Protein AF-A0A8C5RNT7-F1 (afdb_monomer_lite)

Secondary structure (DSSP, 8-state):
--TTSSTTTTTS---THHHHHHHHHHHHHHHHHHHHHHHHHHTT-S----------------------PPP-----HHHHHHHHHHHHHHHHTTPPPPPHHHHHHHHHHHHHHHHHHHHHHHHSHHHH-----TT---TTT-----BTTB-EEE-TTT--EEEHHHHT-SS--SS----HHHHTT--PPBSSSS--SSSEEEBTTSS-EEEHHHHHHSTT-EEEETTTTEEEE-GGGS-HHHHTPPPTTT---SS--EE--STT---EE-HHHHHHTT--EEEEE-TTS-EEEEE--TTTTTSS---TTSHHHHHHHHHHHHHHHHHHHHHHHHHHHTGGGG--HHHHHHHHT--HHHHHHHHHHHHHHHHHTTT--SS----TTHHHHHHHHHHHHHHHHHHHHHHHHHHHHHTT-PPP---------

InterPro domains:
  IPR001965 Zinc finger, PHD-type [SM00249] (137-183)
  IPR001965 Zinc finger, PHD-type [SM00249] (246-301)
  IPR011011 Zinc finger, FYVE/PHD-type [SSF57903] (127-197)
  IPR013083 Zinc finger, RING/FYVE/PHD-type [G3DSA:3.30.40.10] (126-185)
  IPR013083 Zinc finger, RING/FYVE/PHD-type [G3DSA:3.30.40.10] (186-303)
  IPR019786 Zinc finger, PHD-type, conserved site [PS01359] (138-182)
  IPR019787 Zinc finger, PHD-finger [PF13831] (150-183)
  IPR019787 Zinc finger, PHD-finger [PS50016] (135-185)
  IPR034732 Extended PHD (ePHD) domain [PS51805] (187-301)
  IPR050701 Histone Modification Regulator [PTHR13793] (57-414)

Radius of gyration: 32.29 Å; chains: 1; bounding box: 86×47×131 Å

Foldseek 3Di:
DVVPVVVVVVPPDDDPVVVVVVVVVVVVVVVVVVVVVLVVVLVPPPDDDDDDDDDDDDDDDDDDDDPPDPQPQDDDPSNVVVLVVVQVVCVVVVHDRDDPVNLSLLLSLLLVLLVVLLVVLVVDCPNAVCPPPCCDAALAPRHSDADDQQGWDAAPPQRHIHTCLLQLPNDDDPDGDHAPCVVVVHFAAAQADRDGDHRWAAAPVNPHIHHLNQQVQQVQWDAPDSNNSDDIDRPVVRDPVQLCDAAPQPRDSGHGWDFAPPPPGGHTHGSSSCVVVVWDWDWDQDPVRDTDIGTHDPVGSPPDDDDDPVPVVVVVSVVVVVVVSVSSVVSSVVCLVVSLVSDDLVVSCVVSVHDSVVSVVSSVVSVVVCVSVVSDRPDDDDDVCVVVVVVVVVVVVVVVVVVVVVVVVVVVVVVPDDDDDDDDDDDDD

Organism: Laticauda laticaudata (NCBI:txid8630)

pLDDT: mean 70.15, std 23.73, range [24.81, 98.06]

Structure (mmCIF, N/CA/C/O backbone):
data_AF-A0A8C5RNT7-F1
#
_entry.id   AF-A0A8C5RNT7-F1
#
loop_
_atom_site.group_PDB
_atom_site.id
_atom_site.type_symbol
_atom_site.label_atom_id
_atom_site.label_alt_id
_atom_site.label_comp_id
_atom_site.label_asym_id
_atom_site.label_entity_id
_atom_site.label_seq_id
_atom_site.pdbx_PDB_ins_code
_atom_site.Cartn_x
_atom_site.Cartn_y
_atom_site.Cartn_z
_atom_site.occupancy
_atom_site.B_iso_or_equiv
_atom_site.auth_seq_id
_atom_site.auth_comp_id
_atom_site.auth_asym_id
_atom_site.auth_atom_id
_atom_site.pdbx_PDB_model_num
ATOM 1 N N . MET A 1 1 ? -8.562 -28.526 66.391 1.00 45.53 1 MET A N 1
ATOM 2 C CA . MET A 1 1 ? -7.408 -27.598 66.429 1.00 45.53 1 MET A CA 1
ATOM 3 C C . MET A 1 1 ? -7.228 -26.730 65.176 1.00 45.53 1 MET A C 1
ATOM 5 O O . MET A 1 1 ? -6.354 -25.884 65.208 1.00 45.53 1 MET A O 1
ATOM 9 N N . ILE A 1 2 ? -8.065 -26.830 64.130 1.00 35.41 2 ILE A N 1
ATOM 10 C CA . ILE A 1 2 ? -8.018 -25.899 62.973 1.00 35.41 2 ILE A CA 1
ATOM 11 C C . ILE A 1 2 ? -9.167 -24.865 63.003 1.00 35.41 2 ILE A C 1
ATOM 13 O O . ILE A 1 2 ? -9.057 -23.793 62.426 1.00 35.41 2 ILE A O 1
ATOM 17 N N . LEU A 1 3 ? -10.219 -25.106 63.793 1.00 34.06 3 LEU A N 1
ATOM 18 C CA . LEU A 1 3 ? -11.367 -24.196 63.949 1.00 34.06 3 LEU A CA 1
ATOM 19 C C . LEU A 1 3 ? -11.216 -23.139 65.062 1.00 34.06 3 LEU A C 1
ATOM 21 O O . LEU A 1 3 ? -12.146 -22.389 65.313 1.00 34.06 3 LEU A O 1
ATOM 25 N N . HIS A 1 4 ? -10.055 -23.057 65.720 1.00 34.88 4 HIS A N 1
ATOM 26 C CA . HIS A 1 4 ? -9.810 -22.089 66.804 1.00 34.88 4 HIS A CA 1
ATOM 27 C C . HIS A 1 4 ? -8.655 -21.109 66.514 1.00 34.88 4 HIS A C 1
ATOM 29 O O . HIS A 1 4 ? -8.319 -20.291 67.365 1.00 34.88 4 HIS A O 1
ATOM 35 N N . CYS A 1 5 ? -8.066 -21.175 65.311 1.00 35.00 5 CYS A N 1
ATOM 36 C CA . CYS A 1 5 ? -7.080 -20.202 64.816 1.00 35.00 5 CYS A CA 1
ATOM 37 C C . CYS A 1 5 ? -7.661 -19.213 63.792 1.00 35.00 5 CYS A C 1
ATOM 39 O O . CYS A 1 5 ? -7.007 -18.221 63.491 1.00 35.00 5 CYS A O 1
ATOM 41 N N . VAL A 1 6 ? -8.872 -19.448 63.274 1.00 36.22 6 VAL A N 1
ATOM 42 C CA . VAL A 1 6 ? -9.494 -18.565 62.270 1.00 36.22 6 VAL A CA 1
ATOM 43 C C . VAL A 1 6 ? -10.227 -17.389 62.932 1.00 36.22 6 VAL A C 1
ATOM 45 O O . VAL A 1 6 ? -10.132 -16.268 62.452 1.00 36.22 6 VAL A O 1
ATOM 48 N N . SER A 1 7 ? -10.826 -17.587 64.111 1.00 35.19 7 SER A N 1
ATOM 49 C CA . SER A 1 7 ? -11.599 -16.544 64.810 1.00 35.19 7 SER A CA 1
ATOM 50 C C . SER A 1 7 ? -10.762 -15.463 65.507 1.00 35.19 7 SER A C 1
ATOM 52 O O . SER A 1 7 ? -11.305 -14.435 65.899 1.00 35.19 7 SER A O 1
ATOM 54 N N . HIS A 1 8 ? -9.444 -15.649 65.657 1.00 33.53 8 HIS A N 1
ATOM 55 C CA . HIS A 1 8 ? -8.580 -14.654 66.312 1.00 33.53 8 HIS A CA 1
ATOM 56 C C . HIS A 1 8 ? -7.877 -13.702 65.322 1.00 33.53 8 HIS A C 1
ATOM 58 O O . HIS A 1 8 ? -7.350 -12.667 65.733 1.00 33.53 8 HIS A O 1
ATOM 64 N N . LEU A 1 9 ? -7.905 -14.013 64.020 1.00 32.31 9 LEU A N 1
ATOM 65 C CA . LEU A 1 9 ? -7.421 -13.133 62.945 1.00 32.31 9 LEU A CA 1
ATOM 66 C C . LEU A 1 9 ? -8.533 -12.242 62.362 1.00 32.31 9 LEU A C 1
ATOM 68 O O . LEU A 1 9 ? -8.232 -11.246 61.709 1.00 32.31 9 LEU A O 1
ATOM 72 N N . GLU A 1 10 ? -9.801 -12.541 62.659 1.00 35.19 10 GLU A N 1
ATOM 73 C CA . GLU A 1 10 ? -10.968 -11.755 62.231 1.00 35.19 10 GLU A CA 1
ATOM 74 C C . GLU A 1 10 ? -11.147 -10.431 62.998 1.00 35.19 10 GLU A C 1
ATOM 76 O O . GLU A 1 10 ? -11.891 -9.562 62.548 1.00 35.19 10 GLU A O 1
ATOM 81 N N . SER A 1 11 ? -10.455 -10.217 64.124 1.00 34.44 11 SER A N 1
ATOM 82 C CA . SER A 1 11 ? -10.730 -9.073 65.008 1.00 34.44 11 SER A CA 1
ATOM 83 C C . SER A 1 11 ? -9.699 -7.937 64.984 1.00 34.44 11 SER A C 1
ATOM 85 O O . SER A 1 11 ? -9.815 -7.033 65.810 1.00 34.44 11 SER A O 1
ATOM 87 N N . LEU A 1 12 ? -8.682 -7.952 64.108 1.00 35.91 12 LEU A N 1
ATOM 88 C CA . LEU A 1 12 ? -7.548 -7.019 64.256 1.00 35.91 12 LEU A CA 1
ATOM 89 C C . LEU A 1 12 ? -7.084 -6.214 63.037 1.00 35.91 12 LEU A C 1
ATOM 91 O O . LEU A 1 12 ? -6.085 -5.522 63.179 1.00 35.91 12 LEU A O 1
ATOM 95 N N . TRP A 1 13 ? -7.789 -6.164 61.900 1.00 30.11 13 TRP A N 1
ATOM 96 C CA . TRP A 1 13 ? -7.484 -5.134 60.883 1.00 30.11 13 TRP A CA 1
ATOM 97 C C . TRP A 1 13 ? -8.682 -4.802 59.972 1.00 30.11 13 TRP A C 1
ATOM 99 O O . TRP A 1 13 ? -8.706 -5.073 58.772 1.00 30.11 13 TRP A O 1
ATOM 109 N N . MET A 1 14 ? -9.707 -4.188 60.567 1.00 40.31 14 MET A N 1
ATOM 110 C CA . MET A 1 14 ? -10.741 -3.442 59.842 1.00 40.31 14 MET A CA 1
ATOM 111 C C . MET A 1 14 ? -10.120 -2.160 59.277 1.00 40.31 14 MET A C 1
ATOM 113 O O . MET A 1 14 ? -9.857 -1.215 60.018 1.00 40.31 14 MET A O 1
ATOM 117 N N . ASN A 1 15 ? -9.874 -2.116 57.967 1.00 35.03 15 ASN A N 1
ATOM 118 C CA . ASN A 1 15 ? -9.497 -0.886 57.278 1.00 35.03 15 ASN A CA 1
ATOM 119 C C . ASN A 1 15 ? -10.099 -0.890 55.867 1.00 35.03 15 ASN A C 1
ATOM 121 O O . ASN A 1 15 ? -10.066 -1.916 55.198 1.00 35.03 15 ASN A O 1
ATOM 125 N N . LYS A 1 16 ? -10.624 0.247 55.387 1.00 36.09 16 LYS A N 1
ATOM 126 C CA . LYS A 1 16 ? -11.390 0.395 54.120 1.00 36.09 16 LYS A CA 1
ATOM 127 C C . LYS A 1 16 ? -10.712 -0.170 52.847 1.00 36.09 16 LYS A C 1
ATOM 129 O O . LYS A 1 16 ? -11.353 -0.294 51.812 1.00 36.09 16 LYS A O 1
ATOM 134 N N . ARG A 1 17 ? -9.435 -0.557 52.923 1.00 33.81 17 ARG A N 1
ATOM 135 C CA . ARG A 1 17 ? -8.654 -1.225 51.869 1.00 33.81 17 ARG A CA 1
ATOM 136 C C . ARG A 1 17 ? -8.980 -2.718 51.688 1.00 33.81 17 ARG A C 1
ATOM 138 O O . ARG A 1 17 ? -8.821 -3.224 50.582 1.00 33.81 17 ARG A O 1
ATOM 145 N N . THR A 1 18 ? -9.452 -3.427 52.719 1.00 36.88 18 THR A N 1
ATOM 146 C CA . THR A 1 18 ? -9.755 -4.872 52.624 1.00 36.88 18 THR A CA 1
ATOM 147 C C . THR A 1 18 ? -11.111 -5.171 51.991 1.00 36.88 18 THR A C 1
ATOM 149 O O . THR A 1 18 ? -11.230 -6.190 51.322 1.00 36.88 18 THR A O 1
ATOM 152 N N . GLN A 1 19 ? -12.096 -4.268 52.077 1.00 40.25 19 GLN A N 1
ATOM 153 C CA . GLN A 1 19 ? -13.329 -4.383 51.280 1.00 40.25 19 GLN A CA 1
ATOM 154 C C . GLN A 1 19 ? -13.057 -4.211 49.780 1.00 40.25 19 GLN A C 1
ATOM 156 O O . GLN A 1 19 ? -13.614 -4.954 48.984 1.00 40.25 19 GLN A O 1
ATOM 161 N N . HIS A 1 20 ? -12.146 -3.311 49.395 1.00 37.19 20 HIS A N 1
ATOM 162 C CA . HIS A 1 20 ? -11.756 -3.117 47.995 1.00 37.19 20 HIS A CA 1
ATOM 163 C C . HIS A 1 20 ? -10.961 -4.312 47.441 1.00 37.19 20 HIS A C 1
ATOM 165 O O . HIS A 1 20 ? -11.162 -4.714 46.304 1.00 37.19 20 HIS A O 1
ATOM 171 N N . LEU A 1 21 ? -10.094 -4.929 48.253 1.00 33.00 21 LEU A N 1
ATOM 172 C CA . LEU A 1 21 ? -9.353 -6.138 47.870 1.00 33.00 21 LEU A CA 1
ATOM 173 C C . LEU A 1 21 ? -10.238 -7.392 47.833 1.00 33.00 21 LEU A C 1
ATOM 175 O O . LEU A 1 21 ? -10.070 -8.211 46.940 1.00 33.00 21 LEU A O 1
ATOM 179 N N . LEU A 1 22 ? -11.207 -7.534 48.742 1.00 37.97 22 LEU A N 1
ATOM 180 C CA . LEU A 1 22 ? -12.193 -8.619 48.684 1.00 37.97 22 LEU A CA 1
ATOM 181 C C . LEU A 1 22 ? -13.160 -8.444 47.510 1.00 37.97 22 LEU A C 1
ATOM 183 O O . LEU A 1 22 ? -13.479 -9.436 46.867 1.00 37.97 22 LEU A O 1
ATOM 187 N N . TYR A 1 23 ? -13.558 -7.209 47.188 1.00 40.03 23 TYR A N 1
ATOM 188 C CA . TYR A 1 23 ? -14.339 -6.874 45.993 1.00 40.03 23 TYR A CA 1
ATOM 189 C C . TYR A 1 23 ? -13.554 -7.177 44.711 1.00 40.03 23 TYR A C 1
ATOM 191 O O . TYR A 1 23 ? -14.071 -7.863 43.841 1.00 40.03 23 TYR A O 1
ATOM 199 N N . LEU A 1 24 ? -12.277 -6.786 44.635 1.00 36.94 24 LEU A N 1
ATOM 200 C CA . LEU A 1 24 ? -11.394 -7.099 43.506 1.00 36.94 24 LEU A CA 1
ATOM 201 C C . LEU A 1 24 ? -11.114 -8.600 43.364 1.00 36.94 24 LEU A C 1
ATOM 203 O O . LEU A 1 24 ? -11.062 -9.086 42.246 1.00 36.94 24 LEU A O 1
ATOM 207 N N . VAL A 1 25 ? -10.976 -9.356 44.457 1.00 39.47 25 VAL A N 1
ATOM 208 C CA . VAL A 1 25 ? -10.801 -10.821 44.410 1.00 39.47 25 VAL A CA 1
ATOM 209 C C . VAL A 1 25 ? -12.110 -11.533 44.047 1.00 39.47 25 VAL A C 1
ATOM 211 O O . VAL A 1 25 ? -12.076 -12.512 43.303 1.00 39.47 25 VAL A O 1
ATOM 214 N N . PHE A 1 26 ? -13.266 -11.032 44.502 1.00 40.31 26 PHE A N 1
ATOM 215 C CA . PHE A 1 26 ? -14.582 -11.525 44.076 1.00 40.31 26 PHE A CA 1
ATOM 216 C C . PHE A 1 26 ? -14.855 -11.228 42.600 1.00 40.31 26 PHE A C 1
ATOM 218 O O . PHE A 1 26 ? -15.347 -12.107 41.897 1.00 40.31 26 PHE A O 1
ATOM 225 N N . LEU A 1 27 ? -14.487 -10.035 42.126 1.00 42.16 27 LEU A N 1
ATOM 226 C CA . LEU A 1 27 ? -14.500 -9.663 40.716 1.00 42.16 27 LEU A CA 1
ATOM 227 C C . LEU A 1 27 ? -13.567 -10.585 39.939 1.00 42.16 27 LEU A C 1
ATOM 229 O O . LEU A 1 27 ? -14.043 -11.333 39.107 1.00 42.16 27 LEU A O 1
ATOM 233 N N . PHE A 1 28 ? -12.283 -10.678 40.274 1.00 41.06 28 PHE A N 1
ATOM 234 C CA . PHE A 1 28 ? -11.326 -11.524 39.549 1.00 41.06 28 PHE A CA 1
ATOM 235 C C . PHE A 1 28 ? -11.751 -13.007 39.481 1.00 41.06 28 PHE A C 1
ATOM 237 O O . PHE A 1 28 ? -11.594 -13.659 38.448 1.00 41.06 28 PHE A O 1
ATOM 244 N N . ALA A 1 29 ? -12.348 -13.544 40.552 1.00 44.12 29 ALA A N 1
ATOM 245 C CA . ALA A 1 29 ? -12.882 -14.906 40.578 1.00 44.12 29 ALA A CA 1
ATOM 246 C C . ALA A 1 29 ? -14.179 -15.069 39.760 1.00 44.12 29 ALA A C 1
ATOM 248 O O . ALA A 1 29 ? -14.334 -16.088 39.083 1.00 44.12 29 ALA A O 1
ATOM 249 N N . LYS A 1 30 ? -15.091 -14.082 39.775 1.00 47.78 30 LYS A N 1
ATOM 250 C CA . LYS A 1 30 ? -16.291 -14.073 38.918 1.00 47.78 30 LYS A CA 1
ATOM 251 C C . LYS A 1 30 ? -15.929 -13.868 37.449 1.00 47.78 30 LYS A C 1
ATOM 253 O O . LYS A 1 30 ? -16.423 -14.620 36.625 1.00 47.78 30 LYS A O 1
ATOM 258 N N . TYR A 1 31 ? -14.990 -12.977 37.140 1.00 50.03 31 TYR A N 1
ATOM 259 C CA . TYR A 1 31 ? -14.422 -12.744 35.814 1.00 50.03 31 TYR A CA 1
ATOM 260 C C . TYR A 1 31 ? -13.918 -14.063 35.203 1.00 50.03 31 TYR A C 1
ATOM 262 O O . TYR A 1 31 ? -14.394 -14.478 34.154 1.00 50.03 31 TYR A O 1
ATOM 270 N N . VAL A 1 32 ? -13.052 -14.824 35.878 1.00 47.53 32 VAL A N 1
ATOM 271 C CA . VAL A 1 32 ? -12.548 -16.105 35.330 1.00 47.53 32 VAL A CA 1
ATOM 272 C C . VAL A 1 32 ? -13.665 -17.144 35.091 1.00 47.53 32 VAL A C 1
ATOM 274 O O . VAL A 1 32 ? -13.585 -17.934 34.145 1.00 47.53 32 VAL A O 1
ATOM 277 N N . VAL A 1 33 ? -14.719 -17.154 35.915 1.00 46.94 33 VAL A N 1
ATOM 278 C CA . VAL A 1 33 ? -15.863 -18.081 35.784 1.00 46.94 33 VAL A CA 1
ATOM 279 C C . VAL A 1 33 ? -16.847 -17.640 34.690 1.00 46.94 33 VAL A C 1
ATOM 281 O O . VAL A 1 33 ? -17.312 -18.483 33.922 1.00 46.94 33 VAL A O 1
ATOM 284 N N . PHE A 1 34 ? -17.113 -16.339 34.585 1.00 45.97 34 PHE A N 1
ATOM 285 C CA . PHE A 1 34 ? -17.904 -15.687 33.540 1.00 45.97 34 PHE A CA 1
ATOM 286 C C . PHE A 1 34 ? -17.248 -15.901 32.165 1.00 45.97 34 PHE A C 1
ATOM 288 O O . PHE A 1 34 ? -17.880 -16.389 31.229 1.00 45.97 34 PHE A O 1
ATOM 295 N N . PHE A 1 35 ? -15.929 -15.699 32.074 1.00 46.81 35 PHE A N 1
ATOM 296 C CA . PHE A 1 35 ? -15.165 -15.824 30.831 1.00 46.81 35 PHE A CA 1
ATOM 297 C C . PHE A 1 35 ? -14.913 -17.271 30.379 1.00 46.81 35 PHE A C 1
ATOM 299 O O . PHE A 1 35 ? -14.887 -17.530 29.175 1.00 46.81 35 PHE A O 1
ATOM 306 N N . ARG A 1 36 ? -14.843 -18.257 31.291 1.00 49.34 36 ARG A N 1
ATOM 307 C CA . ARG A 1 36 ? -14.806 -19.689 30.913 1.00 49.34 36 ARG A CA 1
ATOM 308 C C . ARG A 1 36 ? -16.052 -20.158 30.151 1.00 49.34 36 ARG A C 1
ATOM 310 O O . ARG A 1 36 ? -15.974 -21.173 29.464 1.00 49.34 36 ARG A O 1
ATOM 317 N N . ARG A 1 37 ? -17.184 -19.458 30.281 1.00 47.75 37 ARG A N 1
ATOM 318 C CA . ARG A 1 37 ? -18.432 -19.772 29.565 1.00 47.75 37 ARG A CA 1
ATOM 319 C C . ARG A 1 37 ? -18.530 -19.104 28.189 1.00 47.75 37 ARG A C 1
ATOM 321 O O . ARG A 1 37 ? -19.196 -19.660 27.325 1.00 47.75 37 ARG A O 1
ATOM 328 N N . ILE A 1 38 ? -17.846 -17.976 27.977 1.00 44.84 38 ILE A N 1
ATOM 329 C CA . ILE A 1 38 ? -17.902 -17.186 26.732 1.00 44.84 38 ILE A CA 1
ATOM 330 C C . ILE A 1 38 ? -16.841 -17.624 25.708 1.00 44.84 38 ILE A C 1
ATOM 332 O O . ILE A 1 38 ? -17.138 -17.688 24.519 1.00 44.84 38 ILE A O 1
ATOM 336 N N . ILE A 1 39 ? -15.629 -17.995 26.145 1.00 44.03 39 ILE A N 1
ATOM 337 C CA . ILE A 1 39 ? -14.530 -18.415 25.245 1.00 44.03 39 ILE A CA 1
ATOM 338 C C . ILE A 1 39 ? -14.944 -19.525 24.248 1.00 44.03 39 ILE A C 1
ATOM 340 O O . ILE A 1 39 ? -14.639 -19.383 23.065 1.00 44.03 39 ILE A O 1
ATOM 344 N N . PRO A 1 40 ? -15.700 -20.573 24.640 1.00 47.56 40 PRO A N 1
ATOM 345 C CA . PRO A 1 40 ? -16.154 -21.597 23.694 1.00 47.56 40 PRO A CA 1
ATOM 346 C C . PRO A 1 40 ? -17.165 -21.093 22.647 1.00 47.56 40 PRO A C 1
ATOM 348 O O . PRO A 1 40 ? -17.286 -21.690 21.583 1.00 47.56 40 PRO A O 1
ATOM 351 N N . LEU A 1 41 ? -17.907 -20.014 22.924 1.00 44.66 41 LEU A N 1
ATOM 352 C CA . LEU A 1 41 ? -18.889 -19.443 21.991 1.00 44.66 41 LEU A CA 1
ATOM 353 C C . LEU A 1 41 ? -18.215 -18.572 20.915 1.00 44.66 41 LEU A C 1
ATOM 355 O O . LEU A 1 41 ? -18.678 -18.552 19.776 1.00 44.66 41 LEU A O 1
ATOM 359 N N . LEU A 1 42 ? -17.084 -17.935 21.245 1.00 44.31 42 LEU A N 1
ATOM 360 C CA . LEU A 1 42 ? -16.270 -17.140 20.312 1.00 44.31 42 LEU A CA 1
ATOM 361 C C . LEU A 1 42 ? -15.540 -18.006 19.267 1.00 44.31 42 LEU A C 1
ATOM 363 O O . LEU A 1 42 ? -15.324 -17.566 18.142 1.00 44.31 42 LEU A O 1
ATOM 367 N N . GLU A 1 43 ? -15.193 -19.253 19.598 1.00 42.53 43 GLU A N 1
ATOM 368 C CA . GLU A 1 43 ? -14.516 -20.170 18.664 1.00 42.53 43 GLU A CA 1
ATOM 369 C C . GLU A 1 43 ? -15.471 -20.795 17.623 1.00 42.53 43 GLU A C 1
ATOM 371 O O . GLU A 1 43 ? -15.028 -21.276 16.578 1.00 42.53 43 GLU A O 1
ATOM 376 N N . HIS A 1 44 ? -16.789 -20.771 17.863 1.00 41.22 44 HIS A N 1
ATOM 377 C CA . HIS A 1 44 ? -17.780 -21.487 17.047 1.00 41.22 44 HIS A CA 1
ATOM 378 C C . HIS A 1 44 ? -18.555 -20.630 16.025 1.00 41.22 44 HIS A C 1
ATOM 380 O O . HIS A 1 44 ? -19.246 -21.202 15.178 1.00 41.22 44 HIS A O 1
ATOM 386 N N . SER A 1 45 ? -18.429 -19.299 16.030 1.00 37.25 45 SER A N 1
ATOM 387 C CA . SER A 1 45 ? -19.186 -18.403 15.132 1.00 37.25 45 SER A CA 1
ATOM 388 C C . SER A 1 45 ? -18.491 -18.066 13.800 1.00 37.25 45 SER A C 1
ATOM 390 O O . SER A 1 45 ? -19.088 -17.412 12.949 1.00 37.25 45 SER A O 1
ATOM 392 N N . SER A 1 46 ? -17.291 -18.597 13.527 1.00 36.38 46 SER A N 1
ATOM 393 C CA . SER A 1 46 ? -16.537 -18.346 12.275 1.00 36.38 46 SER A CA 1
ATOM 394 C C . SER A 1 46 ? -17.168 -18.905 10.981 1.00 36.38 46 SER A C 1
ATOM 396 O O . SER A 1 46 ? -16.541 -18.884 9.922 1.00 36.38 46 SER A O 1
ATOM 398 N N . SER A 1 47 ? -18.399 -19.415 11.010 1.00 36.44 47 SER A N 1
ATOM 399 C CA . SER A 1 47 ? -19.089 -19.859 9.798 1.00 36.44 47 SER A CA 1
ATOM 400 C C . SER A 1 47 ? -20.594 -19.982 10.011 1.00 36.44 47 SER A C 1
ATOM 402 O O . SER A 1 47 ? -21.047 -21.005 10.527 1.00 36.44 47 SER A O 1
ATOM 404 N N . LYS A 1 48 ? -21.363 -18.981 9.565 1.00 27.70 48 LYS A N 1
ATOM 405 C CA . LYS A 1 48 ? -22.728 -19.133 9.025 1.00 27.70 48 LYS A CA 1
ATOM 406 C C . LYS A 1 48 ? -23.216 -17.807 8.434 1.00 27.70 48 LYS A C 1
ATOM 408 O O . LYS A 1 48 ? -23.588 -16.887 9.145 1.00 27.70 48 LYS A O 1
ATOM 413 N N . THR A 1 49 ? -23.230 -17.736 7.110 1.00 31.41 49 THR A N 1
ATOM 414 C CA . THR A 1 49 ? -24.105 -16.846 6.341 1.00 31.41 49 THR A CA 1
ATOM 415 C C . THR A 1 49 ? -25.501 -17.461 6.288 1.00 31.41 49 THR A C 1
ATOM 417 O O . THR A 1 49 ? -25.576 -18.674 6.120 1.00 31.41 49 THR A O 1
ATOM 420 N N . PHE A 1 50 ? -26.573 -16.662 6.409 1.00 24.81 50 PHE A N 1
ATOM 421 C CA . PHE A 1 50 ? -27.856 -16.779 5.673 1.00 24.81 50 PHE A CA 1
ATOM 422 C C . PHE A 1 50 ? -28.878 -15.697 6.122 1.00 24.81 50 PHE A C 1
ATOM 424 O O . PHE A 1 50 ? -28.606 -14.997 7.089 1.00 24.81 50 PHE A O 1
ATOM 431 N N . PRO A 1 51 ? -29.969 -15.444 5.361 1.00 35.59 51 PRO A N 1
ATOM 432 C CA . PRO A 1 51 ? -30.380 -14.100 4.940 1.00 35.59 51 PRO A CA 1
ATOM 433 C C . PRO A 1 51 ? -31.690 -13.637 5.595 1.00 35.59 51 PRO A C 1
ATOM 435 O O . PRO A 1 51 ? -32.499 -14.484 5.947 1.00 35.59 51 PRO A O 1
ATOM 438 N N . MET A 1 52 ? -31.989 -12.332 5.620 1.00 25.08 52 MET A N 1
ATOM 439 C CA . MET A 1 52 ? -33.371 -11.811 5.687 1.00 25.08 52 MET A CA 1
ATOM 440 C C . MET A 1 52 ? -33.422 -10.387 5.110 1.00 25.08 52 MET A C 1
ATOM 442 O O . MET A 1 52 ? -32.530 -9.591 5.358 1.00 25.08 52 MET A O 1
ATOM 446 N N . ASN A 1 53 ? -34.237 -10.123 4.086 1.00 25.36 53 ASN A N 1
ATOM 447 C CA . ASN A 1 53 ? -35.693 -9.908 4.051 1.00 25.36 53 ASN A CA 1
ATOM 448 C C . ASN A 1 53 ? -36.132 -8.520 4.543 1.00 25.36 53 ASN A C 1
ATOM 450 O O . ASN A 1 53 ? -35.866 -8.095 5.658 1.00 25.36 53 ASN A O 1
ATOM 454 N N . LEU A 1 54 ? -36.827 -7.860 3.621 1.00 27.83 54 LEU A N 1
ATOM 455 C CA . LEU A 1 54 ? -37.358 -6.508 3.622 1.00 27.83 54 LEU A CA 1
ATOM 456 C C . LEU A 1 54 ? -38.668 -6.428 4.422 1.00 27.83 54 LEU A C 1
ATOM 458 O O . LEU A 1 54 ? -39.576 -7.220 4.173 1.00 27.83 54 LEU A O 1
ATOM 462 N N . SER A 1 55 ? -38.834 -5.393 5.246 1.00 26.70 55 SER A N 1
ATOM 463 C CA . SER A 1 55 ? -40.154 -4.792 5.468 1.00 26.70 55 SER A CA 1
ATOM 464 C C . SER A 1 55 ? -40.036 -3.314 5.829 1.00 26.70 55 SER A C 1
ATOM 466 O O . SER A 1 55 ? -39.483 -2.941 6.858 1.00 26.70 55 SER A O 1
ATOM 468 N N . SER A 1 56 ? -40.584 -2.497 4.941 1.00 26.97 56 SER A N 1
ATOM 469 C CA . SER A 1 56 ? -40.851 -1.071 5.069 1.00 26.97 56 SER A CA 1
ATOM 470 C C . SER A 1 56 ? -42.071 -0.797 5.950 1.00 26.97 56 SER A C 1
ATOM 472 O O . SER A 1 56 ? -43.119 -1.406 5.728 1.00 26.97 56 SER A O 1
ATOM 474 N N . SER A 1 57 ? -41.988 0.212 6.816 1.00 26.11 57 SER A N 1
ATOM 475 C CA . SER A 1 57 ? -43.166 0.976 7.249 1.00 26.11 57 SER A CA 1
ATOM 476 C C . SER A 1 57 ? -42.757 2.369 7.730 1.00 26.11 57 SER A C 1
ATOM 478 O O . SER A 1 57 ? -41.948 2.515 8.641 1.00 26.11 57 SER A O 1
ATOM 480 N N . GLU A 1 58 ? -43.321 3.374 7.064 1.00 28.48 58 GLU A N 1
ATOM 481 C CA . GLU A 1 58 ? -43.212 4.808 7.332 1.00 28.48 58 GLU A CA 1
ATOM 482 C C . GLU A 1 58 ? -44.004 5.205 8.591 1.00 28.48 58 GLU A C 1
ATOM 484 O O . GLU A 1 58 ? -45.094 4.677 8.819 1.00 28.48 58 GLU A O 1
ATOM 489 N N . ASN A 1 59 ? -43.518 6.192 9.356 1.00 25.66 59 ASN A N 1
ATOM 490 C CA . ASN A 1 5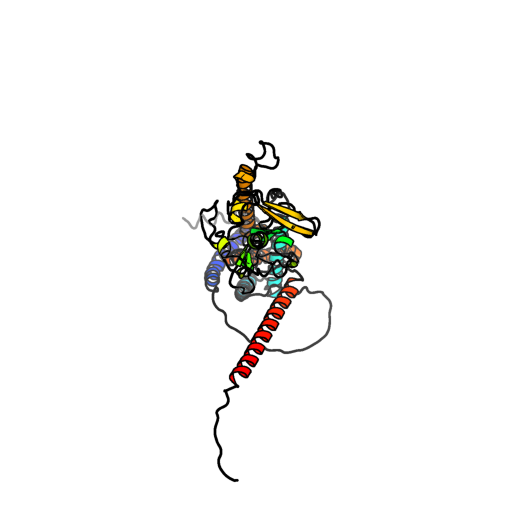9 ? -44.339 7.339 9.767 1.00 25.66 59 ASN A CA 1
ATOM 491 C C . ASN A 1 59 ? -43.523 8.474 10.403 1.00 25.66 59 ASN A C 1
ATOM 493 O O . ASN A 1 59 ? -42.521 8.273 11.081 1.00 25.66 59 ASN A O 1
ATOM 497 N N . SER A 1 60 ? -44.008 9.678 10.130 1.00 28.00 60 SER A N 1
ATOM 498 C CA . SER A 1 60 ? -43.431 11.000 10.347 1.00 28.00 60 SER A CA 1
ATOM 499 C C . SER A 1 60 ? -43.748 11.632 11.712 1.00 28.00 60 SER A C 1
ATOM 501 O O . SER A 1 60 ? -44.867 11.500 12.201 1.00 28.00 60 SER A O 1
ATOM 503 N N . ASP A 1 61 ? -42.815 12.473 12.179 1.00 27.03 61 ASP A N 1
ATOM 504 C CA . ASP A 1 61 ? -42.996 13.910 12.499 1.00 27.03 61 ASP A CA 1
ATOM 505 C C . ASP A 1 61 ? -42.602 14.400 13.919 1.00 27.03 61 ASP A C 1
ATOM 507 O O . ASP A 1 61 ? -42.883 13.776 14.939 1.00 27.03 61 ASP A O 1
ATOM 511 N N . ALA A 1 62 ? -42.029 15.613 13.914 1.00 26.89 62 ALA A N 1
ATOM 512 C CA . ALA A 1 62 ? -41.882 16.615 14.981 1.00 26.89 62 ALA A CA 1
ATOM 513 C C . ALA A 1 62 ? -40.716 16.554 16.008 1.00 26.89 62 ALA A C 1
ATOM 515 O O . ALA A 1 62 ? -40.862 16.172 17.165 1.00 26.89 62 ALA A O 1
ATOM 516 N N . SER A 1 63 ? -39.585 17.135 15.581 1.00 33.94 63 SER A N 1
ATO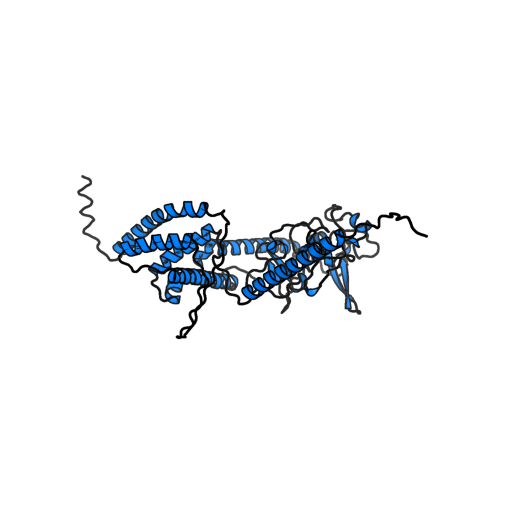M 517 C CA . SER A 1 63 ? -38.675 18.065 16.288 1.00 33.94 63 SER A CA 1
ATOM 518 C C . SER A 1 63 ? -38.732 18.212 17.820 1.00 33.94 63 SER A C 1
ATOM 520 O O . SER A 1 63 ? -39.636 18.854 18.358 1.00 33.94 63 SER A O 1
ATOM 522 N N . ARG A 1 64 ? -37.611 17.862 18.479 1.00 27.05 64 ARG A N 1
ATOM 523 C CA . ARG A 1 64 ? -37.035 18.588 19.635 1.00 27.05 64 ARG A CA 1
ATOM 524 C C . ARG A 1 64 ? -35.542 18.252 19.844 1.00 27.05 64 ARG A C 1
ATOM 526 O O . ARG A 1 64 ? -35.194 17.255 20.453 1.00 27.05 64 ARG A O 1
ATOM 533 N N . THR A 1 65 ? -34.679 19.119 19.313 1.00 32.44 65 THR A N 1
ATOM 534 C CA . THR A 1 65 ? -33.407 19.601 19.902 1.00 32.44 65 THR A CA 1
ATOM 535 C C . THR A 1 65 ? -32.624 18.689 20.869 1.00 32.44 65 THR A C 1
ATOM 537 O O . THR A 1 65 ? -32.767 18.815 22.081 1.00 32.44 65 THR A O 1
ATOM 540 N N . TYR A 1 66 ? -31.693 17.903 20.332 1.00 28.52 66 TYR A N 1
ATOM 541 C CA . TYR A 1 66 ? -30.264 17.851 20.690 1.00 28.52 66 TYR A CA 1
ATOM 542 C C . TYR A 1 66 ? -29.600 17.076 19.547 1.00 28.52 66 TYR A C 1
ATOM 544 O O . TYR A 1 66 ? -30.177 16.107 19.061 1.00 28.52 66 TYR A O 1
ATOM 552 N N . SER A 1 67 ? -28.449 17.516 19.048 1.00 33.12 67 SER A N 1
ATOM 553 C CA . SER A 1 67 ? -27.730 16.815 17.981 1.00 33.12 67 SER A CA 1
ATOM 554 C C . SER A 1 67 ? -27.182 15.492 18.533 1.00 33.12 67 SER A C 1
ATOM 556 O O . SER A 1 67 ? -26.014 15.415 18.901 1.00 33.12 67 SER A O 1
ATOM 558 N N . GLN A 1 68 ? -28.025 14.465 18.662 1.00 41.62 68 GLN A N 1
ATOM 559 C CA . GLN A 1 68 ? -27.593 13.109 18.982 1.00 41.62 68 GLN A CA 1
ATOM 560 C C . GLN A 1 68 ? -26.779 12.613 17.788 1.00 41.62 68 GLN A C 1
ATOM 562 O O . GLN A 1 68 ? -27.325 12.302 16.730 1.00 41.62 68 GLN A O 1
ATOM 567 N N . ARG A 1 69 ? -25.450 12.604 17.945 1.00 52.16 69 ARG A N 1
ATOM 568 C CA . ARG A 1 69 ? -24.558 11.802 17.104 1.00 52.16 69 ARG A CA 1
ATOM 569 C C . ARG A 1 69 ? -25.155 10.396 17.059 1.00 52.16 69 ARG A C 1
ATOM 571 O O . ARG A 1 69 ? -25.288 9.767 18.104 1.00 52.16 69 ARG A O 1
ATOM 578 N N . VAL A 1 70 ? -25.536 9.938 15.871 1.00 68.00 70 VAL A N 1
ATOM 579 C CA . VAL A 1 70 ? -25.914 8.540 15.656 1.00 68.00 70 VAL A CA 1
ATOM 580 C C . VAL A 1 70 ? -24.690 7.699 16.013 1.00 68.00 70 VAL A C 1
ATOM 582 O O . VAL A 1 70 ? -23.602 7.946 15.477 1.00 68.00 70 VAL A O 1
ATOM 585 N N . CYS A 1 71 ? -24.852 6.791 16.975 1.00 75.94 71 CYS A N 1
ATOM 586 C CA . CYS A 1 71 ? -23.824 5.815 17.305 1.00 75.94 71 CYS A CA 1
ATOM 587 C C . CYS A 1 71 ? -23.672 4.865 16.111 1.00 75.94 71 CYS A C 1
ATOM 589 O O . CYS A 1 71 ? -24.664 4.464 15.508 1.00 75.94 71 CYS A O 1
ATOM 591 N N . ARG A 1 72 ? -22.435 4.597 15.697 1.00 85.62 72 ARG A N 1
ATOM 592 C CA . ARG A 1 72 ? -22.111 3.746 14.543 1.00 85.62 72 ARG A CA 1
ATOM 593 C C . ARG A 1 72 ? -21.856 2.300 14.929 1.00 85.62 72 ARG A C 1
ATOM 595 O O . ARG A 1 72 ? -21.797 1.458 14.039 1.00 85.62 72 ARG A O 1
ATOM 602 N N . TYR A 1 73 ? -21.596 2.045 16.208 1.00 84.00 73 TYR A N 1
ATOM 603 C CA . TYR A 1 73 ? -21.473 0.683 16.696 1.00 84.00 73 TYR A CA 1
ATOM 604 C C . TYR A 1 73 ? -22.851 0.036 16.671 1.00 84.00 73 TYR A C 1
ATOM 606 O O . TYR A 1 73 ? -23.759 0.545 17.312 1.00 84.00 73 TYR A O 1
ATOM 614 N N . ASP A 1 74 ? -22.977 -1.054 15.921 1.00 86.69 74 ASP A N 1
ATOM 615 C CA . ASP A 1 74 ? -24.172 -1.894 15.884 1.00 86.69 74 ASP A CA 1
ATOM 616 C C . ASP A 1 74 ? -23.858 -3.174 16.660 1.00 86.69 74 ASP A C 1
ATOM 618 O O . ASP A 1 74 ? -22.864 -3.848 16.360 1.00 86.69 74 ASP A O 1
ATOM 622 N N . LEU A 1 75 ? -24.644 -3.460 17.700 1.00 87.94 75 LEU A N 1
ATOM 623 C CA . LEU A 1 75 ? -24.420 -4.620 18.561 1.00 87.94 75 LEU A CA 1
ATOM 624 C C . LEU A 1 75 ? -24.669 -5.917 17.787 1.00 87.94 75 LEU A C 1
ATOM 626 O O . LEU A 1 75 ? -25.714 -6.112 17.169 1.00 87.94 75 LEU A O 1
ATOM 630 N N . ASP A 1 76 ? -23.722 -6.847 17.866 1.00 84.62 76 ASP A N 1
ATOM 631 C CA . ASP A 1 76 ? -23.910 -8.195 17.339 1.00 84.62 76 ASP A CA 1
ATOM 632 C C . ASP A 1 76 ? -24.547 -9.143 18.376 1.00 84.62 76 ASP A C 1
ATOM 634 O O . ASP A 1 76 ? -24.809 -8.795 19.530 1.00 84.62 76 ASP A O 1
ATOM 638 N N . GLU A 1 77 ? -24.799 -10.392 17.972 1.00 81.12 77 GLU A N 1
ATOM 639 C CA . GLU A 1 77 ? -25.371 -11.417 18.861 1.00 81.12 77 GLU A CA 1
ATOM 640 C C . GLU A 1 77 ? -24.499 -11.689 20.104 1.00 81.12 77 GLU A C 1
ATOM 642 O O . GLU A 1 77 ? -25.008 -12.102 21.149 1.00 81.12 77 GLU A O 1
ATOM 647 N N . ILE A 1 78 ? -23.183 -11.473 20.002 1.00 81.31 78 ILE A N 1
ATOM 648 C CA . ILE A 1 78 ? -22.230 -11.693 21.094 1.00 81.31 78 ILE A CA 1
ATOM 649 C C . ILE A 1 78 ? -22.339 -10.545 22.099 1.00 81.31 78 ILE A C 1
ATOM 651 O O . ILE A 1 78 ? -22.363 -10.804 23.303 1.00 81.31 78 ILE A O 1
ATOM 655 N N . ASP A 1 79 ? -22.476 -9.310 21.614 1.00 87.94 79 ASP A N 1
ATOM 656 C CA . ASP A 1 79 ? -22.712 -8.128 22.442 1.00 87.94 79 ASP A CA 1
ATOM 657 C C . ASP A 1 79 ? -24.023 -8.232 23.213 1.00 87.94 79 ASP A C 1
ATOM 659 O O . ASP A 1 79 ? -24.034 -8.021 24.425 1.00 87.94 79 ASP A O 1
ATOM 663 N N . ALA A 1 80 ? -25.108 -8.615 22.533 1.00 83.69 80 ALA A N 1
ATOM 664 C CA . ALA A 1 80 ? -26.416 -8.787 23.157 1.00 83.69 80 ALA A CA 1
ATOM 665 C C . ALA A 1 80 ? -26.367 -9.845 24.272 1.00 83.69 80 ALA A C 1
ATOM 667 O O . ALA A 1 80 ? -26.801 -9.599 25.397 1.00 83.69 80 ALA A O 1
ATOM 668 N N . CYS A 1 81 ? -25.754 -11.004 23.999 1.00 82.88 81 CYS A N 1
ATOM 669 C CA . CYS A 1 81 ? -25.597 -12.061 24.997 1.00 82.88 81 CYS A CA 1
ATOM 670 C C . CYS A 1 81 ? -24.723 -11.616 26.181 1.00 82.88 81 CYS A C 1
ATOM 672 O O . CYS A 1 81 ? -25.031 -11.915 27.338 1.00 82.88 81 CYS A O 1
ATOM 674 N N . TRP A 1 82 ? -23.634 -10.889 25.914 1.00 91.50 82 TRP A N 1
ATOM 675 C CA . TRP A 1 82 ? -22.781 -10.349 26.968 1.00 91.50 82 TRP A CA 1
ATOM 676 C C . TRP A 1 82 ? -23.530 -9.328 27.834 1.00 91.50 82 TRP A C 1
ATOM 678 O O . TRP A 1 82 ? -23.447 -9.402 29.062 1.00 91.50 82 TRP A O 1
ATOM 688 N N . LEU A 1 83 ? -24.305 -8.432 27.215 1.00 90.38 83 LEU A N 1
ATOM 689 C CA . LEU A 1 83 ? -25.097 -7.409 27.896 1.00 90.38 83 LEU A CA 1
ATOM 690 C C . LEU A 1 83 ? -26.166 -8.022 28.805 1.00 90.38 83 LEU A C 1
ATOM 692 O O . LEU A 1 83 ? -26.304 -7.602 29.954 1.00 90.38 83 LEU A O 1
ATOM 696 N N . GLU A 1 84 ? -26.880 -9.048 28.334 1.00 87.12 84 GLU A N 1
ATOM 697 C CA . GLU A 1 84 ? -27.851 -9.792 29.144 1.00 87.12 84 GLU A CA 1
ATOM 698 C C . GLU A 1 84 ? -27.199 -10.378 30.403 1.00 87.12 84 GLU A C 1
ATOM 700 O O . GLU A 1 84 ? -27.690 -10.186 31.519 1.00 87.12 84 GLU A O 1
ATOM 705 N N . LEU A 1 85 ? -26.064 -11.064 30.235 1.00 86.06 85 LEU A N 1
ATOM 706 C CA . LEU A 1 85 ? -25.329 -11.669 31.344 1.00 86.06 85 LEU A CA 1
ATOM 707 C C . LEU A 1 85 ? -24.807 -10.615 32.325 1.00 86.06 85 LEU A C 1
ATOM 709 O O . LEU A 1 85 ? -24.887 -10.811 33.538 1.00 86.06 85 LEU A O 1
ATOM 713 N N . PHE A 1 86 ? -24.299 -9.496 31.817 1.00 89.00 86 PHE A N 1
ATOM 714 C CA . PHE A 1 86 ? -23.813 -8.398 32.640 1.00 89.00 86 PHE A CA 1
ATOM 715 C C . PHE A 1 86 ? -24.949 -7.745 33.441 1.00 89.00 86 PHE A C 1
ATOM 717 O O . PHE A 1 86 ? -24.832 -7.575 34.654 1.00 89.00 86 PHE A O 1
ATOM 724 N N . ASN A 1 87 ? -26.094 -7.474 32.811 1.00 91.62 87 ASN A N 1
ATOM 725 C CA . ASN A 1 87 ? -27.268 -6.903 33.476 1.00 91.62 87 ASN A CA 1
ATOM 726 C C . ASN A 1 87 ? -27.853 -7.823 34.553 1.00 91.62 87 ASN A C 1
ATOM 728 O O . ASN A 1 87 ? -28.296 -7.340 35.598 1.00 91.62 87 ASN A O 1
ATOM 732 N N . MET A 1 88 ? -27.802 -9.146 34.359 1.00 87.19 88 MET A N 1
ATOM 733 C CA . MET A 1 88 ? -28.147 -10.096 35.421 1.00 87.19 88 MET A CA 1
ATOM 734 C C . MET A 1 88 ? -27.267 -9.905 36.664 1.00 87.19 88 MET A C 1
ATOM 736 O O . MET A 1 88 ? -27.781 -9.922 37.784 1.00 87.19 88 MET A O 1
ATOM 740 N N . GLU A 1 89 ? -25.963 -9.677 36.490 1.00 85.12 89 GLU A N 1
ATOM 741 C CA . GLU A 1 89 ? -25.056 -9.399 37.608 1.00 85.12 89 GLU A CA 1
ATOM 742 C C . GLU A 1 89 ? -25.310 -8.025 38.240 1.00 85.12 89 GLU A C 1
ATOM 744 O O . GLU A 1 89 ? -25.284 -7.903 39.466 1.00 85.12 89 GLU A O 1
ATOM 749 N N . LEU A 1 90 ? -25.607 -6.995 37.439 1.00 84.81 90 LEU A N 1
ATOM 750 C CA . LEU A 1 90 ? -25.981 -5.675 37.959 1.00 84.81 90 LEU A CA 1
ATOM 751 C C . LEU A 1 90 ? -27.219 -5.757 38.847 1.00 84.81 90 LEU A C 1
ATOM 753 O O . LEU A 1 90 ? -27.240 -5.179 39.934 1.00 84.81 90 LEU A O 1
ATOM 757 N N . LYS A 1 91 ? -28.204 -6.553 38.433 1.00 88.06 91 LYS A N 1
ATOM 758 C CA . LYS A 1 91 ? -29.421 -6.804 39.199 1.00 88.06 91 LYS A CA 1
ATOM 759 C C . LYS A 1 91 ? -29.149 -7.523 40.518 1.00 88.06 91 LYS A C 1
ATOM 761 O O . LYS A 1 91 ? -29.723 -7.138 41.534 1.00 88.06 91 LYS A O 1
ATOM 766 N N . GLU A 1 92 ? -28.262 -8.522 40.532 1.00 88.81 92 GLU A N 1
ATOM 767 C CA . GLU A 1 92 ? -27.807 -9.160 41.781 1.00 88.81 92 GLU A CA 1
ATOM 768 C C . GLU A 1 92 ? -27.119 -8.164 42.727 1.00 88.81 92 GLU A C 1
ATOM 770 O O . GLU A 1 92 ? -27.213 -8.300 43.945 1.00 88.81 92 GLU A O 1
ATOM 775 N N . MET A 1 93 ? -26.431 -7.162 42.173 1.00 82.19 93 MET A N 1
ATOM 776 C CA . MET A 1 93 ? -25.733 -6.112 42.921 1.00 82.19 93 MET A CA 1
ATOM 777 C C . MET A 1 93 ? -26.602 -4.880 43.225 1.00 82.19 93 MET A C 1
ATOM 779 O O . MET A 1 93 ? -26.072 -3.878 43.711 1.00 82.19 93 MET A O 1
ATOM 783 N N . GLU A 1 94 ? -27.907 -4.930 42.936 1.00 89.94 94 GLU A N 1
ATOM 784 C CA . GLU A 1 94 ? -28.848 -3.808 43.090 1.00 89.94 94 GLU A CA 1
ATOM 785 C C . GLU A 1 94 ? -28.388 -2.523 42.364 1.00 89.94 94 GLU A C 1
ATOM 787 O O . GLU A 1 94 ? -28.607 -1.396 42.818 1.00 89.94 94 GLU A O 1
ATOM 792 N N . LYS A 1 95 ? -27.714 -2.687 41.223 1.00 84.44 95 LYS A N 1
ATOM 793 C CA . LYS A 1 95 ? -27.283 -1.608 40.330 1.00 84.44 95 LYS A CA 1
ATOM 794 C C . LYS A 1 95 ? -28.269 -1.445 39.167 1.00 84.44 95 LYS A C 1
ATOM 796 O O . LYS A 1 95 ? -28.926 -2.415 38.794 1.00 84.44 95 LYS A O 1
ATOM 801 N N . PRO A 1 96 ? -28.395 -0.228 38.602 1.00 87.00 96 PRO A N 1
ATOM 802 C CA . PRO A 1 96 ? -29.199 -0.022 37.402 1.00 87.00 96 PRO A CA 1
ATOM 803 C C . PRO A 1 96 ? -28.636 -0.844 36.237 1.00 87.00 96 PRO A C 1
ATOM 805 O O . PRO A 1 96 ? -27.420 -0.959 36.104 1.00 87.00 96 PRO A O 1
ATOM 808 N N . GLU A 1 97 ? -29.529 -1.401 35.422 1.00 91.19 97 GLU A N 1
ATOM 809 C CA . GLU A 1 97 ? -29.178 -2.121 34.195 1.00 91.19 97 GLU A CA 1
ATOM 810 C C . GLU A 1 97 ? -28.593 -1.148 33.156 1.00 91.19 97 GLU A C 1
ATOM 812 O O . GLU A 1 97 ? -28.950 0.032 33.119 1.00 91.19 97 GLU A O 1
ATOM 817 N N . MET A 1 98 ? -27.680 -1.647 32.327 1.00 92.88 98 MET A N 1
ATOM 818 C CA . MET A 1 98 ? -27.111 -0.934 31.191 1.00 92.88 98 MET A CA 1
ATOM 819 C C . MET A 1 98 ? -27.947 -1.225 29.945 1.00 92.88 98 MET A C 1
ATOM 821 O O . MET A 1 98 ? -28.208 -2.385 29.629 1.00 92.88 98 MET A O 1
ATOM 825 N N . ASP A 1 99 ? -28.374 -0.181 29.241 1.00 92.69 99 ASP A N 1
ATOM 826 C CA . ASP A 1 99 ? -29.080 -0.336 27.970 1.00 92.69 99 ASP A CA 1
ATOM 827 C C . ASP A 1 99 ? -28.114 -0.549 26.791 1.00 92.69 99 ASP A C 1
ATOM 829 O O . ASP A 1 99 ? -26.913 -0.279 26.877 1.00 92.69 99 ASP A O 1
ATOM 833 N N . GLU A 1 100 ? -28.661 -1.061 25.686 1.00 90.62 100 GLU A N 1
ATOM 834 C CA . GLU A 1 100 ? -27.931 -1.337 24.441 1.00 90.62 100 GLU A CA 1
ATOM 835 C C . GLU A 1 100 ? -27.216 -0.087 23.919 1.00 90.62 100 GLU A C 1
ATOM 837 O O . GLU A 1 100 ? -26.021 -0.123 23.641 1.00 90.62 100 GLU A O 1
ATOM 842 N N . PHE A 1 101 ? -27.908 1.052 23.903 1.00 91.56 101 PHE A N 1
ATOM 843 C CA . PHE A 1 101 ? -27.360 2.319 23.422 1.00 91.56 101 PHE A CA 1
ATOM 844 C C . PHE A 1 101 ? -26.147 2.795 24.237 1.00 91.56 101 PHE A C 1
ATOM 846 O O . PHE A 1 101 ? -25.192 3.361 23.703 1.00 91.56 101 PHE A O 1
ATOM 853 N N . THR A 1 102 ? -26.159 2.574 25.549 1.00 92.62 102 THR A N 1
ATOM 854 C CA . THR A 1 102 ? -25.032 2.889 26.428 1.00 92.62 102 THR A CA 1
ATOM 855 C C . THR A 1 102 ? -23.844 1.984 26.118 1.00 92.62 102 THR A C 1
ATOM 857 O O . THR A 1 102 ? -22.721 2.481 26.045 1.00 92.62 102 THR A O 1
ATOM 860 N N . LEU A 1 103 ? -24.074 0.688 25.878 1.00 93.88 103 LEU A N 1
ATOM 861 C CA . LEU A 1 103 ? -23.017 -0.237 25.465 1.00 93.88 103 LEU A CA 1
ATOM 862 C C . LEU A 1 103 ? -22.399 0.175 24.120 1.00 93.88 103 LEU A C 1
ATOM 864 O O . LEU A 1 103 ? -21.176 0.271 24.023 1.00 93.88 103 LEU A O 1
ATOM 868 N N . GLU A 1 104 ? -23.225 0.475 23.117 1.00 93.56 104 GLU A N 1
ATOM 869 C CA . GLU A 1 104 ? -22.781 0.948 21.798 1.00 93.56 104 GLU A CA 1
ATOM 870 C C . GLU A 1 104 ? -21.898 2.192 21.917 1.00 93.56 104 GLU A C 1
ATOM 872 O O . GLU A 1 104 ? -20.797 2.236 21.364 1.00 93.56 104 GLU A O 1
ATOM 877 N N . ARG A 1 105 ? -22.341 3.187 22.699 1.00 94.06 105 ARG A N 1
ATOM 878 C CA . ARG A 1 105 ? -21.588 4.428 22.924 1.00 94.06 105 ARG A CA 1
ATOM 879 C C . ARG A 1 105 ? -20.230 4.176 23.559 1.00 94.06 105 ARG A C 1
ATOM 881 O O . ARG A 1 105 ? -19.253 4.793 23.144 1.00 94.06 105 ARG A O 1
ATOM 888 N N . VAL A 1 106 ? -20.162 3.298 24.560 1.00 95.12 106 VAL A N 1
ATOM 889 C CA . VAL A 1 106 ? -18.891 2.973 25.219 1.00 95.12 106 VAL A CA 1
ATOM 890 C C . VAL A 1 106 ? -17.963 2.234 24.255 1.00 95.12 106 VAL A C 1
ATOM 892 O O . VAL A 1 106 ? -16.786 2.573 24.184 1.00 95.12 106 VAL A O 1
ATOM 895 N N . LEU A 1 107 ? -18.472 1.279 23.469 1.00 94.38 107 LEU A N 1
ATOM 896 C CA . LEU A 1 107 ? -17.673 0.568 22.465 1.00 94.38 107 LEU A CA 1
ATOM 897 C C . LEU A 1 107 ? -17.184 1.494 21.339 1.00 94.38 107 LEU A C 1
ATOM 899 O O . LEU A 1 107 ? -16.027 1.382 20.929 1.00 94.38 107 LEU A O 1
ATOM 903 N N . GLU A 1 108 ? -18.011 2.432 20.862 1.00 93.44 108 GLU A N 1
ATOM 904 C CA . GLU A 1 108 ? -17.586 3.434 19.874 1.00 93.44 108 GLU A CA 1
ATOM 905 C C . GLU A 1 108 ? -16.508 4.364 20.426 1.00 93.44 108 GLU A C 1
ATOM 907 O O . GLU A 1 108 ? -15.530 4.639 19.728 1.00 93.44 108 GLU A O 1
ATOM 912 N N . GLU A 1 109 ? -16.656 4.830 21.664 1.00 94.19 109 GLU A N 1
ATOM 913 C CA . GLU A 1 109 ? -15.686 5.735 22.280 1.00 94.19 109 GLU A CA 1
ATOM 914 C C . GLU A 1 109 ? -14.352 5.027 22.551 1.00 94.19 109 GLU A C 1
ATOM 916 O O . GLU A 1 109 ? -13.299 5.571 22.231 1.00 94.19 109 GLU A O 1
ATOM 921 N N . LEU A 1 110 ? -14.379 3.779 23.039 1.00 94.62 110 LEU A N 1
ATOM 922 C CA . LEU A 1 110 ? -13.180 2.947 23.208 1.00 94.62 110 LEU A CA 1
ATOM 923 C C . LEU A 1 110 ? -12.414 2.777 21.887 1.00 94.62 110 LEU A C 1
ATOM 925 O O . LEU A 1 110 ? -11.193 2.921 21.857 1.00 94.62 110 LEU A O 1
ATOM 929 N N . GLU A 1 111 ? -13.118 2.493 20.787 1.00 93.62 111 GLU A N 1
ATOM 930 C CA . GLU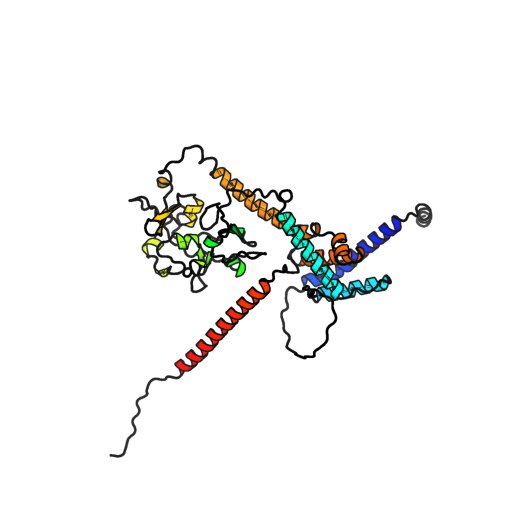 A 1 111 ? -12.509 2.384 19.455 1.00 93.62 111 GLU A CA 1
ATOM 931 C C . GLU A 1 111 ? -11.974 3.729 18.948 1.00 93.62 111 GLU A C 1
ATOM 933 O O . GLU A 1 111 ? -10.893 3.775 18.361 1.00 93.62 111 GLU A O 1
ATOM 938 N N . THR A 1 112 ? -12.703 4.819 19.191 1.00 88.75 112 THR A N 1
ATOM 939 C CA . THR A 1 112 ? -12.322 6.169 18.754 1.00 88.75 112 THR A CA 1
ATOM 940 C C . THR A 1 112 ? -11.056 6.635 19.465 1.00 88.75 112 THR A C 1
ATOM 942 O O . THR A 1 112 ? -10.082 6.977 18.798 1.00 88.75 112 THR A O 1
ATOM 945 N N . VAL A 1 113 ? -11.018 6.543 20.798 1.00 90.38 113 VAL A N 1
ATOM 946 C CA . VAL A 1 113 ? -9.839 6.893 21.604 1.00 90.38 113 VAL A CA 1
ATOM 947 C C . VAL A 1 113 ? -8.652 5.991 21.258 1.00 90.38 113 VAL A C 1
ATOM 949 O O . VAL A 1 113 ? -7.533 6.476 21.117 1.00 90.38 113 VAL A O 1
ATOM 952 N N . CYS A 1 114 ? -8.876 4.685 21.051 1.00 91.12 114 CYS A N 1
ATOM 953 C CA . CYS A 1 114 ? -7.815 3.769 20.621 1.00 91.12 114 CYS A CA 1
ATOM 954 C C . CYS A 1 114 ? -7.205 4.206 19.287 1.00 91.12 114 CYS A C 1
ATOM 956 O O . CYS A 1 114 ? -5.986 4.230 19.150 1.00 91.12 114 CYS A O 1
ATOM 958 N N . TYR A 1 115 ? -8.046 4.556 18.313 1.00 86.44 115 TYR A N 1
ATOM 959 C CA . TYR A 1 115 ? -7.609 5.002 16.995 1.00 86.44 115 TYR A CA 1
ATOM 960 C C . TYR A 1 115 ? -6.833 6.321 17.058 1.00 86.44 115 TYR A C 1
ATOM 962 O O . TYR A 1 115 ? -5.758 6.428 16.472 1.00 86.44 115 TYR A O 1
ATOM 970 N N . GLU A 1 116 ? -7.343 7.308 17.794 1.00 86.06 116 GLU A N 1
ATOM 971 C CA . GLU A 1 116 ? -6.682 8.604 17.965 1.00 86.06 116 GLU A CA 1
ATOM 972 C C . GLU A 1 116 ? -5.320 8.443 18.647 1.00 86.06 116 GLU A C 1
ATOM 974 O O . GLU A 1 116 ? -4.311 8.905 18.119 1.00 86.06 116 GLU A O 1
ATOM 979 N N . ASN A 1 117 ? -5.255 7.698 19.753 1.00 87.00 117 ASN A N 1
ATOM 980 C CA . ASN A 1 117 ? -4.003 7.458 20.468 1.00 87.00 117 ASN A CA 1
ATOM 981 C C . ASN A 1 117 ? -3.024 6.587 19.675 1.00 87.00 117 ASN A C 1
ATOM 983 O O . ASN A 1 117 ? -1.815 6.774 19.790 1.00 87.00 117 ASN A O 1
ATOM 987 N N . MET A 1 118 ? -3.518 5.670 18.841 1.00 83.38 118 MET A N 1
ATOM 988 C CA . MET A 1 118 ? -2.685 4.917 17.903 1.00 83.38 118 MET A CA 1
ATOM 989 C C . MET A 1 118 ? -2.049 5.844 16.867 1.00 83.38 118 MET A C 1
ATOM 991 O O . MET A 1 118 ? -0.847 5.746 16.640 1.00 83.38 118 MET A O 1
ATOM 995 N N . ASN A 1 119 ? -2.810 6.778 16.294 1.00 77.50 119 ASN A N 1
ATOM 996 C CA . ASN A 1 119 ? -2.272 7.759 15.351 1.00 77.50 119 ASN A CA 1
ATOM 997 C C . ASN A 1 119 ? -1.277 8.703 16.026 1.00 77.50 119 ASN A C 1
ATOM 999 O O . ASN A 1 119 ? -0.194 8.913 15.498 1.00 77.50 119 ASN A O 1
ATOM 1003 N N . VAL A 1 120 ? -1.573 9.184 17.235 1.00 78.31 120 VAL A N 1
ATOM 1004 C CA . VAL A 1 120 ? -0.629 10.003 18.010 1.00 78.31 120 VAL A CA 1
ATOM 1005 C C . VAL A 1 120 ? 0.645 9.218 18.338 1.00 78.31 120 VAL A C 1
ATOM 1007 O O . VAL A 1 120 ? 1.740 9.763 18.223 1.00 78.31 120 VAL A O 1
ATOM 1010 N N . ALA A 1 121 ? 0.546 7.937 18.704 1.00 75.12 121 ALA A N 1
ATOM 1011 C CA . ALA A 1 121 ? 1.710 7.078 18.943 1.00 75.12 121 ALA A CA 1
ATOM 1012 C C . ALA A 1 121 ? 2.525 6.812 17.664 1.00 75.12 121 ALA A C 1
ATOM 1014 O O . ALA A 1 121 ? 3.731 6.580 17.741 1.00 75.12 121 ALA A O 1
ATOM 1015 N N . ILE A 1 122 ? 1.877 6.857 16.497 1.00 69.62 122 ILE A N 1
ATOM 1016 C CA . ILE A 1 122 ? 2.532 6.804 15.187 1.00 69.62 122 ILE A CA 1
ATOM 1017 C C . ILE A 1 122 ? 3.208 8.143 14.845 1.00 69.62 122 ILE A C 1
ATOM 1019 O O . ILE A 1 122 ? 4.304 8.134 14.288 1.00 69.62 122 ILE A O 1
ATOM 1023 N N . GLU A 1 123 ? 2.584 9.272 15.184 1.00 62.72 123 GLU A N 1
ATOM 1024 C CA . GLU A 1 123 ? 3.037 10.628 14.842 1.00 62.72 123 GLU A CA 1
ATOM 1025 C C . GLU A 1 123 ? 4.106 11.194 15.794 1.00 62.72 123 GLU A C 1
ATOM 1027 O O . GLU A 1 123 ? 4.953 11.977 15.367 1.00 62.72 123 GLU A O 1
ATOM 1032 N N . THR A 1 124 ? 4.089 10.835 17.082 1.00 59.88 124 THR A N 1
ATOM 1033 C CA . THR A 1 124 ? 4.995 11.411 18.093 1.00 59.88 124 THR A CA 1
ATOM 1034 C C . THR A 1 124 ? 6.330 10.654 18.176 1.00 59.88 124 THR A C 1
ATOM 1036 O O . THR A 1 124 ? 6.398 9.476 18.530 1.00 59.88 124 THR A O 1
ATOM 1039 N N . GLU A 1 125 ? 7.415 11.370 17.854 1.00 49.25 125 GLU A N 1
ATOM 1040 C CA . GLU A 1 125 ? 8.796 10.896 17.632 1.00 49.25 125 GLU A CA 1
ATOM 1041 C C . GLU A 1 125 ? 9.392 9.970 18.716 1.00 49.25 125 GLU A C 1
ATOM 1043 O O . GLU A 1 125 ? 10.260 9.151 18.411 1.00 49.25 125 GLU A O 1
ATOM 1048 N N . GLU A 1 126 ? 8.928 10.017 19.966 1.00 48.34 126 GLU A N 1
ATOM 1049 C CA . GLU A 1 126 ? 9.542 9.265 21.075 1.00 48.34 126 GLU A CA 1
ATOM 1050 C C . GLU A 1 126 ? 8.903 7.887 21.357 1.00 48.34 126 GLU A C 1
ATOM 1052 O O . GLU A 1 126 ? 9.422 7.125 22.173 1.00 48.34 126 GLU A O 1
ATOM 1057 N N . GLY A 1 127 ? 7.826 7.509 20.652 1.00 44.69 127 GLY A N 1
ATOM 1058 C CA . GLY A 1 127 ? 7.164 6.204 20.816 1.00 44.69 127 GLY A CA 1
ATOM 1059 C C . GLY A 1 127 ? 7.639 5.106 19.857 1.00 44.69 127 GLY A C 1
ATOM 1060 O O . GLY A 1 127 ? 7.557 3.920 20.181 1.00 44.69 127 GLY A O 1
ATOM 1061 N N . LEU A 1 128 ? 8.165 5.472 18.680 1.00 42.12 128 LEU A N 1
ATOM 1062 C CA . LEU A 1 128 ? 8.498 4.506 17.625 1.00 42.12 128 LEU A CA 1
ATOM 1063 C C . LEU A 1 128 ? 9.828 4.744 16.908 1.00 42.12 128 LEU A C 1
ATOM 1065 O O . LEU A 1 128 ? 10.187 3.896 16.089 1.00 42.12 128 LEU A O 1
ATOM 1069 N N . GLY A 1 129 ? 10.609 5.784 17.224 1.00 40.66 129 GLY A N 1
ATOM 1070 C CA . GLY A 1 129 ? 11.911 6.010 16.577 1.00 40.66 129 GLY A CA 1
ATOM 1071 C C . GLY A 1 129 ? 11.817 5.939 15.050 1.00 40.66 129 GLY A C 1
ATOM 1072 O O . GLY A 1 129 ? 12.559 5.188 14.417 1.00 40.66 129 GLY A O 1
ATOM 1073 N N . ILE A 1 130 ? 10.821 6.628 14.492 1.00 44.44 130 ILE A N 1
ATOM 1074 C CA . ILE A 1 130 ? 10.670 6.822 13.053 1.00 44.44 130 ILE A CA 1
ATOM 1075 C C . ILE A 1 130 ? 11.345 8.156 12.749 1.00 44.44 130 ILE A C 1
ATOM 1077 O O . ILE A 1 130 ? 10.693 9.167 12.523 1.00 44.44 130 ILE A O 1
ATOM 1081 N N . GLU A 1 131 ? 12.673 8.163 12.774 1.00 40.72 131 GLU A N 1
ATOM 1082 C CA . GLU A 1 131 ? 13.373 9.080 11.884 1.00 40.72 131 GLU A CA 1
ATOM 1083 C C . GLU A 1 131 ? 12.930 8.663 10.472 1.00 40.72 131 GLU A C 1
ATOM 1085 O O . GLU A 1 131 ? 12.945 7.466 10.154 1.00 40.72 131 GLU A O 1
ATOM 1090 N N . TYR A 1 132 ? 12.422 9.599 9.662 1.00 44.72 132 TYR A N 1
ATOM 1091 C CA . TYR A 1 132 ? 12.191 9.328 8.245 1.00 44.72 132 TYR A CA 1
ATOM 1092 C C . TYR A 1 132 ? 13.528 8.867 7.682 1.00 44.72 132 TYR A C 1
ATOM 1094 O O . TYR A 1 132 ? 14.469 9.648 7.594 1.00 44.72 132 TYR A O 1
ATOM 1102 N N . ASP A 1 133 ? 13.633 7.577 7.386 1.00 50.44 133 ASP A N 1
ATOM 1103 C CA . ASP A 1 133 ? 14.810 7.033 6.740 1.00 50.44 133 ASP A CA 1
ATOM 1104 C C . ASP A 1 133 ? 14.843 7.662 5.346 1.00 50.44 133 ASP A C 1
ATOM 1106 O O . ASP A 1 133 ? 14.062 7.274 4.474 1.00 50.44 133 ASP A O 1
ATOM 1110 N N . GLU A 1 134 ? 15.679 8.693 5.174 1.00 52.19 134 GLU A N 1
ATOM 1111 C CA . GLU A 1 134 ? 15.857 9.444 3.920 1.00 52.19 134 GLU A CA 1
ATOM 1112 C C . GLU A 1 134 ? 16.223 8.512 2.745 1.00 52.19 134 GLU A C 1
ATOM 1114 O O . GLU A 1 134 ? 16.119 8.893 1.582 1.00 52.19 134 GLU A O 1
ATOM 1119 N N . ASP A 1 135 ? 16.582 7.260 3.045 1.00 60.00 135 ASP A N 1
ATOM 1120 C CA . ASP A 1 135 ? 16.936 6.204 2.105 1.00 60.00 135 ASP A CA 1
ATOM 1121 C C . ASP A 1 135 ? 15.744 5.328 1.648 1.00 60.00 135 ASP A C 1
ATOM 1123 O O . ASP A 1 135 ? 15.893 4.484 0.755 1.00 60.00 135 ASP A O 1
ATOM 1127 N N . VAL A 1 136 ? 14.529 5.500 2.197 1.00 74.62 136 VAL A N 1
ATOM 1128 C CA . VAL A 1 136 ? 13.353 4.735 1.740 1.00 74.62 136 VAL A CA 1
ATOM 1129 C C . VAL A 1 136 ? 12.907 5.220 0.366 1.00 74.62 136 VAL A C 1
ATOM 1131 O O . VAL A 1 136 ? 12.301 6.274 0.202 1.00 74.62 136 VAL A O 1
ATOM 1134 N N . VAL A 1 137 ? 13.144 4.379 -0.638 1.00 82.75 137 VAL A N 1
ATOM 1135 C CA . VAL A 1 137 ? 12.815 4.683 -2.032 1.00 82.75 137 VAL A CA 1
ATOM 1136 C C . VAL A 1 137 ? 11.483 4.094 -2.488 1.00 82.75 137 VAL A C 1
ATOM 1138 O O . VAL A 1 137 ? 11.079 2.996 -2.100 1.00 82.75 137 VAL A O 1
ATOM 1141 N N . CYS A 1 138 ? 10.831 4.776 -3.426 1.00 82.88 138 CYS A N 1
ATOM 1142 C CA . CYS A 1 138 ? 9.636 4.269 -4.089 1.00 82.88 138 CYS A CA 1
ATOM 1143 C C . CYS A 1 138 ? 9.918 2.969 -4.877 1.00 82.88 138 CYS A C 1
ATOM 1145 O O . CYS A 1 138 ? 10.816 2.906 -5.718 1.00 82.88 138 CYS A O 1
ATOM 1147 N N . ASP A 1 139 ? 9.071 1.948 -4.720 1.00 88.88 139 ASP A N 1
ATOM 1148 C CA . ASP A 1 139 ? 9.163 0.645 -5.404 1.00 88.88 139 ASP A CA 1
ATOM 1149 C C . ASP A 1 139 ? 8.971 0.706 -6.934 1.00 88.88 139 ASP A C 1
ATOM 1151 O O . ASP A 1 139 ? 9.197 -0.283 -7.641 1.00 88.88 139 ASP A O 1
ATOM 1155 N N . VAL A 1 140 ? 8.535 1.854 -7.463 1.00 86.12 140 VAL A N 1
ATOM 1156 C CA . VAL A 1 140 ? 8.337 2.085 -8.901 1.00 86.12 140 VAL A CA 1
ATOM 1157 C C . VAL A 1 140 ? 9.484 2.895 -9.500 1.00 86.12 140 VAL A C 1
ATOM 1159 O O . VAL A 1 140 ? 10.095 2.423 -10.460 1.00 86.12 140 VAL A O 1
ATOM 1162 N N . CYS A 1 141 ? 9.766 4.093 -8.969 1.00 79.12 141 CYS A N 1
ATOM 1163 C CA . CYS A 1 141 ? 10.765 5.006 -9.538 1.00 79.12 141 CYS A CA 1
ATOM 1164 C C . CYS A 1 141 ? 12.138 4.947 -8.861 1.00 79.12 141 CYS A C 1
ATOM 1166 O O . CYS A 1 141 ? 13.093 5.456 -9.435 1.00 79.12 141 CYS A O 1
ATOM 1168 N N . ARG A 1 142 ? 12.247 4.312 -7.687 1.00 79.31 142 ARG A N 1
ATOM 1169 C CA . ARG A 1 142 ? 13.476 4.212 -6.883 1.00 79.31 142 ARG A CA 1
ATOM 1170 C C . ARG A 1 142 ? 14.037 5.559 -6.399 1.00 79.31 142 ARG A C 1
ATOM 1172 O O . ARG A 1 142 ? 15.186 5.597 -5.984 1.00 79.31 142 ARG A O 1
ATOM 1179 N N . SER A 1 143 ? 13.232 6.625 -6.413 1.00 74.94 143 SER A N 1
ATOM 1180 C CA . SER A 1 143 ? 13.562 7.904 -5.769 1.00 74.94 143 SER A CA 1
ATOM 1181 C C . SER A 1 143 ? 13.056 7.924 -4.318 1.00 74.94 143 SER A C 1
ATOM 1183 O O . SER A 1 143 ? 11.954 7.403 -4.091 1.00 74.94 143 SER A O 1
ATOM 1185 N N . PRO A 1 144 ? 13.818 8.494 -3.366 1.00 71.69 144 PRO A N 1
ATOM 1186 C CA . PRO A 1 144 ? 13.351 8.782 -2.008 1.00 71.69 144 PRO A CA 1
ATOM 1187 C C . PRO A 1 144 ? 12.561 10.100 -1.903 1.00 71.69 144 PRO A C 1
ATOM 1189 O O . PRO A 1 144 ? 11.940 10.373 -0.882 1.00 71.69 144 PRO A O 1
ATOM 1192 N N . GLU A 1 145 ? 12.581 10.929 -2.950 1.00 64.44 145 GLU A N 1
ATOM 1193 C CA . GLU A 1 145 ? 12.026 12.286 -2.927 1.00 64.44 145 GLU A CA 1
ATOM 1194 C C . GLU A 1 145 ? 10.495 12.286 -3.056 1.00 64.44 145 GLU A C 1
ATOM 1196 O O . GLU A 1 145 ? 9.967 11.991 -4.129 1.00 64.44 145 GLU A O 1
ATOM 1201 N N . GLY A 1 146 ? 9.794 12.674 -1.985 1.00 59.28 146 GLY A N 1
ATOM 1202 C CA . GLY A 1 146 ? 8.370 13.020 -2.012 1.00 59.28 146 GLY A CA 1
ATOM 1203 C C . GLY A 1 146 ? 8.151 14.529 -2.175 1.00 59.28 146 GLY A C 1
ATOM 1204 O O . GLY A 1 146 ? 8.894 15.329 -1.614 1.00 59.28 146 GLY A O 1
ATOM 1205 N N . GLU A 1 147 ? 7.114 14.921 -2.917 1.00 57.47 147 GLU A N 1
ATOM 1206 C CA . GLU A 1 147 ? 6.708 16.325 -3.107 1.00 57.47 147 GLU A CA 1
ATOM 1207 C C . GLU A 1 147 ? 5.264 16.546 -2.623 1.00 57.47 147 GLU A C 1
ATOM 1209 O O . GLU A 1 147 ? 4.471 15.599 -2.575 1.00 57.47 147 GLU A O 1
ATOM 1214 N N . ASP A 1 148 ? 4.893 17.797 -2.330 1.00 53.59 148 ASP A N 1
ATOM 1215 C CA . ASP A 1 148 ? 3.516 18.177 -1.988 1.00 53.59 148 ASP A CA 1
ATOM 1216 C C . ASP A 1 148 ? 2.545 17.761 -3.110 1.00 53.59 148 ASP A C 1
ATOM 1218 O O . ASP A 1 148 ? 2.639 18.214 -4.253 1.00 53.59 148 ASP A O 1
ATOM 1222 N N . GLY A 1 149 ? 1.593 16.878 -2.791 1.00 62.66 149 GLY A N 1
ATOM 1223 C CA . GLY A 1 149 ? 0.653 16.305 -3.766 1.00 62.66 149 GLY A CA 1
ATOM 1224 C C . GLY A 1 149 ? 1.178 15.092 -4.552 1.00 62.66 149 GLY A C 1
ATOM 1225 O O . GLY A 1 149 ? 0.436 14.518 -5.349 1.00 62.66 149 GLY A O 1
ATOM 1226 N N . ASN A 1 150 ? 2.416 14.656 -4.307 1.00 69.38 150 ASN A N 1
ATOM 1227 C CA . ASN A 1 150 ? 2.990 13.403 -4.805 1.00 69.38 150 ASN A CA 1
ATOM 1228 C C . ASN A 1 150 ? 3.738 12.653 -3.687 1.00 69.38 150 ASN A C 1
ATOM 1230 O O . ASN A 1 150 ? 4.888 12.237 -3.825 1.00 69.38 150 ASN A O 1
ATOM 1234 N N . GLU A 1 151 ? 3.060 12.490 -2.558 1.00 78.38 151 GLU A N 1
ATOM 1235 C CA . GLU A 1 151 ? 3.619 11.896 -1.342 1.00 78.38 151 GLU A CA 1
ATOM 1236 C C . GLU A 1 151 ? 3.931 10.397 -1.501 1.00 78.38 151 GLU A C 1
ATOM 1238 O O . GLU A 1 151 ? 3.388 9.699 -2.369 1.00 78.38 151 GLU A O 1
ATOM 1243 N N . MET A 1 152 ? 4.786 9.893 -0.612 1.00 83.31 152 MET A N 1
ATOM 1244 C CA . MET A 1 152 ? 5.083 8.470 -0.458 1.00 83.31 152 MET A CA 1
ATOM 1245 C C . MET A 1 152 ? 3.994 7.770 0.358 1.00 83.31 152 MET A C 1
ATOM 1247 O O . MET A 1 152 ? 3.752 8.106 1.513 1.00 83.31 152 MET A O 1
ATOM 1251 N N . VAL A 1 153 ? 3.362 6.755 -0.231 1.00 86.06 153 VAL A N 1
ATOM 1252 C CA . VAL A 1 153 ? 2.260 5.997 0.373 1.00 86.06 153 VAL A CA 1
ATOM 1253 C C . VAL A 1 153 ? 2.672 4.542 0.584 1.00 86.06 153 VAL A C 1
ATOM 1255 O O . VAL A 1 153 ? 3.183 3.883 -0.328 1.00 86.06 153 VAL A O 1
ATOM 1258 N N . PHE A 1 154 ? 2.415 4.020 1.784 1.00 87.81 154 PHE A N 1
ATOM 1259 C CA . PHE A 1 154 ? 2.711 2.641 2.171 1.00 87.81 154 PHE A CA 1
ATOM 1260 C C . PHE A 1 154 ? 1.437 1.806 2.199 1.00 87.81 154 PHE A C 1
ATOM 1262 O O . PHE A 1 154 ? 0.417 2.238 2.719 1.00 87.81 154 PHE A O 1
ATOM 1269 N N . CYS A 1 155 ? 1.485 0.591 1.654 1.00 86.81 155 CYS A N 1
ATOM 1270 C CA . CYS A 1 155 ? 0.363 -0.334 1.790 1.00 86.81 155 CYS A CA 1
ATOM 1271 C C . CYS A 1 155 ? 0.343 -0.990 3.167 1.00 86.81 155 CYS A C 1
ATOM 1273 O O . CYS A 1 155 ? 1.250 -1.763 3.470 1.00 86.81 155 CYS A O 1
ATOM 1275 N N . ASP A 1 156 ? -0.759 -0.859 3.903 1.00 84.00 156 ASP A N 1
ATOM 1276 C CA . ASP A 1 156 ? -0.857 -1.381 5.279 1.00 84.00 156 ASP A CA 1
ATOM 1277 C C . ASP A 1 156 ? -0.769 -2.909 5.380 1.00 84.00 156 ASP A C 1
ATOM 1279 O O . ASP A 1 156 ? -0.425 -3.467 6.415 1.00 84.00 156 ASP A O 1
ATOM 1283 N N . LYS A 1 157 ? -1.041 -3.633 4.287 1.00 77.75 157 LYS A N 1
ATOM 1284 C CA . LYS A 1 157 ? -1.006 -5.106 4.281 1.00 77.75 157 LYS A CA 1
ATOM 1285 C C . LYS A 1 157 ? 0.324 -5.705 3.827 1.00 77.75 157 LYS A C 1
ATOM 1287 O O . LYS A 1 157 ? 0.719 -6.761 4.320 1.00 77.75 157 LYS A O 1
ATOM 1292 N N . CYS A 1 158 ? 0.974 -5.121 2.822 1.00 81.44 158 CYS A N 1
ATOM 1293 C CA . CYS A 1 158 ? 2.184 -5.703 2.217 1.00 81.44 158 CYS A CA 1
ATOM 1294 C C . CYS A 1 158 ? 3.409 -4.793 2.265 1.00 81.44 158 CYS A C 1
ATOM 1296 O O . CYS A 1 158 ? 4.472 -5.216 1.817 1.00 81.44 158 CYS A O 1
ATOM 1298 N N . ASN A 1 159 ? 3.255 -3.582 2.799 1.00 84.62 159 ASN A N 1
ATOM 1299 C CA . ASN A 1 159 ? 4.298 -2.580 2.962 1.00 84.62 159 ASN A CA 1
ATOM 1300 C C . ASN A 1 159 ? 4.993 -2.151 1.656 1.00 84.62 159 ASN A C 1
ATOM 1302 O O . ASN A 1 159 ? 6.125 -1.681 1.692 1.00 84.62 159 ASN A O 1
ATOM 1306 N N . VAL A 1 160 ? 4.338 -2.315 0.497 1.00 90.19 160 VAL A N 1
ATOM 1307 C CA . VAL A 1 160 ? 4.824 -1.706 -0.753 1.00 90.19 160 VAL A CA 1
ATOM 1308 C C . VAL A 1 160 ? 4.780 -0.188 -0.601 1.00 90.19 160 VAL A C 1
ATOM 1310 O O . VAL A 1 160 ? 3.767 0.339 -0.135 1.00 90.19 160 VAL A O 1
ATOM 1313 N N . CYS A 1 161 ? 5.859 0.487 -0.982 1.00 90.06 161 CYS A N 1
ATOM 1314 C CA . CYS A 1 161 ? 6.017 1.928 -0.840 1.00 90.06 161 CYS A CA 1
ATOM 1315 C C . CYS A 1 161 ? 6.036 2.585 -2.219 1.00 90.06 161 CYS A C 1
ATOM 1317 O O . CYS A 1 161 ? 6.862 2.248 -3.070 1.00 90.06 161 CYS A O 1
ATOM 1319 N N . VAL A 1 162 ? 5.103 3.493 -2.490 1.00 89.00 162 VAL A N 1
ATOM 1320 C CA . VAL A 1 162 ? 4.968 4.116 -3.809 1.00 89.00 162 VAL A CA 1
ATOM 1321 C C . VAL A 1 162 ? 4.621 5.589 -3.710 1.00 89.00 162 VAL A C 1
ATOM 1323 O O . VAL A 1 162 ? 3.793 5.973 -2.896 1.00 89.00 162 VAL A O 1
ATOM 1326 N N . HIS A 1 163 ? 5.165 6.399 -4.615 1.00 81.94 163 HIS A N 1
ATOM 1327 C CA . HIS A 1 163 ? 4.616 7.729 -4.847 1.00 81.94 163 HIS A CA 1
ATOM 1328 C C . HIS A 1 163 ? 3.198 7.647 -5.413 1.00 81.94 163 HIS A C 1
ATOM 1330 O O . HIS A 1 163 ? 2.895 6.751 -6.218 1.00 81.94 163 HIS A O 1
ATOM 1336 N N . GLN A 1 164 ? 2.363 8.627 -5.062 1.00 84.31 164 GLN A N 1
ATOM 1337 C CA . GLN A 1 164 ? 0.996 8.746 -5.571 1.00 84.31 164 GLN A CA 1
ATOM 1338 C C . GLN A 1 164 ? 0.943 8.668 -7.101 1.00 84.31 164 GLN A C 1
ATOM 1340 O O . GLN A 1 164 ? 0.283 7.783 -7.656 1.00 84.31 164 GLN A O 1
ATOM 1345 N N . ALA A 1 165 ? 1.719 9.507 -7.793 1.00 82.19 165 ALA A N 1
ATOM 1346 C CA . ALA A 1 165 ? 1.767 9.534 -9.253 1.00 82.19 165 ALA A CA 1
ATOM 1347 C C . ALA A 1 165 ? 2.378 8.253 -9.842 1.00 82.19 165 ALA A C 1
ATOM 1349 O O . ALA A 1 165 ? 1.939 7.764 -10.883 1.00 82.19 165 ALA A O 1
ATOM 1350 N N . CYS A 1 166 ? 3.349 7.644 -9.154 1.00 82.94 166 CYS A N 1
ATOM 1351 C CA . CYS A 1 166 ? 3.997 6.420 -9.627 1.00 82.94 166 CYS A CA 1
ATOM 1352 C C . CYS A 1 166 ? 3.066 5.203 -9.641 1.00 82.94 166 CYS A C 1
ATOM 1354 O O . CYS A 1 166 ? 3.297 4.269 -10.408 1.00 82.94 166 CYS A O 1
ATOM 1356 N N . TYR A 1 167 ? 2.032 5.179 -8.800 1.00 92.00 167 TYR A N 1
ATOM 1357 C CA . TYR A 1 167 ? 1.077 4.069 -8.737 1.00 92.00 167 TYR A CA 1
ATOM 1358 C C . TYR A 1 167 ? -0.350 4.451 -9.164 1.00 92.00 167 TYR A C 1
ATOM 1360 O O . TYR A 1 167 ? -1.229 3.583 -9.248 1.00 92.00 167 TYR A O 1
ATOM 1368 N N . GLY A 1 168 ? -0.565 5.725 -9.503 1.00 87.25 168 GLY A N 1
ATOM 1369 C CA . GLY A 1 168 ? -1.848 6.269 -9.937 1.00 87.25 168 GLY A CA 1
ATOM 1370 C C . GLY A 1 168 ? -2.864 6.364 -8.802 1.00 87.25 168 GLY A C 1
ATOM 1371 O O . GLY A 1 168 ? -4.026 5.984 -8.968 1.00 87.25 168 GLY A O 1
ATOM 1372 N N . ILE A 1 169 ? -2.400 6.787 -7.626 1.00 87.19 169 ILE A N 1
ATOM 1373 C CA . ILE A 1 169 ? -3.236 7.102 -6.470 1.00 87.19 169 ILE A CA 1
ATOM 1374 C C . ILE A 1 169 ? -3.752 8.521 -6.687 1.00 87.19 169 ILE A C 1
ATOM 1376 O O . ILE A 1 169 ? -2.994 9.477 -6.606 1.00 87.19 169 ILE A O 1
ATOM 1380 N N . LEU A 1 170 ? -5.039 8.653 -7.008 1.00 82.88 170 LEU A N 1
ATOM 1381 C CA . LEU A 1 170 ? -5.648 9.966 -7.252 1.00 82.88 170 LEU A CA 1
ATOM 1382 C C . LEU A 1 170 ? -5.850 10.765 -5.960 1.00 82.88 170 LEU A C 1
ATOM 1384 O O . LEU A 1 170 ? -5.932 11.987 -5.999 1.00 82.88 170 LEU A O 1
ATOM 1388 N N . LYS A 1 171 ? -5.994 10.057 -4.837 1.00 77.19 171 LYS A N 1
ATOM 1389 C CA . LYS A 1 171 ? -6.144 10.623 -3.502 1.00 77.19 171 LYS A CA 1
ATOM 1390 C C . LYS A 1 171 ? -5.698 9.594 -2.470 1.00 77.19 171 LYS A C 1
ATOM 1392 O O . LYS A 1 171 ? -6.152 8.447 -2.530 1.00 77.19 171 LYS A O 1
ATOM 1397 N N . VAL A 1 172 ? -4.826 9.993 -1.547 1.00 74.12 172 VAL A N 1
ATOM 1398 C CA . VAL A 1 172 ? -4.475 9.168 -0.385 1.00 74.12 172 VAL A CA 1
ATOM 1399 C C . VAL A 1 172 ? -5.682 9.129 0.558 1.00 74.12 172 VAL A C 1
ATOM 1401 O O . VAL A 1 172 ? -6.217 10.189 0.890 1.00 74.12 172 VAL A O 1
ATOM 1404 N N . PRO A 1 173 ? -6.182 7.942 0.943 1.00 75.06 173 PRO A N 1
ATOM 1405 C CA . PRO A 1 173 ? -7.251 7.853 1.927 1.00 75.06 173 PRO A CA 1
ATOM 1406 C C . PRO A 1 173 ? -6.740 8.333 3.291 1.00 75.06 173 PRO A C 1
ATOM 1408 O O . PRO A 1 173 ? -5.588 8.109 3.635 1.00 75.06 173 PRO A O 1
ATOM 1411 N N . LEU A 1 174 ? -7.618 8.939 4.091 1.00 56.88 174 LEU A N 1
ATOM 1412 C CA . LEU A 1 174 ? -7.306 9.367 5.465 1.00 56.88 174 LEU A CA 1
ATOM 1413 C C . LEU A 1 174 ? -7.126 8.193 6.453 1.00 56.88 174 LEU A C 1
ATOM 1415 O O . LEU A 1 174 ? -6.833 8.410 7.621 1.00 56.88 174 LEU A O 1
ATOM 1419 N N . GLY A 1 175 ? -7.348 6.960 5.998 1.00 70.12 175 GLY A N 1
ATOM 1420 C CA . GLY A 1 175 ? -7.115 5.732 6.753 1.00 70.12 175 GLY A CA 1
ATOM 1421 C C . GLY A 1 175 ? -6.295 4.751 5.923 1.00 70.12 175 GLY A C 1
ATOM 1422 O O . GLY A 1 175 ? -5.510 5.155 5.069 1.00 70.12 175 GLY A O 1
ATOM 1423 N N . ASN A 1 176 ? -6.520 3.454 6.125 1.00 75.38 176 ASN A N 1
ATOM 1424 C CA . ASN A 1 176 ? -5.697 2.433 5.484 1.00 75.38 176 ASN A CA 1
ATOM 1425 C C . ASN A 1 176 ? -5.703 2.536 3.950 1.00 75.38 176 ASN A C 1
ATOM 1427 O O . ASN A 1 176 ? -6.757 2.502 3.302 1.00 75.38 176 ASN A O 1
ATOM 1431 N N . TRP A 1 177 ? -4.513 2.561 3.359 1.00 88.44 177 TRP A N 1
ATOM 1432 C CA . TRP A 1 177 ? -4.313 2.404 1.933 1.00 88.44 177 TRP A CA 1
ATOM 1433 C C . TRP A 1 177 ? -3.862 0.979 1.601 1.00 88.44 177 TRP A C 1
ATOM 1435 O O . TRP A 1 177 ? -2.846 0.456 2.063 1.00 88.44 177 TRP A O 1
ATOM 1445 N N . LEU A 1 178 ? -4.602 0.328 0.704 1.00 86.00 178 LEU A N 1
ATOM 1446 C CA . LEU A 1 178 ? -4.243 -0.986 0.185 1.00 86.00 178 LEU A CA 1
ATOM 1447 C C . LEU A 1 178 ? -3.849 -0.892 -1.287 1.00 86.00 178 LEU A C 1
ATOM 1449 O O . LEU A 1 178 ? -4.623 -0.437 -2.130 1.00 86.00 178 LEU A O 1
ATOM 1453 N N . CYS A 1 179 ? -2.674 -1.425 -1.630 1.00 91.94 179 CYS A N 1
ATOM 1454 C CA . CYS A 1 179 ? -2.303 -1.604 -3.029 1.00 91.94 179 CYS A CA 1
ATOM 1455 C C . CYS A 1 179 ? -3.284 -2.551 -3.742 1.00 91.94 179 CYS A C 1
ATOM 1457 O O . CYS A 1 179 ? -4.019 -3.330 -3.122 1.00 91.94 179 CYS A O 1
ATOM 1459 N N . ARG A 1 180 ? -3.280 -2.534 -5.079 1.00 91.94 180 ARG A N 1
ATOM 1460 C CA . ARG A 1 180 ? -4.317 -3.197 -5.881 1.00 91.94 180 ARG A CA 1
ATOM 1461 C C . ARG A 1 180 ? -4.413 -4.707 -5.640 1.00 91.94 180 ARG A C 1
ATOM 1463 O O . ARG A 1 180 ? -5.507 -5.262 -5.694 1.00 91.94 180 ARG A O 1
ATOM 1470 N N . THR A 1 181 ? -3.294 -5.378 -5.374 1.00 91.06 181 THR A N 1
ATOM 1471 C CA . THR A 1 181 ? -3.262 -6.820 -5.072 1.00 91.06 181 THR A CA 1
ATOM 1472 C C . THR A 1 181 ? -3.833 -7.122 -3.688 1.00 91.06 181 THR A C 1
ATOM 1474 O O . THR A 1 181 ? -4.626 -8.051 -3.543 1.00 91.06 181 THR A O 1
ATOM 1477 N N . CYS A 1 182 ? -3.488 -6.302 -2.692 1.00 87.25 182 CYS A N 1
ATOM 1478 C CA . CYS A 1 182 ? -3.972 -6.406 -1.319 1.00 87.25 182 CYS A CA 1
ATOM 1479 C C . CYS A 1 182 ? -5.478 -6.177 -1.212 1.00 87.25 182 CYS A C 1
ATOM 1481 O O . CYS A 1 182 ? -6.148 -6.995 -0.580 1.00 87.25 182 CYS A O 1
ATOM 1483 N N . ALA A 1 183 ? -5.988 -5.135 -1.874 1.00 89.19 183 ALA A N 1
ATOM 1484 C CA . ALA A 1 183 ? -7.411 -4.806 -1.919 1.00 89.19 183 ALA A CA 1
ATOM 1485 C C . ALA A 1 183 ? -8.250 -5.937 -2.540 1.00 89.19 183 ALA A C 1
ATOM 1487 O O . ALA A 1 183 ? -9.333 -6.248 -2.062 1.00 89.19 183 ALA A O 1
ATOM 1488 N N . LEU A 1 184 ? -7.723 -6.610 -3.569 1.00 85.06 184 LEU A N 1
ATOM 1489 C CA . LEU A 1 184 ? -8.384 -7.758 -4.199 1.00 85.06 184 LEU A CA 1
ATOM 1490 C C . LEU A 1 184 ? -8.089 -9.101 -3.507 1.00 85.06 184 LEU A C 1
ATOM 1492 O O . LEU A 1 184 ? -8.583 -10.134 -3.952 1.00 85.06 184 LEU A O 1
ATOM 1496 N N . GLY A 1 185 ? -7.258 -9.121 -2.461 1.00 84.81 185 GLY A N 1
ATOM 1497 C CA . GLY A 1 185 ? -6.889 -10.349 -1.751 1.00 84.81 185 GLY A CA 1
ATOM 1498 C C . GLY A 1 185 ? -6.091 -11.361 -2.585 1.00 84.81 185 GLY A C 1
ATOM 1499 O O . GLY A 1 185 ? -6.068 -12.541 -2.245 1.00 84.81 185 GLY A O 1
ATOM 1500 N N . VAL A 1 186 ? -5.428 -10.930 -3.662 1.00 86.25 186 VAL A N 1
ATOM 1501 C CA . VAL A 1 186 ? -4.696 -11.810 -4.590 1.00 86.25 186 VAL A CA 1
ATOM 1502 C C . VAL A 1 186 ? -3.181 -11.673 -4.443 1.00 86.25 186 VAL A C 1
ATOM 1504 O O . VAL A 1 186 ? -2.664 -10.618 -4.086 1.00 86.25 186 VAL A O 1
ATOM 1507 N N . GLN A 1 187 ? -2.445 -12.730 -4.796 1.00 90.50 187 GLN A N 1
ATOM 1508 C CA . GLN A 1 187 ? -0.976 -12.724 -4.865 1.00 90.50 187 GLN A CA 1
ATOM 1509 C C . GLN A 1 187 ? -0.485 -13.142 -6.261 1.00 90.50 187 GLN A C 1
ATOM 1511 O O . GLN A 1 187 ? 0.074 -14.230 -6.441 1.00 90.50 187 GLN A O 1
ATOM 1516 N N . PRO A 1 188 ? -0.739 -12.319 -7.291 1.00 93.50 188 PRO A N 1
ATOM 1517 C CA . PRO A 1 188 ? -0.404 -12.666 -8.659 1.00 93.50 188 PRO A CA 1
ATOM 1518 C C . PRO A 1 188 ? 1.107 -12.575 -8.902 1.00 93.50 188 PRO A C 1
ATOM 1520 O O . PRO A 1 188 ? 1.834 -11.850 -8.222 1.00 93.50 188 PRO A O 1
ATOM 1523 N N . LYS A 1 189 ? 1.580 -13.303 -9.915 1.00 95.19 189 LYS A N 1
ATOM 1524 C CA . LYS A 1 189 ? 2.943 -13.154 -10.438 1.00 95.19 189 LYS A CA 1
ATOM 1525 C C . LYS A 1 189 ? 2.967 -12.072 -11.512 1.00 95.19 189 LYS A C 1
ATOM 1527 O O . LYS A 1 189 ? 2.006 -11.944 -12.274 1.00 95.19 189 LYS A O 1
ATOM 1532 N N . CYS A 1 190 ? 4.077 -11.345 -11.605 1.00 97.38 190 CYS A N 1
ATOM 1533 C CA . CYS A 1 190 ? 4.337 -10.507 -12.767 1.00 97.38 190 CYS A CA 1
ATOM 1534 C C . CYS A 1 190 ? 4.492 -11.389 -14.014 1.00 97.38 190 CYS A C 1
ATOM 1536 O O . CYS A 1 190 ? 5.128 -12.439 -13.970 1.00 97.38 190 CYS A O 1
ATOM 1538 N N . LEU A 1 191 ? 3.908 -10.967 -15.133 1.00 97.00 191 LEU A N 1
ATOM 1539 C CA . LEU A 1 191 ? 4.062 -11.650 -16.419 1.00 97.00 191 LEU A CA 1
ATOM 1540 C C . LEU A 1 191 ? 5.427 -11.377 -17.074 1.00 97.00 191 LEU A C 1
ATOM 1542 O O . LEU A 1 191 ? 5.865 -12.153 -17.917 1.00 97.00 191 LEU A O 1
ATOM 1546 N N . LEU A 1 192 ? 6.063 -10.252 -16.739 1.00 97.38 192 LEU A N 1
ATOM 1547 C CA . LEU A 1 192 ? 7.225 -9.724 -17.464 1.00 97.38 192 LEU A CA 1
ATOM 1548 C C . LEU A 1 192 ? 8.563 -9.997 -16.764 1.00 97.38 192 LEU A C 1
ATOM 1550 O O . LEU A 1 192 ? 9.607 -9.734 -17.351 1.00 97.38 192 LEU A O 1
ATOM 1554 N N . CYS A 1 193 ? 8.553 -10.530 -15.541 1.00 97.12 193 CYS A N 1
ATOM 1555 C CA . CYS A 1 193 ? 9.761 -10.886 -14.799 1.00 97.12 193 CYS A CA 1
ATOM 1556 C C . CYS A 1 193 ? 9.461 -11.969 -13.741 1.00 97.12 193 CYS A C 1
ATOM 1558 O O . CYS A 1 193 ? 8.292 -12.201 -13.415 1.00 97.12 193 CYS A O 1
ATOM 1560 N N . PRO A 1 194 ? 10.490 -12.614 -13.159 1.00 95.25 194 PRO A N 1
ATOM 1561 C CA . PRO A 1 194 ? 10.298 -13.653 -12.145 1.00 95.25 194 PRO A CA 1
ATOM 1562 C C . PRO A 1 194 ? 10.022 -13.113 -10.727 1.00 95.25 194 PRO A C 1
ATOM 1564 O O . PRO A 1 194 ? 9.659 -13.892 -9.840 1.00 95.25 194 PRO A O 1
ATOM 1567 N N . LYS A 1 195 ? 10.172 -11.798 -10.486 1.00 93.31 195 LYS A N 1
ATOM 1568 C CA . LYS A 1 195 ? 9.998 -11.191 -9.155 1.00 93.31 195 LYS A CA 1
ATOM 1569 C C . LYS A 1 195 ? 8.559 -11.345 -8.651 1.00 93.31 195 LYS A C 1
ATOM 1571 O O . LYS A 1 195 ? 7.588 -11.135 -9.382 1.00 93.31 195 LYS A O 1
ATOM 1576 N N . ARG A 1 196 ? 8.422 -11.671 -7.363 1.00 91.12 196 ARG A N 1
ATOM 1577 C CA . ARG A 1 196 ? 7.140 -11.731 -6.640 1.00 91.12 196 ARG A CA 1
ATOM 1578 C C . ARG A 1 196 ? 6.954 -10.501 -5.749 1.00 91.12 196 ARG A C 1
ATOM 1580 O O . ARG A 1 196 ? 7.931 -9.884 -5.343 1.00 91.12 196 ARG A O 1
ATOM 1587 N N . GLY A 1 197 ? 5.702 -10.179 -5.422 1.00 91.06 197 GLY A N 1
ATOM 1588 C CA . GLY A 1 197 ? 5.362 -9.005 -4.605 1.00 91.06 197 GLY A CA 1
ATOM 1589 C C . GLY A 1 197 ? 5.527 -7.686 -5.366 1.00 91.06 197 GLY A C 1
ATOM 1590 O O . GLY A 1 197 ? 5.549 -7.695 -6.593 1.00 91.06 197 GLY A O 1
ATOM 1591 N N . GLY A 1 198 ? 5.645 -6.566 -4.652 1.00 92.69 198 GLY A N 1
ATOM 1592 C CA . GLY A 1 198 ? 5.851 -5.230 -5.226 1.00 92.69 198 GLY A CA 1
ATOM 1593 C C . GLY A 1 198 ? 4.609 -4.588 -5.861 1.00 92.69 198 GLY A C 1
ATOM 1594 O O . GLY A 1 198 ? 3.495 -5.114 -5.800 1.00 92.69 198 GLY A O 1
ATOM 1595 N N . ALA A 1 199 ? 4.817 -3.429 -6.489 1.00 95.19 199 ALA A N 1
ATOM 1596 C CA . ALA A 1 199 ? 3.764 -2.600 -7.073 1.00 95.19 199 ALA A CA 1
ATOM 1597 C C . ALA A 1 199 ? 3.243 -3.182 -8.401 1.00 95.19 199 ALA A C 1
ATOM 1599 O O . ALA A 1 199 ? 3.830 -2.982 -9.467 1.00 95.19 199 ALA A O 1
ATOM 1600 N N . LEU A 1 200 ? 2.128 -3.915 -8.341 1.00 97.62 200 LEU A N 1
ATOM 1601 C CA . LEU A 1 200 ? 1.516 -4.608 -9.481 1.00 97.62 200 LEU A CA 1
ATOM 1602 C C . LEU A 1 200 ? 0.200 -3.943 -9.907 1.00 97.62 200 LEU A C 1
ATOM 1604 O O . LEU A 1 200 ? -0.596 -3.540 -9.055 1.00 97.62 200 LEU A O 1
ATOM 1608 N N . LYS A 1 201 ? -0.066 -3.903 -11.218 1.00 96.81 201 LYS A N 1
ATOM 1609 C CA . LYS A 1 201 ? -1.359 -3.504 -11.800 1.00 96.81 201 LYS A CA 1
ATOM 1610 C C . LYS A 1 201 ? -1.869 -4.561 -12.791 1.00 96.81 201 LYS A C 1
ATOM 1612 O O . LYS A 1 201 ? -1.065 -5.248 -13.437 1.00 96.81 201 LYS A O 1
ATOM 1617 N N . PRO A 1 202 ? -3.198 -4.741 -12.910 1.00 95.56 202 PRO A N 1
ATOM 1618 C CA . PRO A 1 202 ? -3.766 -5.729 -13.811 1.00 95.56 202 PRO A CA 1
ATOM 1619 C C . PRO A 1 202 ? -3.706 -5.258 -15.268 1.00 95.56 202 PRO A C 1
ATOM 1621 O O . PRO A 1 202 ? -3.720 -4.069 -15.592 1.00 95.56 202 PRO A O 1
ATOM 1624 N N . THR A 1 203 ? -3.693 -6.225 -16.175 1.00 92.06 203 THR A N 1
ATOM 1625 C CA . THR A 1 203 ? -3.946 -5.987 -17.600 1.00 92.06 203 THR A CA 1
ATOM 1626 C C . THR A 1 203 ? -5.430 -5.736 -17.859 1.00 92.06 203 THR A C 1
ATOM 1628 O O . THR A 1 203 ? -6.269 -6.011 -17.005 1.00 92.06 203 THR A O 1
ATOM 1631 N N . ARG A 1 204 ? -5.788 -5.290 -19.070 1.00 86.06 204 ARG A N 1
ATOM 1632 C CA . ARG A 1 204 ? -7.188 -5.009 -19.460 1.00 86.06 204 ARG A CA 1
ATOM 1633 C C . ARG A 1 204 ? -8.166 -6.162 -19.188 1.00 86.06 204 ARG A C 1
ATOM 1635 O O . ARG A 1 204 ? -9.326 -5.919 -18.891 1.00 86.06 204 ARG A O 1
ATOM 1642 N N . SER A 1 205 ? -7.693 -7.405 -19.279 1.00 81.12 205 SER A N 1
ATOM 1643 C CA . SER A 1 205 ? -8.502 -8.601 -19.001 1.00 81.12 205 SER A CA 1
ATOM 1644 C C . SER A 1 205 ? -8.738 -8.870 -17.507 1.00 81.12 205 SER A C 1
ATOM 1646 O O . SER A 1 205 ? -9.563 -9.709 -17.171 1.00 81.12 205 SER A O 1
ATOM 1648 N N . GLY A 1 206 ? -7.976 -8.234 -1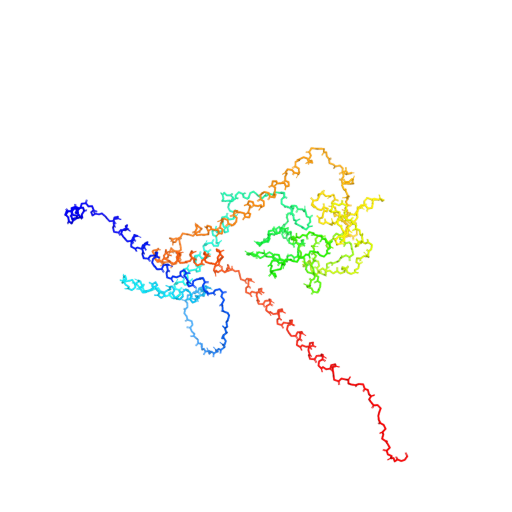6.610 1.00 84.69 206 GLY A N 1
ATOM 1649 C CA . GLY A 1 206 ? -7.993 -8.495 -15.166 1.00 84.69 206 GLY A CA 1
ATOM 1650 C C . GLY A 1 206 ? -7.281 -9.782 -14.724 1.00 84.69 206 GLY A C 1
ATOM 1651 O O . GLY A 1 206 ? -7.069 -9.977 -13.533 1.00 84.69 206 GLY A O 1
ATOM 1652 N N . THR A 1 207 ? -6.881 -10.654 -15.658 1.00 81.69 207 THR A N 1
ATOM 1653 C CA . THR A 1 207 ? -6.336 -11.991 -15.336 1.00 81.69 207 THR A CA 1
ATOM 1654 C C . THR A 1 207 ? -4.815 -12.027 -15.212 1.00 81.69 207 THR A C 1
ATOM 1656 O O . THR A 1 207 ? -4.268 -12.780 -14.410 1.00 81.69 207 THR A O 1
ATOM 1659 N N . LYS A 1 208 ? -4.114 -11.208 -16.000 1.00 93.31 208 LYS A N 1
ATOM 1660 C CA . LYS A 1 208 ? -2.651 -11.082 -15.965 1.00 93.31 208 LYS A CA 1
ATOM 1661 C C . LYS A 1 208 ? -2.246 -9.806 -15.243 1.00 93.31 208 LYS A C 1
ATOM 1663 O O . LYS A 1 208 ? -2.953 -8.802 -15.353 1.00 93.31 208 LYS A O 1
ATOM 1668 N N . TRP A 1 209 ? -1.093 -9.844 -14.585 1.00 97.00 209 TRP A N 1
ATOM 1669 C CA . TRP A 1 209 ? -0.564 -8.770 -13.747 1.00 97.00 209 TRP A CA 1
ATOM 1670 C C . TRP A 1 209 ? 0.875 -8.453 -14.120 1.00 97.00 209 TRP A C 1
ATOM 1672 O O . TRP A 1 209 ? 1.624 -9.335 -14.543 1.00 97.00 209 TRP A O 1
ATOM 1682 N N . VAL A 1 210 ? 1.251 -7.186 -13.993 1.00 97.56 210 VAL A N 1
ATOM 1683 C CA . VAL A 1 210 ? 2.576 -6.691 -14.370 1.00 97.56 210 VAL A CA 1
ATOM 1684 C C . VAL A 1 210 ? 3.020 -5.638 -13.363 1.00 97.56 210 VAL A C 1
ATOM 1686 O O . VAL A 1 210 ? 2.191 -4.863 -12.880 1.00 97.56 210 VAL A O 1
ATOM 1689 N N . HIS A 1 211 ? 4.310 -5.624 -13.018 1.00 97.88 211 HIS A N 1
ATOM 1690 C CA . HIS A 1 211 ? 4.875 -4.549 -12.201 1.00 97.88 211 HIS A CA 1
ATOM 1691 C C . HIS A 1 211 ? 4.765 -3.228 -12.943 1.00 97.88 211 HIS A C 1
ATOM 1693 O O . HIS A 1 211 ? 5.068 -3.166 -14.134 1.00 97.88 211 HIS A O 1
ATOM 1699 N N . VAL A 1 212 ? 4.399 -2.161 -12.241 1.00 94.44 212 VAL A N 1
ATOM 1700 C CA . VAL A 1 212 ? 4.326 -0.829 -12.854 1.00 94.44 212 VAL A CA 1
ATOM 1701 C C . VAL A 1 212 ? 5.688 -0.426 -13.432 1.00 94.44 212 VAL A C 1
ATOM 1703 O O . VAL A 1 212 ? 5.761 0.013 -14.574 1.00 94.44 212 VAL A O 1
ATOM 1706 N N . SER A 1 213 ? 6.780 -0.716 -12.720 1.00 93.69 213 SER A N 1
ATOM 1707 C CA . SER A 1 213 ? 8.145 -0.516 -13.220 1.00 93.69 213 SER A CA 1
ATOM 1708 C C . SER A 1 213 ? 8.448 -1.311 -14.494 1.00 93.69 213 SER A C 1
ATOM 1710 O O . SER A 1 213 ? 8.966 -0.746 -15.452 1.00 93.69 213 SER A O 1
ATOM 1712 N N . CYS A 1 214 ? 8.075 -2.594 -14.578 1.00 95.88 214 CYS A N 1
ATOM 1713 C CA . CYS A 1 214 ? 8.231 -3.354 -15.823 1.00 95.88 214 CYS A CA 1
ATOM 1714 C C . CYS A 1 214 ? 7.473 -2.700 -16.985 1.00 95.88 214 CYS A C 1
ATOM 1716 O O . CYS A 1 214 ? 8.005 -2.618 -18.087 1.00 95.88 214 CYS A O 1
ATOM 1718 N N . ALA A 1 215 ? 6.250 -2.227 -16.743 1.00 94.62 215 ALA A N 1
ATOM 1719 C CA . ALA A 1 215 ? 5.446 -1.586 -17.775 1.00 94.62 215 ALA A CA 1
ATOM 1720 C C . ALA A 1 215 ? 6.024 -0.246 -18.260 1.00 94.62 215 ALA A C 1
ATOM 1722 O O . ALA A 1 215 ? 5.846 0.077 -19.428 1.00 94.62 215 ALA A O 1
ATOM 1723 N N . LEU A 1 216 ? 6.710 0.502 -17.390 1.00 88.75 216 LEU A N 1
ATOM 1724 C CA . LEU A 1 216 ? 7.366 1.767 -17.740 1.00 88.75 216 LEU A CA 1
ATOM 1725 C C . LEU A 1 216 ? 8.641 1.560 -18.565 1.00 88.75 216 LEU A C 1
ATOM 1727 O O . LEU A 1 216 ? 8.884 2.276 -19.530 1.00 88.75 216 LEU A O 1
ATOM 1731 N N . TRP A 1 217 ? 9.456 0.574 -18.191 1.00 92.75 217 TRP A N 1
ATOM 1732 C CA . TRP A 1 217 ? 10.792 0.388 -18.764 1.00 92.75 217 TRP A CA 1
ATOM 1733 C C . TRP A 1 217 ? 10.824 -0.473 -20.031 1.00 92.75 217 TRP A C 1
ATOM 1735 O O . TRP A 1 217 ? 11.823 -0.455 -20.750 1.00 92.75 217 TRP A O 1
ATOM 1745 N N . ILE A 1 218 ? 9.768 -1.245 -20.314 1.00 92.56 218 ILE A N 1
ATOM 1746 C CA . ILE A 1 218 ? 9.667 -2.053 -21.538 1.00 92.56 218 ILE A CA 1
ATOM 1747 C C . ILE A 1 218 ? 8.973 -1.216 -22.622 1.00 92.56 218 ILE A C 1
ATOM 1749 O O . ILE A 1 218 ? 7.765 -1.000 -22.514 1.00 92.56 218 ILE A O 1
ATOM 1753 N N . PRO A 1 219 ? 9.682 -0.786 -23.685 1.00 88.31 219 PRO A N 1
ATOM 1754 C CA . PRO A 1 219 ? 9.184 0.237 -24.612 1.00 88.31 219 PRO A CA 1
ATOM 1755 C C . PRO A 1 219 ? 7.874 -0.112 -25.326 1.00 88.31 219 PRO A C 1
ATOM 1757 O O . PRO A 1 219 ? 7.102 0.768 -25.694 1.00 88.31 219 PRO A O 1
ATOM 1760 N N . GLU A 1 220 ? 7.625 -1.400 -25.567 1.00 93.62 220 GLU A N 1
ATOM 1761 C CA . GLU A 1 220 ? 6.441 -1.860 -26.291 1.00 93.62 220 GLU A CA 1
ATOM 1762 C C . GLU A 1 220 ? 5.187 -1.936 -25.402 1.00 93.62 220 GLU A C 1
ATOM 1764 O O . GLU A 1 220 ? 4.065 -2.018 -25.912 1.00 93.62 220 GLU A O 1
ATOM 1769 N N . VAL A 1 221 ? 5.358 -1.908 -24.077 1.00 92.25 221 VAL A N 1
ATOM 1770 C CA . VAL A 1 221 ? 4.258 -1.920 -23.108 1.00 92.25 221 VAL A CA 1
ATOM 1771 C C . VAL A 1 221 ? 3.716 -0.503 -22.945 1.00 92.25 221 VAL A C 1
ATOM 1773 O O . VAL A 1 221 ? 4.419 0.490 -23.086 1.00 92.25 221 VAL A O 1
ATOM 1776 N N . SER A 1 222 ? 2.416 -0.378 -22.691 1.00 89.00 222 SER A N 1
ATOM 1777 C CA . SER A 1 222 ? 1.801 0.925 -22.431 1.00 89.00 222 SER A CA 1
ATOM 1778 C C . SER A 1 222 ? 0.815 0.843 -21.281 1.00 89.00 222 SER A C 1
ATOM 1780 O O . SER A 1 222 ? 0.167 -0.183 -21.064 1.00 89.00 222 SER A O 1
ATOM 1782 N N . ILE A 1 223 ? 0.636 1.957 -20.591 1.00 85.12 223 ILE A N 1
ATOM 1783 C CA . ILE A 1 223 ? -0.365 2.124 -19.544 1.00 85.12 223 ILE A CA 1
ATOM 1784 C C . ILE A 1 223 ? -1.586 2.811 -20.161 1.00 85.12 223 ILE A C 1
ATOM 1786 O O . ILE A 1 223 ? -1.446 3.803 -20.867 1.00 85.12 223 ILE A O 1
ATOM 1790 N N . GLY A 1 224 ? -2.776 2.238 -19.961 1.00 82.31 224 GLY A N 1
ATOM 1791 C CA . GLY A 1 224 ? -3.999 2.704 -20.622 1.00 82.31 224 GLY A CA 1
ATOM 1792 C C . GLY A 1 224 ? -4.461 4.092 -20.169 1.00 82.31 224 GLY A C 1
ATOM 1793 O O . GLY A 1 224 ? -4.864 4.890 -21.006 1.00 82.31 224 GLY A O 1
ATOM 1794 N N . CYS A 1 225 ? -4.399 4.362 -18.865 1.00 85.69 225 CYS A N 1
ATOM 1795 C CA . CYS A 1 225 ? -4.693 5.656 -18.250 1.00 85.69 225 CYS A CA 1
ATOM 1796 C C . CYS A 1 225 ? -3.496 6.027 -17.360 1.00 85.69 225 CYS A C 1
ATOM 1798 O O . CYS A 1 225 ? -3.336 5.404 -16.305 1.00 85.69 225 CYS A O 1
ATOM 1800 N N . PRO A 1 226 ? -2.626 6.958 -17.795 1.00 78.81 226 PRO A N 1
ATOM 1801 C CA . PRO A 1 226 ? -1.447 7.382 -17.038 1.00 78.81 226 PRO A CA 1
ATOM 1802 C C . PRO A 1 226 ? -1.781 7.904 -15.637 1.00 78.81 226 PRO A C 1
ATOM 1804 O O . PRO A 1 226 ? -1.064 7.604 -14.695 1.00 78.81 226 PRO A O 1
ATOM 1807 N N . GLU A 1 227 ? -2.919 8.577 -15.463 1.00 80.62 227 GLU A N 1
ATOM 1808 C CA . GLU A 1 227 ? -3.344 9.150 -14.179 1.00 80.62 227 GLU A CA 1
ATOM 1809 C C . GLU A 1 227 ? -3.657 8.063 -13.142 1.00 80.62 227 GLU A C 1
ATOM 1811 O O . GLU A 1 227 ? -3.388 8.214 -11.956 1.00 80.62 227 GLU A O 1
ATOM 1816 N N . LYS A 1 228 ? -4.219 6.934 -13.590 1.00 82.12 228 LYS A N 1
ATOM 1817 C CA . LYS A 1 228 ? -4.540 5.779 -12.732 1.00 82.12 228 LYS A CA 1
ATOM 1818 C C . LYS A 1 228 ? -3.461 4.702 -12.760 1.00 82.12 228 LYS A C 1
ATOM 1820 O O . LYS A 1 228 ? -3.574 3.688 -12.068 1.00 82.12 228 LYS A O 1
ATOM 1825 N N . MET A 1 229 ? -2.440 4.875 -13.594 1.00 87.38 229 MET A N 1
ATOM 1826 C CA . MET A 1 229 ? -1.403 3.888 -13.882 1.00 87.38 229 MET A CA 1
ATOM 1827 C C . MET A 1 229 ? -1.948 2.494 -14.260 1.00 87.38 229 MET A C 1
ATOM 1829 O O . MET A 1 229 ? -1.311 1.467 -14.025 1.00 87.38 229 MET A O 1
ATOM 1833 N N . GLU A 1 230 ? -3.154 2.421 -14.835 1.00 87.94 230 GLU A N 1
ATOM 1834 C CA . GLU A 1 230 ? -3.820 1.160 -15.177 1.00 87.94 230 GLU A CA 1
ATOM 1835 C C . GLU A 1 230 ? -4.854 1.322 -16.310 1.00 87.94 230 GLU A C 1
ATOM 1837 O O . GLU A 1 230 ? -5.300 2.430 -16.591 1.00 87.94 230 GLU A O 1
ATOM 1842 N N . PRO A 1 231 ? -5.277 0.230 -16.972 1.00 94.88 231 PRO A N 1
ATOM 1843 C CA . PRO A 1 231 ? -4.664 -1.096 -16.949 1.00 94.88 231 PRO A CA 1
ATOM 1844 C C . PRO A 1 231 ? -3.347 -1.126 -17.730 1.00 94.88 231 PRO A C 1
ATOM 1846 O O . PRO A 1 231 ? -3.088 -0.273 -18.578 1.00 94.88 231 PRO A O 1
ATOM 1849 N N . ILE A 1 232 ? -2.546 -2.168 -17.513 1.00 93.56 232 ILE A N 1
ATOM 1850 C CA . ILE A 1 232 ? -1.378 -2.442 -18.357 1.00 93.56 232 ILE A CA 1
ATOM 1851 C C . ILE A 1 232 ? -1.847 -3.010 -19.707 1.00 93.56 232 ILE A C 1
ATOM 1853 O O . ILE A 1 232 ? -2.709 -3.895 -19.784 1.00 93.56 232 ILE A O 1
ATOM 1857 N N . THR A 1 233 ? -1.307 -2.480 -20.801 1.00 92.25 233 THR A N 1
ATOM 1858 C CA . THR A 1 233 ? -1.736 -2.752 -22.180 1.00 92.25 233 THR A CA 1
ATOM 1859 C C . THR A 1 233 ? -0.545 -2.964 -23.119 1.00 92.25 233 THR A C 1
ATOM 1861 O O . THR A 1 233 ? 0.607 -2.840 -22.718 1.00 92.25 233 THR A O 1
ATOM 1864 N N . LYS A 1 234 ? -0.830 -3.347 -24.372 1.00 91.62 234 LYS A N 1
ATOM 1865 C CA . LYS A 1 234 ? 0.151 -3.586 -25.451 1.00 91.62 234 LYS A CA 1
ATOM 1866 C C . LYS A 1 234 ? 1.247 -4.624 -25.164 1.00 91.62 234 LYS A C 1
ATOM 1868 O O . LYS A 1 234 ? 2.187 -4.750 -25.929 1.00 91.62 234 LYS A O 1
ATOM 1873 N N . ILE A 1 235 ? 1.072 -5.479 -24.158 1.00 93.19 235 ILE A N 1
ATOM 1874 C CA . ILE A 1 235 ? 1.978 -6.615 -23.896 1.00 93.19 235 ILE A CA 1
ATOM 1875 C C . ILE A 1 235 ? 2.145 -7.519 -25.131 1.00 93.19 235 ILE A C 1
ATOM 1877 O O . ILE A 1 235 ? 3.228 -8.036 -25.379 1.00 93.19 235 ILE A O 1
ATOM 1881 N N . SER A 1 236 ? 1.092 -7.695 -25.933 1.00 92.44 236 SER A N 1
ATOM 1882 C CA . SER A 1 236 ? 1.143 -8.474 -27.176 1.00 92.44 236 SER A CA 1
ATOM 1883 C C . SER A 1 236 ? 2.019 -7.854 -28.271 1.00 92.44 236 SER A C 1
ATOM 1885 O O . SER A 1 236 ? 2.260 -8.512 -29.275 1.00 92.44 236 SER A O 1
ATOM 1887 N N . HIS A 1 237 ? 2.470 -6.606 -28.110 1.00 92.81 237 HIS A N 1
ATOM 1888 C CA . HIS A 1 237 ? 3.353 -5.928 -29.059 1.00 92.81 237 HIS A CA 1
ATOM 1889 C C . HIS A 1 237 ? 4.836 -6.188 -28.759 1.00 92.81 237 HIS A C 1
ATOM 1891 O O . HIS A 1 237 ? 5.684 -5.841 -29.577 1.00 92.81 237 HIS A O 1
ATOM 1897 N N . ILE A 1 238 ? 5.161 -6.804 -27.614 1.00 92.94 238 ILE A N 1
ATOM 1898 C CA . ILE A 1 238 ? 6.537 -7.181 -27.278 1.00 92.94 238 ILE A CA 1
ATOM 1899 C C . ILE A 1 238 ? 7.013 -8.236 -28.292 1.00 92.94 238 ILE A C 1
ATOM 1901 O O . ILE A 1 238 ? 6.398 -9.305 -28.384 1.00 92.94 238 ILE A O 1
ATOM 1905 N N . PRO A 1 239 ? 8.105 -7.984 -29.035 1.00 94.06 239 PRO A N 1
ATOM 1906 C CA . PRO A 1 239 ? 8.579 -8.901 -30.062 1.00 94.06 239 PRO A CA 1
ATOM 1907 C C . PRO A 1 239 ? 9.107 -10.204 -29.452 1.00 94.06 239 PRO A C 1
ATOM 1909 O O . PRO A 1 239 ? 9.715 -10.207 -28.381 1.00 94.06 239 PRO A O 1
ATOM 1912 N N . ALA A 1 240 ? 8.939 -11.316 -30.177 1.00 94.31 240 ALA A N 1
ATOM 1913 C CA . ALA A 1 240 ? 9.395 -12.647 -29.757 1.00 94.31 240 ALA A CA 1
ATOM 1914 C C . ALA A 1 240 ? 10.892 -12.690 -29.395 1.00 94.31 240 ALA A C 1
ATOM 1916 O O . ALA A 1 240 ? 11.290 -13.435 -28.503 1.00 94.31 240 ALA A O 1
ATOM 1917 N N . SER A 1 241 ? 11.712 -11.852 -30.038 1.00 93.19 241 SER A N 1
ATOM 1918 C CA . SER A 1 241 ? 13.141 -11.733 -29.743 1.00 93.19 241 S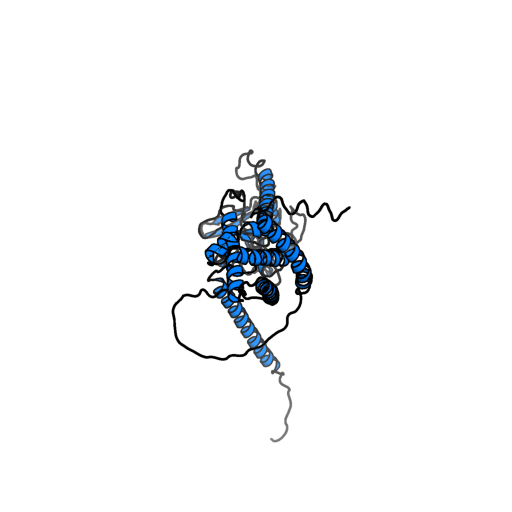ER A CA 1
ATOM 1919 C C . SER A 1 241 ? 13.424 -11.308 -28.301 1.00 93.19 241 SER A C 1
ATOM 1921 O O . SER A 1 241 ? 14.366 -11.830 -27.718 1.00 93.19 241 SER A O 1
ATOM 1923 N N . ARG A 1 242 ? 12.611 -10.427 -27.695 1.00 93.00 242 ARG A N 1
ATOM 1924 C CA . ARG A 1 242 ? 12.793 -10.011 -26.292 1.00 93.00 242 ARG A CA 1
ATOM 1925 C C . ARG A 1 242 ? 12.415 -11.102 -25.296 1.00 93.00 242 ARG A C 1
ATOM 1927 O O . ARG A 1 242 ? 13.102 -11.256 -24.291 1.00 93.00 242 ARG A O 1
ATOM 1934 N N . TRP A 1 243 ? 11.364 -11.867 -25.593 1.00 92.94 243 TRP A N 1
ATOM 1935 C CA . TRP A 1 243 ? 10.959 -13.029 -24.791 1.00 92.94 243 TRP A CA 1
ATOM 1936 C C . TRP A 1 243 ? 12.015 -14.140 -24.797 1.00 92.94 243 TRP A C 1
ATOM 1938 O O . TRP A 1 243 ? 12.084 -14.929 -23.864 1.00 92.94 243 TRP A O 1
ATOM 1948 N N . ALA A 1 244 ? 12.835 -14.207 -25.849 1.00 93.38 244 ALA A N 1
ATOM 1949 C CA . ALA A 1 244 ? 13.915 -15.181 -25.972 1.00 93.38 244 ALA A CA 1
ATOM 1950 C C . ALA A 1 244 ? 15.217 -14.757 -25.262 1.00 93.38 244 ALA A C 1
ATOM 1952 O O . ALA A 1 244 ? 16.157 -15.550 -25.197 1.00 93.38 244 ALA A O 1
ATOM 1953 N N . LEU A 1 245 ? 15.310 -13.521 -24.758 1.00 94.69 245 LEU A N 1
ATOM 1954 C CA . LEU A 1 245 ? 16.505 -13.048 -24.061 1.00 94.69 245 LEU A CA 1
ATOM 1955 C C . LEU A 1 245 ? 16.617 -13.692 -22.675 1.00 94.69 245 LEU A C 1
ATOM 1957 O O . LEU A 1 245 ? 15.658 -13.729 -21.908 1.00 94.69 245 LEU A O 1
ATOM 1961 N N . SER A 1 246 ? 17.831 -14.118 -22.327 1.00 96.50 246 SER A N 1
ATOM 1962 C CA . SER A 1 246 ? 18.173 -14.545 -20.971 1.00 96.50 246 SER A CA 1
ATOM 1963 C C . SER A 1 246 ? 18.682 -13.356 -20.168 1.00 96.50 246 SER A C 1
ATOM 1965 O O . SER A 1 246 ? 19.602 -12.658 -20.598 1.00 96.50 246 SER A O 1
ATOM 1967 N N . CYS A 1 247 ? 18.151 -13.164 -18.962 1.00 97.62 247 CYS A N 1
ATOM 1968 C CA . CYS A 1 247 ? 18.652 -12.134 -18.063 1.00 97.62 247 CYS A CA 1
ATOM 1969 C C . CYS A 1 247 ? 20.074 -12.476 -17.600 1.00 97.62 247 CYS A C 1
ATOM 1971 O O . CYS A 1 247 ? 20.330 -13.559 -17.078 1.00 97.62 247 CYS A O 1
ATOM 1973 N N . SER A 1 248 ? 21.011 -11.543 -17.746 1.00 96.56 248 SER A N 1
ATOM 1974 C CA . SER A 1 248 ? 22.406 -11.726 -17.341 1.00 96.56 248 SER A CA 1
ATOM 1975 C C . SER A 1 248 ? 22.601 -11.752 -15.822 1.00 96.56 248 SER A C 1
ATOM 1977 O O . SER A 1 248 ? 23.626 -12.263 -15.374 1.00 96.56 248 SER A O 1
ATOM 1979 N N . LEU A 1 249 ? 21.636 -11.251 -15.045 1.00 95.81 249 LEU A N 1
ATOM 1980 C CA . LEU A 1 249 ? 21.691 -11.177 -13.583 1.00 95.81 249 LEU A CA 1
ATOM 1981 C C . LEU A 1 249 ? 21.138 -12.456 -12.938 1.00 95.81 249 LEU A C 1
ATOM 1983 O O . LEU A 1 249 ? 21.880 -13.161 -12.264 1.00 95.81 249 LEU A O 1
ATOM 1987 N N . CYS A 1 250 ? 19.877 -12.818 -13.210 1.00 95.38 250 CYS A N 1
ATOM 1988 C CA . CYS A 1 250 ? 19.255 -14.019 -12.631 1.00 95.38 250 CYS A CA 1
ATOM 1989 C C . CYS A 1 250 ? 19.445 -15.302 -13.458 1.00 95.38 250 CYS A C 1
ATOM 1991 O O . CYS A 1 250 ? 19.087 -16.379 -12.997 1.00 95.38 250 CYS A O 1
ATOM 1993 N N . LYS A 1 251 ? 19.993 -15.201 -14.678 1.00 94.31 251 LYS A N 1
ATOM 1994 C CA . LYS A 1 251 ? 20.211 -16.321 -15.618 1.00 94.31 251 LYS A CA 1
ATOM 1995 C C . LYS A 1 251 ? 18.938 -17.057 -16.068 1.00 94.31 251 LYS A C 1
ATOM 1997 O O . LYS A 1 251 ? 19.036 -18.113 -16.685 1.00 94.31 251 LYS A O 1
ATOM 2002 N N . GLU A 1 252 ? 17.756 -16.492 -15.821 1.00 91.44 252 GLU A N 1
ATOM 2003 C CA . GLU A 1 252 ? 16.483 -17.039 -16.297 1.00 91.44 252 GLU A CA 1
ATOM 2004 C C . GLU A 1 252 ? 16.023 -16.398 -17.615 1.00 91.44 252 GLU A C 1
ATOM 2006 O O . GLU A 1 252 ? 16.290 -15.225 -17.885 1.00 91.44 252 GLU A O 1
ATOM 2011 N N . CYS A 1 253 ? 15.253 -17.165 -18.393 1.00 89.38 253 CYS A N 1
ATOM 2012 C CA . CYS A 1 253 ? 14.525 -16.707 -19.588 1.00 89.38 253 CYS A CA 1
ATOM 2013 C C . CYS A 1 253 ? 13.031 -16.435 -19.292 1.00 89.38 253 CYS A C 1
ATOM 2015 O O . CYS A 1 253 ? 12.197 -16.425 -20.194 1.00 89.38 253 CYS A O 1
ATOM 2017 N N . THR A 1 254 ? 12.661 -16.298 -18.015 1.00 90.00 254 THR A N 1
ATOM 2018 C CA . THR A 1 254 ? 11.272 -16.106 -17.581 1.00 90.00 254 THR A CA 1
ATOM 2019 C C . THR A 1 254 ? 10.858 -14.642 -17.707 1.00 90.00 254 THR A C 1
ATOM 2021 O O . THR A 1 254 ? 11.294 -13.816 -16.913 1.00 90.00 254 THR A O 1
ATOM 2024 N N . GLY A 1 255 ? 9.934 -14.327 -18.615 1.00 92.94 255 GLY A N 1
ATOM 2025 C CA . GLY A 1 255 ? 9.457 -12.956 -18.814 1.00 92.94 255 GLY A CA 1
ATOM 2026 C C . GLY A 1 255 ? 10.164 -12.284 -19.986 1.00 92.94 255 GLY A C 1
ATOM 2027 O O . GLY A 1 255 ? 10.425 -12.927 -20.997 1.00 92.94 255 GLY A O 1
ATOM 2028 N N . THR A 1 256 ? 10.428 -10.982 -19.887 1.00 94.44 256 THR A N 1
ATOM 2029 C CA . THR A 1 256 ? 11.043 -10.211 -20.974 1.00 94.44 256 THR A CA 1
ATOM 2030 C C . THR A 1 256 ? 12.144 -9.299 -20.447 1.00 94.44 256 THR A C 1
ATOM 2032 O O . THR A 1 256 ? 11.986 -8.626 -19.427 1.00 94.44 256 THR A O 1
ATOM 2035 N N . CYS A 1 257 ? 13.257 -9.232 -21.175 1.00 96.38 257 CYS A N 1
ATOM 2036 C CA . CYS A 1 257 ? 14.391 -8.393 -20.803 1.00 96.38 257 CYS A CA 1
ATOM 2037 C C . CYS A 1 257 ? 14.402 -7.048 -21.545 1.00 96.38 257 CYS A C 1
ATOM 2039 O O . CYS A 1 257 ? 13.971 -6.930 -22.698 1.00 96.38 257 CYS A O 1
ATOM 2041 N N . ILE A 1 258 ? 14.981 -6.048 -20.884 1.00 95.75 258 ILE A N 1
ATOM 2042 C CA . ILE A 1 258 ? 15.523 -4.844 -21.517 1.00 95.75 258 ILE A CA 1
ATOM 2043 C C . ILE A 1 258 ? 17.020 -5.047 -21.779 1.00 95.75 258 ILE A C 1
ATOM 2045 O O . ILE A 1 258 ? 17.611 -6.011 -21.291 1.00 95.75 258 ILE A O 1
ATOM 2049 N N . GLN A 1 259 ? 17.626 -4.177 -22.583 1.00 95.94 259 GLN A N 1
ATOM 2050 C CA . GLN A 1 259 ? 19.044 -4.260 -22.937 1.00 95.94 259 GLN A CA 1
ATOM 2051 C C . GLN A 1 259 ? 19.770 -2.977 -22.558 1.00 95.94 259 GLN A C 1
ATOM 2053 O O . GLN A 1 259 ? 19.175 -1.898 -22.542 1.00 95.94 259 GLN A O 1
ATOM 2058 N N . CYS A 1 260 ? 21.066 -3.114 -22.288 1.00 96.31 260 CYS A N 1
ATOM 2059 C CA . CYS A 1 260 ? 21.942 -1.987 -22.018 1.00 96.31 260 CYS A CA 1
ATOM 2060 C C . CYS A 1 260 ? 21.880 -0.952 -23.153 1.00 96.31 260 CYS A C 1
ATOM 2062 O O . CYS A 1 260 ? 21.934 -1.282 -24.333 1.00 96.31 260 CYS A O 1
ATOM 2064 N N . SER A 1 261 ? 21.793 0.319 -22.775 1.00 94.69 261 SER A N 1
ATOM 2065 C CA . SER A 1 261 ? 21.709 1.471 -23.673 1.00 94.69 261 SER A CA 1
ATOM 2066 C C . SER A 1 261 ? 23.075 1.933 -24.196 1.00 94.69 261 SER A C 1
ATOM 2068 O O . SER A 1 261 ? 23.131 2.865 -24.997 1.00 94.69 261 SER A O 1
ATOM 2070 N N . MET A 1 262 ? 24.175 1.315 -23.748 1.00 94.25 262 MET A N 1
ATOM 2071 C CA . MET A 1 262 ? 25.509 1.574 -24.291 1.00 94.25 262 MET A CA 1
ATOM 2072 C C . MET A 1 262 ? 25.592 1.040 -25.731 1.00 94.25 262 MET A C 1
ATOM 2074 O O . MET A 1 262 ? 25.245 -0.125 -25.953 1.00 94.25 262 MET A O 1
ATOM 2078 N N . PRO A 1 263 ? 26.066 1.836 -26.712 1.00 93.00 263 PRO A N 1
ATOM 2079 C CA . PRO A 1 263 ? 26.217 1.376 -28.087 1.00 93.00 263 PRO A CA 1
ATOM 2080 C C . PRO A 1 263 ? 27.012 0.071 -28.173 1.00 93.00 263 PRO A C 1
ATOM 2082 O O . PRO A 1 263 ? 28.031 -0.091 -27.505 1.00 93.00 263 PRO A O 1
ATOM 2085 N N . SER A 1 264 ? 26.538 -0.859 -29.002 1.00 91.56 264 SER A N 1
ATOM 2086 C CA . SER A 1 264 ? 27.140 -2.185 -29.222 1.00 91.56 264 SER A CA 1
ATOM 2087 C C . SER A 1 264 ? 27.094 -3.156 -28.030 1.00 91.56 264 SER A C 1
ATOM 2089 O O . SER A 1 264 ? 27.523 -4.300 -28.178 1.00 91.56 264 SER A O 1
ATOM 2091 N N . CYS A 1 265 ? 26.542 -2.769 -26.874 1.00 95.69 265 CYS A N 1
ATOM 2092 C CA . CYS A 1 265 ? 26.317 -3.692 -25.765 1.00 95.69 265 CYS A CA 1
ATOM 2093 C C . CYS A 1 265 ? 25.005 -4.461 -25.964 1.00 95.69 265 CYS A C 1
ATOM 2095 O O . CYS A 1 265 ? 23.948 -3.870 -26.167 1.00 95.69 265 CYS A O 1
ATOM 2097 N N . ILE A 1 266 ? 25.061 -5.790 -25.869 1.00 95.00 266 ILE A N 1
ATOM 2098 C CA . ILE A 1 266 ? 23.883 -6.661 -26.028 1.00 95.00 266 ILE A CA 1
ATOM 2099 C C . ILE A 1 266 ? 23.369 -7.233 -24.705 1.00 95.00 266 ILE A C 1
ATOM 2101 O O . ILE A 1 266 ? 22.386 -7.976 -24.704 1.00 95.00 266 ILE A O 1
ATOM 2105 N N . THR A 1 267 ? 24.022 -6.902 -23.586 1.00 96.62 267 THR A N 1
ATOM 2106 C CA . THR A 1 267 ? 23.689 -7.422 -22.258 1.00 96.62 267 THR A CA 1
ATOM 2107 C C . THR A 1 267 ? 22.239 -7.106 -21.913 1.00 96.62 267 THR A C 1
ATOM 2109 O O . THR A 1 267 ? 21.833 -5.942 -21.909 1.00 96.62 267 THR A O 1
ATOM 2112 N N . ALA A 1 268 ? 21.474 -8.156 -21.621 1.00 97.00 268 ALA A N 1
ATOM 2113 C CA . ALA A 1 268 ? 20.048 -8.091 -21.348 1.00 97.00 268 ALA A CA 1
ATOM 2114 C C . ALA A 1 268 ? 19.745 -8.433 -19.889 1.00 97.00 268 ALA A C 1
ATOM 2116 O O . ALA A 1 268 ? 20.389 -9.301 -19.302 1.00 97.00 268 ALA A O 1
ATOM 2117 N N . PHE A 1 269 ? 18.752 -7.780 -19.299 1.00 97.94 269 PHE A N 1
ATOM 2118 C CA . PHE A 1 269 ? 18.330 -8.035 -17.926 1.00 97.94 269 PHE A CA 1
ATOM 2119 C C . PHE A 1 269 ? 16.865 -7.655 -17.699 1.00 97.94 269 PHE A C 1
ATOM 2121 O O . PHE A 1 269 ? 16.305 -6.820 -18.410 1.00 97.94 269 PHE A O 1
ATOM 2128 N N . HIS A 1 270 ? 16.223 -8.275 -16.707 1.00 98.06 270 HIS A N 1
ATOM 2129 C CA . HIS A 1 270 ? 14.897 -7.848 -16.265 1.00 98.06 270 HIS A CA 1
ATOM 2130 C C . HIS A 1 270 ? 14.981 -6.483 -15.586 1.00 98.06 270 HIS A C 1
ATOM 2132 O O . HIS A 1 270 ? 15.929 -6.215 -14.852 1.00 98.06 270 HIS A O 1
ATOM 2138 N N . VAL A 1 271 ? 13.937 -5.669 -15.751 1.00 96.06 271 VAL A N 1
ATOM 2139 C CA . VAL A 1 271 ? 13.809 -4.356 -15.093 1.00 96.06 271 VAL A CA 1
ATOM 2140 C C . VAL A 1 271 ? 13.958 -4.483 -13.576 1.00 96.06 271 VAL A C 1
ATOM 2142 O O . VAL A 1 271 ? 14.744 -3.777 -12.957 1.00 96.06 271 VAL A O 1
ATOM 2145 N N . THR A 1 272 ? 13.255 -5.441 -12.969 1.00 95.38 272 THR A N 1
ATOM 2146 C CA . THR A 1 272 ? 13.311 -5.649 -11.518 1.00 95.38 272 THR A CA 1
ATOM 2147 C C . THR A 1 272 ? 14.664 -6.169 -11.044 1.00 95.38 272 THR A C 1
ATOM 2149 O O . THR A 1 272 ? 15.096 -5.787 -9.966 1.00 95.38 272 THR A O 1
ATOM 2152 N N . CYS A 1 273 ? 15.353 -6.994 -11.844 1.00 95.94 273 CYS A N 1
ATOM 2153 C CA . CYS A 1 273 ? 16.712 -7.429 -11.517 1.00 95.94 273 CYS A CA 1
ATOM 2154 C C . CYS A 1 273 ? 17.703 -6.263 -11.618 1.00 95.94 273 CYS A C 1
ATOM 2156 O O . CYS A 1 273 ? 18.609 -6.175 -10.801 1.00 95.94 273 CYS A O 1
ATOM 2158 N N . ALA A 1 274 ? 17.526 -5.359 -12.588 1.00 94.88 274 ALA A N 1
ATOM 2159 C CA . ALA A 1 274 ? 18.348 -4.158 -12.699 1.00 94.88 274 ALA A CA 1
ATOM 2160 C C . ALA A 1 274 ? 18.246 -3.292 -11.438 1.00 94.88 274 ALA A C 1
ATOM 2162 O O . ALA A 1 274 ? 19.268 -2.873 -10.907 1.00 94.88 274 ALA A O 1
ATOM 2163 N N . PHE A 1 275 ? 17.029 -3.093 -10.925 1.00 89.31 275 PHE A N 1
ATOM 2164 C CA . PHE A 1 275 ? 16.805 -2.361 -9.677 1.00 89.31 275 PHE A CA 1
ATOM 2165 C C . PHE A 1 275 ? 17.398 -3.056 -8.451 1.00 89.31 275 PHE A C 1
ATOM 2167 O O . PHE A 1 275 ? 17.992 -2.390 -7.618 1.00 89.31 275 PHE A O 1
ATOM 2174 N N . GLU A 1 276 ? 17.265 -4.379 -8.334 1.00 89.88 276 GLU A N 1
ATOM 2175 C CA . GLU A 1 276 ? 17.818 -5.137 -7.197 1.00 89.88 276 GLU A CA 1
ATOM 2176 C C . GLU A 1 276 ? 19.348 -5.160 -7.178 1.00 89.88 276 GLU A C 1
ATOM 2178 O O . GLU A 1 276 ? 19.952 -5.246 -6.115 1.00 89.88 276 GLU A O 1
ATOM 2183 N N . HIS A 1 277 ? 19.974 -5.074 -8.351 1.00 90.75 277 HIS A N 1
ATOM 2184 C CA . HIS A 1 277 ? 21.425 -4.986 -8.495 1.00 90.75 277 HIS A CA 1
ATOM 2185 C C . HIS A 1 277 ? 21.937 -3.543 -8.610 1.00 90.75 277 HIS A C 1
ATOM 2187 O O . HIS A 1 277 ? 23.100 -3.361 -8.965 1.00 90.75 277 HIS A O 1
ATOM 2193 N N . ASN A 1 278 ? 21.090 -2.540 -8.334 1.00 86.94 278 ASN A N 1
ATOM 2194 C CA . ASN A 1 278 ? 21.425 -1.113 -8.385 1.00 86.94 278 ASN A CA 1
ATOM 2195 C C . ASN A 1 278 ? 22.146 -0.706 -9.683 1.00 86.94 278 ASN A C 1
ATOM 2197 O O . ASN A 1 278 ? 23.136 0.023 -9.671 1.00 86.94 278 ASN A O 1
ATOM 2201 N N . LEU A 1 279 ? 21.668 -1.216 -10.820 1.00 90.94 279 LEU A N 1
ATOM 2202 C CA . LEU A 1 279 ? 22.160 -0.780 -12.123 1.00 90.94 279 LEU A CA 1
ATOM 2203 C C . LEU A 1 279 ? 21.815 0.691 -12.366 1.00 90.94 279 LEU A C 1
ATOM 2205 O O . LEU A 1 279 ? 20.783 1.176 -11.902 1.00 90.94 279 LEU A O 1
ATOM 2209 N N . ASP A 1 280 ? 22.643 1.378 -13.156 1.00 88.56 280 ASP A N 1
ATOM 2210 C CA . ASP A 1 280 ? 22.380 2.764 -13.540 1.00 88.56 280 ASP A CA 1
ATOM 2211 C C . ASP A 1 280 ? 21.180 2.828 -14.501 1.00 88.56 280 ASP A C 1
ATOM 2213 O O . ASP A 1 280 ? 21.224 2.358 -15.645 1.00 88.56 280 ASP A O 1
ATOM 2217 N N . MET A 1 281 ? 20.082 3.380 -13.990 1.00 84.69 281 MET A N 1
ATOM 2218 C CA . MET A 1 281 ? 18.766 3.437 -14.614 1.00 84.69 281 MET A CA 1
ATOM 2219 C C . MET A 1 281 ? 18.302 4.897 -14.587 1.00 84.69 281 MET A C 1
ATOM 2221 O O . MET A 1 281 ? 17.948 5.421 -13.537 1.00 84.69 281 MET A O 1
ATOM 2225 N N . ARG A 1 282 ? 18.298 5.567 -15.745 1.00 81.00 282 ARG A N 1
ATOM 2226 C CA . ARG A 1 282 ? 17.993 7.000 -15.873 1.00 81.00 282 ARG A CA 1
ATOM 2227 C C . ARG A 1 282 ? 16.740 7.264 -16.691 1.00 81.00 282 ARG A C 1
ATOM 2229 O O . ARG A 1 282 ? 16.555 6.685 -17.764 1.00 81.00 282 ARG A O 1
ATOM 2236 N N . THR A 1 283 ? 15.960 8.233 -16.236 1.00 75.81 283 THR A N 1
ATOM 2237 C CA . THR A 1 283 ? 14.855 8.834 -16.984 1.00 75.81 283 THR A CA 1
ATOM 2238 C C . THR A 1 283 ? 15.319 10.191 -17.504 1.00 75.81 283 THR A C 1
ATOM 2240 O O . THR A 1 283 ? 15.764 11.031 -16.729 1.00 75.81 283 THR A O 1
ATOM 2243 N N . LEU A 1 284 ? 15.275 10.399 -18.817 1.00 71.25 284 LEU A N 1
ATOM 2244 C CA . LEU A 1 284 ? 15.732 11.619 -19.481 1.00 71.25 284 LEU A CA 1
ATOM 2245 C C . LEU A 1 284 ? 14.553 12.299 -20.171 1.00 71.25 284 LEU A C 1
ATOM 2247 O O . LEU A 1 284 ? 13.864 11.663 -20.964 1.00 71.25 284 LEU A O 1
ATOM 2251 N N . LEU A 1 285 ? 14.359 13.588 -19.915 1.00 63.28 285 LEU A N 1
ATOM 2252 C CA . LEU A 1 285 ? 13.416 14.424 -20.654 1.00 63.28 285 LEU A CA 1
ATOM 2253 C C . LEU A 1 285 ? 14.132 15.000 -21.880 1.00 63.28 285 LEU A C 1
ATOM 2255 O O . LEU A 1 285 ? 15.167 15.653 -21.749 1.00 63.28 285 LEU A O 1
ATOM 2259 N N . ALA A 1 286 ? 13.630 14.703 -23.075 1.00 68.44 286 ALA A N 1
ATOM 2260 C CA . ALA A 1 286 ? 14.115 15.312 -24.308 1.00 68.44 286 ALA A CA 1
ATOM 2261 C C . ALA A 1 286 ? 13.449 16.681 -24.547 1.00 68.44 286 ALA A C 1
ATOM 2263 O O . ALA A 1 286 ? 12.405 16.978 -23.980 1.00 68.44 286 ALA A O 1
ATOM 2264 N N . GLU A 1 287 ? 14.041 17.504 -25.419 1.00 68.88 287 GLU A N 1
ATOM 2265 C CA . GLU A 1 287 ? 13.575 18.873 -25.735 1.00 68.88 287 GLU A CA 1
ATOM 2266 C C . GLU A 1 287 ? 12.139 18.941 -26.293 1.00 68.88 287 GLU A C 1
ATOM 2268 O O . GLU A 1 287 ? 11.526 20.001 -26.309 1.00 68.88 287 GLU A O 1
ATOM 2273 N N . ASN A 1 288 ? 11.608 17.815 -26.768 1.00 69.12 288 ASN A N 1
ATOM 2274 C CA . ASN A 1 288 ? 10.250 17.649 -27.286 1.00 69.12 288 ASN A CA 1
ATOM 2275 C C . ASN A 1 288 ? 9.270 17.071 -26.246 1.00 69.12 288 ASN A C 1
ATOM 2277 O O . ASN A 1 288 ? 8.279 16.459 -26.643 1.00 69.12 288 ASN A O 1
ATOM 2281 N N . ASP A 1 289 ? 9.583 17.176 -24.953 1.00 57.78 289 ASP A N 1
ATOM 2282 C CA . ASP A 1 289 ? 8.835 16.580 -23.834 1.00 57.78 289 ASP A CA 1
ATOM 2283 C C . ASP A 1 289 ? 8.722 15.040 -23.895 1.00 57.78 289 ASP A C 1
ATOM 2285 O O . ASP A 1 289 ? 7.907 14.418 -23.212 1.00 57.78 289 ASP A O 1
ATOM 2289 N N . GLU A 1 290 ? 9.562 14.384 -24.704 1.00 66.00 290 GLU A N 1
ATOM 2290 C CA . GLU A 1 290 ? 9.605 12.926 -24.796 1.00 66.00 290 GLU A CA 1
ATOM 2291 C C . GLU A 1 290 ? 10.451 12.342 -23.658 1.00 66.00 290 GLU A C 1
ATOM 2293 O O . GLU A 1 290 ? 11.639 12.643 -23.515 1.00 66.00 290 GLU A O 1
ATOM 2298 N N . VAL A 1 291 ? 9.851 11.447 -22.873 1.00 69.88 291 VAL A N 1
ATOM 2299 C CA . VAL A 1 291 ? 10.536 10.731 -21.793 1.00 69.88 291 VAL A CA 1
ATOM 2300 C C . VAL A 1 291 ? 11.301 9.534 -22.362 1.00 69.88 291 VAL A C 1
ATOM 2302 O O . VAL A 1 291 ? 10.713 8.610 -22.925 1.00 69.88 291 VAL A O 1
ATOM 2305 N N . LYS A 1 292 ? 12.624 9.518 -22.186 1.00 75.12 292 LYS A N 1
ATOM 2306 C CA . LYS A 1 292 ? 13.525 8.444 -22.623 1.00 75.12 292 LYS A CA 1
ATOM 2307 C C . LYS A 1 292 ? 14.123 7.719 -21.429 1.00 75.12 292 LYS A C 1
ATOM 2309 O O . LYS A 1 292 ? 14.800 8.316 -20.600 1.00 75.12 292 LYS A O 1
ATOM 2314 N N . PHE A 1 293 ? 13.952 6.405 -21.396 1.00 83.38 293 PHE A N 1
ATOM 2315 C CA . PHE A 1 293 ? 14.542 5.541 -20.379 1.00 83.38 293 PHE A CA 1
ATOM 2316 C C . PHE A 1 293 ? 15.869 4.967 -20.880 1.00 83.38 293 PHE A C 1
ATOM 2318 O O . PHE A 1 293 ? 15.924 4.360 -21.952 1.00 83.38 293 PHE A O 1
ATOM 2325 N N . LYS A 1 294 ? 16.948 5.152 -20.114 1.00 89.12 294 LYS A N 1
ATOM 2326 C CA . LYS A 1 294 ? 18.264 4.556 -20.377 1.00 89.12 294 LYS A CA 1
ATOM 2327 C C . LYS A 1 294 ? 18.672 3.656 -19.224 1.00 89.12 294 LYS A C 1
ATOM 2329 O O . LYS A 1 294 ? 18.542 4.031 -18.068 1.00 89.12 294 LYS A O 1
ATOM 2334 N N . SER A 1 295 ? 19.181 2.478 -19.554 1.00 91.12 295 SER A N 1
ATOM 2335 C CA . SER A 1 295 ? 19.629 1.475 -18.586 1.00 91.12 295 SER A CA 1
ATOM 2336 C C . SER A 1 295 ? 21.024 0.981 -18.940 1.00 91.12 295 SER A C 1
ATOM 2338 O O . SER A 1 295 ? 21.330 0.785 -20.118 1.00 91.12 295 SER A O 1
ATOM 2340 N N . PHE A 1 296 ? 21.880 0.747 -17.952 1.00 94.94 296 PHE A N 1
ATOM 2341 C CA . PHE A 1 296 ? 23.253 0.297 -18.179 1.00 94.94 296 PHE A CA 1
ATOM 2342 C C . PHE A 1 296 ? 23.545 -0.992 -17.412 1.00 94.94 296 PHE A C 1
ATOM 2344 O O . PHE A 1 296 ? 23.075 -1.178 -16.301 1.00 94.94 296 PHE A O 1
ATOM 2351 N N . CYS A 1 297 ? 24.291 -1.927 -18.010 1.00 94.88 297 CYS A N 1
ATOM 2352 C CA . CYS A 1 297 ? 24.727 -3.131 -17.294 1.00 94.88 297 CYS A CA 1
ATOM 2353 C C . CYS A 1 297 ? 25.795 -2.787 -16.241 1.00 94.88 297 CYS A C 1
ATOM 2355 O O . CYS A 1 297 ? 26.305 -1.668 -16.221 1.00 94.88 297 CYS A O 1
ATOM 2357 N N . LEU A 1 298 ? 26.187 -3.760 -15.411 1.00 90.75 298 LEU A N 1
ATOM 2358 C CA . LEU A 1 298 ? 27.231 -3.581 -14.388 1.00 90.75 298 LEU A CA 1
ATOM 2359 C C . LEU A 1 298 ? 28.523 -2.964 -14.950 1.00 90.75 298 LEU A C 1
ATOM 2361 O O . LEU A 1 298 ? 29.073 -2.045 -14.359 1.00 90.75 298 LEU A O 1
ATOM 2365 N N . GLU A 1 299 ? 28.964 -3.417 -16.125 1.00 90.25 299 GLU A N 1
ATOM 2366 C CA . GLU A 1 299 ? 30.190 -2.927 -16.777 1.00 90.25 299 GLU A CA 1
ATOM 2367 C C . GLU A 1 299 ? 30.083 -1.480 -17.276 1.00 90.25 299 GLU A C 1
ATOM 2369 O O . GLU A 1 299 ? 31.092 -0.797 -17.408 1.00 90.25 299 GLU A O 1
ATOM 2374 N N . HIS A 1 300 ? 28.868 -1.004 -17.554 1.00 90.62 300 HIS A N 1
ATOM 2375 C CA . HIS A 1 300 ? 28.621 0.328 -18.112 1.00 90.62 300 HIS A CA 1
ATOM 2376 C C . HIS A 1 300 ? 27.972 1.298 -17.117 1.00 90.62 300 HIS A C 1
ATOM 2378 O O . HIS A 1 300 ? 27.772 2.460 -17.458 1.00 90.62 300 HIS A O 1
ATOM 2384 N N . SER A 1 301 ? 27.670 0.849 -15.897 1.00 81.62 301 SER A N 1
ATOM 2385 C CA . SER A 1 301 ? 27.118 1.694 -14.828 1.00 81.62 301 SER A CA 1
ATOM 2386 C C . SER A 1 301 ? 28.193 2.564 -14.152 1.00 81.62 301 SER A C 1
ATOM 2388 O O . SER A 1 301 ? 27.874 3.526 -13.469 1.00 81.62 301 SER A O 1
ATOM 2390 N N . THR A 1 302 ? 29.480 2.285 -14.381 1.00 62.81 302 THR A N 1
ATOM 2391 C CA . THR A 1 302 ? 30.638 2.962 -13.760 1.00 62.81 302 THR A CA 1
ATOM 2392 C C . THR A 1 302 ?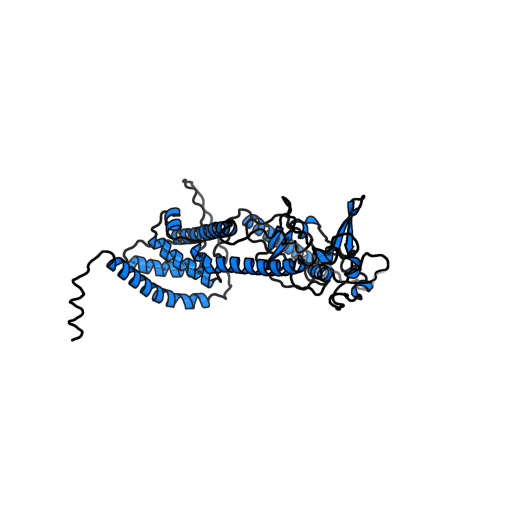 31.258 4.084 -14.615 1.00 62.81 302 THR A C 1
ATOM 2394 O O . THR A 1 302 ? 32.312 4.615 -14.277 1.00 62.81 302 THR A O 1
ATOM 2397 N N . GLY A 1 303 ? 30.619 4.473 -15.727 1.00 51.75 303 GLY A N 1
ATOM 2398 C CA . GLY A 1 303 ? 31.201 5.353 -16.754 1.00 51.75 303 GLY A CA 1
ATOM 2399 C C . GLY A 1 303 ? 30.823 6.841 -16.720 1.00 51.75 303 GLY A C 1
ATOM 2400 O O . GLY A 1 303 ? 31.189 7.564 -17.644 1.00 51.75 303 GLY A O 1
ATOM 2401 N N . ALA A 1 304 ? 30.102 7.327 -15.707 1.00 45.62 304 ALA A N 1
ATOM 2402 C CA . ALA A 1 304 ? 29.750 8.746 -15.580 1.00 45.62 304 ALA A CA 1
ATOM 2403 C C . ALA A 1 304 ? 29.939 9.225 -14.130 1.00 45.62 304 ALA A C 1
ATOM 2405 O O . ALA A 1 304 ? 28.994 9.242 -13.353 1.00 45.62 304 ALA A O 1
ATOM 2406 N N . THR A 1 305 ? 31.187 9.568 -13.788 1.00 44.50 305 THR A N 1
ATOM 2407 C CA . THR A 1 305 ? 31.621 10.385 -12.630 1.00 44.50 305 THR A CA 1
ATOM 2408 C C . THR A 1 305 ? 30.841 10.223 -11.312 1.00 44.50 305 THR A C 1
ATOM 2410 O O . THR A 1 305 ? 29.931 11.004 -11.045 1.00 44.50 305 THR A O 1
ATOM 2413 N N . LYS A 1 306 ? 31.306 9.329 -10.427 1.00 35.53 306 LYS A N 1
ATOM 2414 C CA . LYS A 1 306 ? 31.255 9.510 -8.961 1.00 35.53 306 LYS A CA 1
ATOM 2415 C C . LYS A 1 306 ? 32.574 9.008 -8.326 1.00 35.53 306 LYS A C 1
ATOM 2417 O O . LYS A 1 306 ? 33.134 8.037 -8.841 1.00 35.53 306 LYS A O 1
ATOM 2422 N N . PRO A 1 307 ? 33.129 9.692 -7.304 1.00 35.62 307 PRO A N 1
ATOM 2423 C CA . PRO A 1 307 ? 34.382 9.309 -6.646 1.00 35.62 307 PRO A CA 1
ATOM 2424 C C . PRO A 1 307 ? 34.246 8.034 -5.777 1.00 35.62 307 PRO A C 1
ATOM 2426 O O . PRO A 1 307 ? 33.134 7.605 -5.488 1.00 35.62 307 PRO A O 1
ATOM 2429 N N . PRO A 1 308 ? 35.368 7.396 -5.377 1.00 40.62 308 PRO A N 1
ATOM 2430 C CA . PRO A 1 308 ? 35.399 5.998 -4.922 1.00 40.62 308 PRO A CA 1
ATOM 2431 C C . PRO A 1 308 ? 34.923 5.723 -3.485 1.00 40.62 308 PRO A C 1
ATOM 2433 O O . PRO A 1 308 ? 34.908 4.557 -3.090 1.00 40.62 308 PRO A O 1
ATOM 2436 N N . ASP A 1 309 ? 34.566 6.742 -2.702 1.00 42.53 309 ASP A N 1
ATOM 2437 C CA . ASP A 1 309 ? 34.243 6.570 -1.276 1.00 42.53 309 ASP A CA 1
ATOM 2438 C C . ASP A 1 309 ? 32.770 6.178 -1.011 1.00 42.53 309 ASP A C 1
ATOM 2440 O O . ASP A 1 309 ? 32.487 5.563 0.016 1.00 42.53 309 ASP A O 1
ATOM 2444 N N . ASP A 1 310 ? 31.850 6.397 -1.961 1.00 46.34 310 ASP A N 1
ATOM 2445 C CA . ASP A 1 310 ? 30.400 6.194 -1.746 1.00 46.34 310 ASP A CA 1
ATOM 2446 C C . ASP A 1 310 ? 29.941 4.720 -1.844 1.00 46.34 310 ASP A C 1
ATOM 2448 O O . ASP A 1 310 ? 28.993 4.295 -1.184 1.00 46.34 310 ASP A O 1
ATOM 2452 N N . VAL A 1 311 ? 30.645 3.878 -2.610 1.00 45.69 311 VAL A N 1
ATOM 2453 C CA . VAL A 1 311 ? 30.172 2.516 -2.960 1.00 45.69 311 VAL A CA 1
ATOM 2454 C C . VAL A 1 311 ? 30.204 1.539 -1.773 1.00 45.69 311 VAL A C 1
ATOM 2456 O O . VAL A 1 311 ? 29.471 0.548 -1.753 1.00 45.69 311 VAL A O 1
ATOM 2459 N N . ARG A 1 312 ? 31.049 1.785 -0.760 1.00 45.50 312 ARG A N 1
ATOM 2460 C CA . ARG A 1 312 ? 31.093 0.947 0.456 1.00 45.50 312 ARG A CA 1
ATOM 2461 C C . ARG A 1 312 ? 30.018 1.328 1.472 1.00 45.50 312 ARG A C 1
ATOM 2463 O O . ARG A 1 312 ? 29.660 0.468 2.267 1.00 45.50 312 ARG A O 1
ATOM 2470 N N . MET A 1 313 ? 29.508 2.560 1.430 1.00 42.16 313 MET A N 1
ATOM 2471 C CA . MET A 1 313 ? 28.458 3.019 2.342 1.00 42.16 313 MET A CA 1
ATOM 2472 C C . MET A 1 313 ? 27.065 2.582 1.862 1.00 42.16 313 MET A C 1
ATOM 2474 O O . MET A 1 313 ? 26.285 2.083 2.664 1.00 42.16 313 MET A O 1
ATOM 2478 N N . GLU A 1 314 ? 26.788 2.616 0.552 1.00 41.66 314 GLU A N 1
ATOM 2479 C CA . GLU A 1 314 ? 25.469 2.259 -0.017 1.00 41.66 314 GLU A CA 1
ATOM 2480 C C . GLU A 1 314 ? 25.073 0.773 0.167 1.00 41.66 314 GLU A C 1
ATOM 2482 O O . GLU A 1 314 ? 23.900 0.445 0.350 1.00 41.66 314 GLU A O 1
ATOM 2487 N N . ALA A 1 315 ? 26.036 -0.158 0.137 1.00 43.03 315 ALA A N 1
ATOM 2488 C CA . ALA A 1 315 ? 25.762 -1.591 0.322 1.00 43.03 315 ALA A CA 1
ATOM 2489 C C . ALA A 1 315 ? 25.509 -1.988 1.792 1.00 43.03 315 ALA A C 1
ATOM 2491 O O . ALA A 1 315 ? 24.839 -2.994 2.045 1.00 43.03 315 ALA A O 1
ATOM 2492 N N . ASP A 1 316 ? 26.054 -1.221 2.741 1.00 41.94 316 ASP A N 1
ATOM 2493 C CA . ASP A 1 316 ? 25.748 -1.349 4.171 1.00 41.94 316 ASP A CA 1
ATOM 2494 C C . ASP A 1 316 ? 24.407 -0.669 4.487 1.00 41.94 316 ASP A C 1
ATOM 2496 O O . ASP A 1 316 ? 23.588 -1.247 5.202 1.00 41.94 316 ASP A O 1
ATOM 2500 N N . GLN A 1 317 ? 24.123 0.473 3.847 1.00 44.12 317 GLN A N 1
ATOM 2501 C CA . GLN A 1 317 ? 22.851 1.190 3.956 1.00 44.12 317 GLN A CA 1
ATOM 2502 C C . GLN A 1 317 ? 21.665 0.314 3.526 1.00 44.12 317 GLN A C 1
ATOM 2504 O O . GLN A 1 317 ? 20.766 0.074 4.320 1.00 44.12 317 GLN A O 1
ATOM 2509 N N . GLY A 1 318 ? 21.724 -0.346 2.362 1.00 42.25 318 GLY A N 1
ATOM 2510 C CA . GLY A 1 318 ? 20.627 -1.216 1.907 1.00 42.25 318 GLY A CA 1
ATOM 2511 C C . GLY A 1 318 ? 20.331 -2.437 2.801 1.00 42.25 318 GLY A C 1
ATOM 2512 O O . GLY A 1 318 ? 19.236 -3.003 2.734 1.00 42.25 318 GLY A O 1
ATOM 2513 N N . LYS A 1 319 ? 21.279 -2.865 3.650 1.00 47.28 319 LYS A N 1
ATOM 2514 C CA . LYS A 1 319 ? 21.018 -3.877 4.692 1.00 47.28 319 LYS A CA 1
ATOM 2515 C C . LYS A 1 319 ? 20.368 -3.258 5.925 1.00 47.28 319 LYS A C 1
ATOM 2517 O O . LYS A 1 319 ? 19.431 -3.855 6.453 1.00 47.28 319 LYS A O 1
ATOM 2522 N N . LEU A 1 320 ? 20.842 -2.084 6.339 1.00 48.16 320 LEU A N 1
ATOM 2523 C CA . LEU A 1 320 ? 20.278 -1.310 7.443 1.00 48.16 320 LEU A CA 1
ATOM 2524 C C . LEU A 1 320 ? 18.831 -0.890 7.144 1.00 48.16 320 LEU A C 1
ATOM 2526 O O . LEU A 1 320 ? 17.972 -1.045 8.003 1.00 48.16 320 LEU A O 1
ATOM 2530 N N . ASP A 1 321 ? 18.518 -0.479 5.917 1.00 46.62 321 ASP A N 1
ATOM 2531 C CA . ASP A 1 321 ? 17.174 -0.039 5.514 1.00 46.62 321 ASP A CA 1
ATOM 2532 C C . ASP A 1 321 ? 16.175 -1.203 5.512 1.00 46.62 321 ASP A C 1
ATOM 2534 O O . ASP A 1 321 ? 15.038 -1.080 5.969 1.00 46.62 321 ASP A O 1
ATOM 2538 N N . MET A 1 322 ? 16.602 -2.390 5.064 1.00 46.22 322 MET A N 1
ATOM 2539 C CA . MET A 1 322 ? 15.771 -3.594 5.146 1.00 46.22 322 MET A CA 1
ATOM 2540 C C . MET A 1 322 ? 15.511 -3.993 6.607 1.00 46.22 322 MET A C 1
ATOM 2542 O O . MET A 1 322 ? 14.392 -4.384 6.944 1.00 46.22 322 MET A O 1
ATOM 2546 N N . GLU A 1 323 ? 16.512 -3.861 7.480 1.00 53.44 323 GLU A N 1
ATOM 2547 C CA . GLU A 1 323 ? 16.381 -4.104 8.919 1.00 53.44 323 GLU A CA 1
ATOM 2548 C C . GLU A 1 323 ? 15.431 -3.083 9.578 1.00 53.44 323 GLU A C 1
ATOM 2550 O O . GLU A 1 323 ? 14.516 -3.474 10.309 1.00 53.44 323 GLU A O 1
ATOM 2555 N N . LYS A 1 324 ? 15.524 -1.798 9.221 1.00 52.31 324 LYS A N 1
ATOM 2556 C CA . LYS A 1 324 ? 14.610 -0.731 9.669 1.00 52.31 324 LYS A CA 1
ATOM 2557 C C . LYS A 1 324 ? 13.173 -0.936 9.179 1.00 52.31 324 LYS A C 1
ATOM 2559 O O . LYS A 1 324 ? 12.236 -0.793 9.963 1.00 52.31 324 LYS A O 1
ATOM 2564 N N . VAL A 1 325 ? 12.963 -1.348 7.925 1.00 53.38 325 VAL A N 1
ATOM 2565 C CA . VAL A 1 325 ? 11.626 -1.690 7.398 1.00 53.38 325 VAL A CA 1
ATOM 2566 C C . VAL A 1 325 ? 11.020 -2.866 8.166 1.00 53.38 325 VAL A C 1
ATOM 2568 O O . VAL A 1 325 ? 9.832 -2.848 8.504 1.00 53.38 325 VAL A O 1
ATOM 2571 N N . THR A 1 326 ? 11.826 -3.883 8.492 1.00 61.94 326 THR A N 1
ATOM 2572 C CA . THR A 1 326 ? 11.357 -4.981 9.346 1.00 61.94 326 THR A CA 1
ATOM 2573 C C . THR A 1 326 ? 11.047 -4.519 10.765 1.00 61.94 326 THR A C 1
ATOM 2575 O O . THR A 1 326 ? 10.041 -4.954 11.324 1.00 61.94 326 THR A O 1
ATOM 2578 N N . LEU A 1 327 ? 11.832 -3.589 11.312 1.00 62.44 327 LEU A N 1
ATOM 2579 C CA . LEU A 1 327 ? 11.610 -3.009 12.632 1.00 62.44 327 LEU A CA 1
ATOM 2580 C C . LEU A 1 327 ? 10.324 -2.173 12.673 1.00 62.44 327 LEU A C 1
ATOM 2582 O O . LEU A 1 327 ? 9.533 -2.328 13.598 1.00 62.44 327 LEU A O 1
ATOM 2586 N N . ARG A 1 328 ? 10.049 -1.358 11.646 1.00 62.44 328 ARG A N 1
ATOM 2587 C CA . ARG A 1 328 ? 8.792 -0.601 11.519 1.00 62.44 328 ARG A CA 1
ATOM 2588 C C . ARG A 1 328 ? 7.587 -1.533 11.536 1.00 62.44 328 ARG A C 1
ATOM 2590 O O . ARG A 1 328 ? 6.645 -1.309 12.290 1.00 62.44 328 ARG A O 1
ATOM 2597 N N . LYS A 1 329 ? 7.636 -2.609 10.746 1.00 65.50 329 LYS A N 1
ATOM 2598 C CA . LYS A 1 329 ? 6.571 -3.616 10.726 1.00 65.50 329 LYS A CA 1
ATOM 2599 C C . LYS A 1 329 ? 6.390 -4.282 12.094 1.00 65.50 329 LYS A C 1
ATOM 2601 O O . LYS A 1 329 ? 5.257 -4.474 12.516 1.00 65.50 329 LYS A O 1
ATOM 2606 N N . GLN A 1 330 ? 7.484 -4.620 12.779 1.00 71.75 330 GLN A N 1
ATOM 2607 C CA . GLN A 1 330 ? 7.435 -5.206 14.122 1.00 71.75 330 GLN A CA 1
ATOM 2608 C C . GLN A 1 330 ? 6.829 -4.245 15.146 1.00 71.75 330 GLN A C 1
ATOM 2610 O O . GLN A 1 330 ? 6.010 -4.670 15.949 1.00 71.75 330 GLN A O 1
ATOM 2615 N N . LYS A 1 331 ? 7.180 -2.957 15.096 1.00 71.38 331 LYS A N 1
ATOM 2616 C CA . LYS A 1 331 ? 6.648 -1.953 16.022 1.00 71.38 331 LYS A CA 1
ATOM 2617 C C . LYS A 1 331 ? 5.166 -1.654 15.786 1.00 71.38 331 LYS A C 1
ATOM 2619 O O . LYS A 1 331 ? 4.415 -1.560 16.749 1.00 71.38 331 LYS A O 1
ATOM 2624 N N . LEU A 1 332 ? 4.726 -1.564 14.528 1.00 72.38 332 LEU A N 1
ATOM 2625 C CA . LEU A 1 332 ? 3.298 -1.444 14.205 1.00 72.38 332 LEU A CA 1
ATOM 2626 C C . LEU A 1 332 ? 2.523 -2.669 14.693 1.00 72.38 332 LEU A C 1
ATOM 2628 O O . LEU A 1 332 ? 1.493 -2.530 15.342 1.00 72.38 332 LEU A O 1
ATOM 2632 N N . GLN A 1 333 ? 3.066 -3.864 14.458 1.00 79.44 333 GLN A N 1
ATOM 2633 C CA . GLN A 1 333 ? 2.478 -5.093 14.975 1.00 79.44 333 GLN A CA 1
ATOM 2634 C C . GLN A 1 333 ? 2.434 -5.098 16.511 1.00 79.44 333 GLN A C 1
ATOM 2636 O O . GLN A 1 333 ? 1.451 -5.551 17.086 1.00 79.44 333 GLN A O 1
ATOM 2641 N N . GLN A 1 334 ? 3.455 -4.564 17.182 1.00 83.31 334 GLN A N 1
ATOM 2642 C CA . GLN A 1 334 ? 3.474 -4.446 18.638 1.00 83.31 334 GLN A CA 1
ATOM 2643 C C . GLN A 1 334 ? 2.397 -3.479 19.149 1.00 83.31 334 GLN A C 1
ATOM 2645 O O . GLN A 1 334 ? 1.682 -3.819 20.084 1.00 83.31 334 GLN A O 1
ATOM 2650 N N . LEU A 1 335 ? 2.216 -2.319 18.510 1.00 82.88 335 LEU A N 1
ATOM 2651 C CA . LEU A 1 335 ? 1.125 -1.396 18.847 1.00 82.88 335 LEU A CA 1
ATOM 2652 C C . LEU A 1 335 ? -0.257 -2.025 18.635 1.00 82.88 335 LEU A C 1
ATOM 2654 O O . LEU A 1 335 ? -1.162 -1.807 19.437 1.00 82.88 335 LEU A O 1
ATOM 2658 N N . GLU A 1 336 ? -0.431 -2.829 17.585 1.00 84.62 336 GLU A N 1
ATOM 2659 C CA . GLU A 1 336 ? -1.659 -3.604 17.383 1.00 84.62 336 GLU A CA 1
ATOM 2660 C C . GLU A 1 336 ? -1.827 -4.698 18.446 1.00 84.62 336 GLU A C 1
ATOM 2662 O O . GLU A 1 336 ? -2.940 -4.962 18.896 1.00 84.62 336 GLU A O 1
ATOM 2667 N N . GLU A 1 337 ? -0.746 -5.354 18.868 1.00 86.81 337 GLU A N 1
ATOM 2668 C CA . GLU A 1 337 ? -0.774 -6.366 19.925 1.00 86.81 337 GLU A CA 1
ATOM 2669 C C . GLU A 1 337 ? -1.114 -5.757 21.292 1.00 86.81 337 GLU A C 1
ATOM 2671 O O . GLU A 1 337 ? -1.903 -6.359 22.032 1.00 86.81 337 GLU A O 1
ATOM 2676 N N . ASP A 1 338 ? -0.617 -4.554 21.571 1.00 88.88 338 ASP A N 1
ATOM 2677 C CA . ASP A 1 338 ? -0.779 -3.814 22.825 1.00 88.88 338 ASP A CA 1
ATOM 2678 C C . ASP A 1 338 ? -1.797 -2.663 22.717 1.00 88.88 338 ASP A C 1
ATOM 2680 O O . ASP A 1 338 ? -1.790 -1.726 23.511 1.00 88.88 338 ASP A O 1
ATOM 2684 N N . PHE A 1 339 ? -2.749 -2.761 21.780 1.00 90.88 339 PHE A N 1
ATOM 2685 C CA . PHE A 1 339 ? -3.768 -1.730 21.517 1.00 90.88 339 PHE A CA 1
ATOM 2686 C C . PHE A 1 339 ? -4.535 -1.267 22.768 1.00 90.88 339 PHE A C 1
ATOM 2688 O O . PHE A 1 339 ? -5.060 -0.157 22.817 1.00 90.88 339 PHE A O 1
ATOM 2695 N N . TYR A 1 340 ? -4.649 -2.144 23.765 1.00 90.19 340 TYR A N 1
ATOM 2696 C CA . TYR A 1 340 ? -5.381 -1.894 24.998 1.00 90.19 340 TYR A CA 1
ATOM 2697 C C . TYR A 1 340 ? -4.658 -0.899 25.916 1.00 90.19 340 TYR A C 1
ATOM 2699 O O . TYR A 1 340 ? -5.327 -0.242 26.708 1.00 90.19 340 TYR A O 1
ATOM 2707 N N . ASP A 1 341 ? -3.337 -0.743 25.793 1.00 90.50 341 ASP A N 1
ATOM 2708 C CA . ASP A 1 341 ? -2.564 0.246 26.556 1.00 90.50 341 ASP A CA 1
ATOM 2709 C C . ASP A 1 341 ? -2.788 1.677 26.039 1.00 90.50 341 ASP A C 1
ATOM 2711 O O . ASP A 1 341 ? -2.544 2.649 26.756 1.00 90.50 341 ASP A O 1
ATOM 2715 N N . LEU A 1 342 ? -3.316 1.810 24.817 1.00 90.06 342 LEU A N 1
ATOM 2716 C CA . LEU A 1 342 ? -3.654 3.088 24.189 1.00 90.06 342 LEU A CA 1
ATOM 2717 C C . LEU A 1 342 ? -4.973 3.677 24.700 1.00 90.06 342 LEU A C 1
ATOM 2719 O O . LEU A 1 342 ? -5.341 4.767 24.281 1.00 90.06 342 LEU A O 1
ATOM 2723 N N . VAL A 1 343 ? -5.715 2.985 25.567 1.00 93.62 343 VAL A N 1
ATOM 2724 C CA . VAL A 1 343 ? -7.015 3.462 26.059 1.00 93.62 343 VAL A CA 1
ATOM 2725 C C . VAL A 1 343 ? -7.074 3.365 27.572 1.00 93.62 343 VAL A C 1
ATOM 2727 O O . VAL A 1 343 ? -6.869 2.296 28.147 1.00 93.62 343 VAL A O 1
ATOM 2730 N N . LYS A 1 344 ? -7.411 4.480 28.225 1.00 93.12 344 LYS A N 1
ATOM 2731 C CA . LYS A 1 344 ? -7.648 4.532 29.670 1.00 93.12 344 LYS A CA 1
ATOM 2732 C C . LYS A 1 344 ? -9.156 4.537 29.946 1.00 93.12 344 LYS A C 1
ATOM 2734 O O . LYS A 1 344 ? -9.829 5.477 29.529 1.00 93.12 344 LYS A O 1
ATOM 2739 N N . PRO A 1 345 ? -9.703 3.552 30.687 1.00 92.69 345 PRO A N 1
ATOM 2740 C CA . PRO A 1 345 ? -11.134 3.510 31.009 1.00 92.69 345 PRO A CA 1
ATOM 2741 C C . PRO A 1 345 ? -11.649 4.766 31.722 1.00 92.69 345 PRO A C 1
ATOM 2743 O O . PRO A 1 345 ? -12.788 5.167 31.507 1.00 92.69 345 PRO A O 1
ATOM 2746 N N . SER A 1 346 ? -10.804 5.411 32.533 1.00 92.56 346 SER A N 1
ATOM 2747 C CA . SER A 1 346 ? -11.133 6.663 33.221 1.00 92.56 346 SER A CA 1
ATOM 2748 C C . SER A 1 346 ? -11.425 7.811 32.251 1.00 92.56 346 SER A C 1
ATOM 2750 O O . SER A 1 346 ? -12.369 8.558 32.463 1.00 92.56 346 SER A O 1
ATOM 2752 N N . GLU A 1 347 ? -10.658 7.920 31.163 1.00 93.69 347 GLU A N 1
ATOM 2753 C CA . GLU A 1 347 ? -10.827 8.962 30.141 1.00 93.69 347 GLU A CA 1
ATOM 2754 C C . GLU A 1 347 ? -12.133 8.765 29.365 1.00 93.69 347 GLU A C 1
ATOM 2756 O O . GLU A 1 347 ? -12.913 9.695 29.196 1.00 93.69 347 GLU A O 1
ATOM 2761 N N . VAL A 1 348 ? -12.439 7.522 28.985 1.00 94.62 348 VAL A N 1
ATOM 2762 C CA . VAL A 1 348 ? -13.705 7.188 28.313 1.00 94.62 348 VAL A CA 1
ATOM 2763 C C . VAL A 1 348 ? -14.910 7.402 29.233 1.00 94.62 348 VAL A C 1
ATOM 2765 O O . VAL A 1 348 ? -15.960 7.866 28.788 1.00 94.62 348 VAL A O 1
ATOM 2768 N N . ALA A 1 349 ? -14.769 7.099 30.525 1.00 94.12 349 ALA A N 1
ATOM 2769 C CA . ALA A 1 349 ? -15.805 7.373 31.516 1.00 94.12 349 ALA A CA 1
ATOM 2770 C C . ALA A 1 349 ? -16.074 8.875 31.671 1.00 94.12 349 ALA A C 1
ATOM 2772 O O . ALA A 1 349 ? -17.239 9.271 31.718 1.00 94.12 349 ALA A O 1
ATOM 2773 N N . GLU A 1 350 ? -15.023 9.698 31.690 1.00 93.69 350 GLU A N 1
ATOM 2774 C CA . GLU A 1 350 ? -15.130 11.159 31.697 1.00 93.69 350 GLU A CA 1
ATOM 2775 C C . GLU A 1 350 ? -15.787 11.686 30.410 1.00 93.69 350 GLU A C 1
ATOM 2777 O O . GLU A 1 350 ? -16.730 12.469 30.495 1.00 93.69 350 GLU A O 1
ATOM 2782 N N . ASN A 1 351 ? -15.378 11.207 29.228 1.00 92.12 351 ASN A N 1
ATOM 2783 C CA . ASN A 1 351 ? -15.929 11.650 27.938 1.00 92.12 351 ASN A CA 1
ATOM 2784 C C . ASN A 1 351 ? -17.429 11.354 27.776 1.00 92.12 351 ASN A C 1
ATOM 2786 O O . ASN A 1 351 ? -18.139 12.074 27.070 1.00 92.12 351 ASN A O 1
ATOM 2790 N N . LEU A 1 352 ? -17.915 10.272 28.391 1.00 92.56 352 LEU A N 1
ATOM 2791 C CA . LEU A 1 352 ? -19.301 9.818 28.261 1.00 92.56 352 LEU A CA 1
ATOM 2792 C C . LEU A 1 352 ? -20.190 10.165 29.461 1.00 92.56 352 LEU A C 1
ATOM 2794 O O . LEU A 1 352 ? -21.376 9.820 29.422 1.00 92.56 352 LEU A O 1
ATOM 2798 N N . ASP A 1 353 ? -19.649 10.833 30.485 1.00 93.25 353 ASP A N 1
ATOM 2799 C CA . ASP A 1 353 ? -20.306 11.093 31.775 1.00 93.25 353 ASP A CA 1
ATOM 2800 C C . ASP A 1 353 ? -20.825 9.804 32.454 1.00 93.25 353 ASP A C 1
ATOM 2802 O O . ASP A 1 353 ? -21.921 9.754 33.023 1.00 93.25 353 ASP A O 1
ATOM 2806 N N . LEU A 1 354 ? -20.037 8.726 32.385 1.00 92.94 354 LEU A N 1
ATOM 2807 C CA . LEU A 1 354 ? -20.358 7.417 32.960 1.00 92.94 354 LEU A CA 1
ATOM 2808 C C . LEU A 1 354 ? -19.488 7.105 34.180 1.00 92.94 354 LEU A C 1
ATOM 2810 O O . LEU A 1 354 ? -18.478 7.746 34.453 1.00 92.94 354 LEU A O 1
ATOM 2814 N N . THR A 1 355 ? -19.884 6.094 34.958 1.00 89.81 355 THR A N 1
ATOM 2815 C CA . THR A 1 355 ? -19.059 5.675 36.097 1.00 89.81 355 THR A CA 1
ATOM 2816 C C . THR A 1 355 ? -17.885 4.822 35.622 1.00 89.81 355 THR A C 1
ATOM 2818 O O . THR A 1 355 ? -18.093 3.844 34.911 1.00 89.81 355 THR A O 1
ATOM 2821 N N . GLU A 1 356 ? -16.672 5.126 36.088 1.00 90.25 356 GLU A N 1
ATOM 2822 C CA . GLU A 1 356 ? -15.442 4.414 35.703 1.00 90.25 356 GLU A CA 1
ATOM 2823 C C . GLU A 1 356 ? -15.542 2.892 35.869 1.00 90.25 356 GLU A C 1
ATOM 2825 O O . GLU A 1 356 ? -15.142 2.156 34.974 1.00 90.25 356 GLU A O 1
ATOM 2830 N N . TRP A 1 357 ? -16.145 2.402 36.963 1.00 88.06 357 TRP A N 1
ATOM 2831 C CA . TRP A 1 357 ? -16.299 0.956 37.168 1.00 88.06 357 TRP A CA 1
ATOM 2832 C C . TRP A 1 357 ? -17.119 0.299 36.051 1.00 88.06 357 TRP A C 1
ATOM 2834 O O . TRP A 1 357 ? -16.819 -0.825 35.674 1.00 88.06 357 TRP A O 1
ATOM 2844 N N . LEU A 1 358 ? -18.143 0.981 35.525 1.00 88.75 358 LEU A N 1
ATOM 2845 C CA . LEU A 1 358 ? -19.005 0.460 34.465 1.00 88.75 358 LEU A CA 1
ATOM 2846 C C . LEU A 1 358 ? -18.223 0.375 33.150 1.00 88.75 358 LEU A C 1
ATOM 2848 O O . LEU A 1 358 ? -18.260 -0.647 32.470 1.00 88.75 358 LEU A O 1
ATOM 2852 N N . VAL A 1 359 ? -17.472 1.433 32.833 1.00 92.25 359 VAL A N 1
ATOM 2853 C CA . VAL A 1 359 ? -16.623 1.494 31.639 1.00 92.25 359 VAL A CA 1
ATOM 2854 C C . VAL A 1 359 ? -15.484 0.480 31.712 1.00 92.25 359 VAL A C 1
ATOM 2856 O O . VAL A 1 359 ? -15.167 -0.122 30.694 1.00 92.25 359 VAL A O 1
ATOM 2859 N N . ASP A 1 360 ? -14.919 0.213 32.893 1.00 91.06 360 ASP A N 1
ATOM 2860 C CA . ASP A 1 360 ? -13.885 -0.815 33.079 1.00 91.06 360 ASP A CA 1
ATOM 2861 C C . ASP A 1 360 ? -14.382 -2.215 32.675 1.00 91.06 360 ASP A C 1
ATOM 2863 O O . ASP A 1 360 ? -13.700 -2.919 31.931 1.00 91.06 360 ASP A O 1
ATOM 2867 N N . PHE A 1 361 ? -15.609 -2.597 33.051 1.00 90.19 361 PHE A N 1
ATOM 2868 C CA . PHE A 1 361 ? -16.199 -3.870 32.610 1.00 90.19 361 PHE A CA 1
ATOM 2869 C C . PHE A 1 361 ? -16.344 -3.954 31.086 1.00 90.19 361 PHE A C 1
ATOM 2871 O O . PHE A 1 361 ? -15.985 -4.972 30.486 1.00 90.19 361 PHE A O 1
ATOM 2878 N N . VAL A 1 362 ? -16.842 -2.884 30.457 1.00 93.69 362 VAL A N 1
ATOM 2879 C CA . VAL A 1 362 ? -16.987 -2.822 28.995 1.00 93.69 362 VAL A CA 1
ATOM 2880 C C . VAL A 1 362 ? -15.617 -2.809 28.311 1.00 93.69 362 VAL A C 1
ATOM 2882 O O . VAL A 1 362 ? -15.441 -3.464 27.290 1.00 93.69 362 VAL A O 1
ATOM 2885 N N . TYR A 1 363 ? -14.614 -2.156 28.897 1.00 93.94 363 TYR A N 1
ATOM 2886 C CA . TYR A 1 363 ? -13.235 -2.158 28.412 1.00 93.94 363 TYR A CA 1
ATOM 2887 C C . TYR A 1 363 ? -12.624 -3.568 28.426 1.00 93.94 363 TYR A C 1
ATOM 2889 O O . TYR A 1 363 ? -11.996 -3.971 27.445 1.00 93.94 363 TYR A O 1
ATOM 2897 N N . GLN A 1 364 ? -12.842 -4.362 29.485 1.00 91.69 364 GLN A N 1
ATOM 2898 C CA . GLN A 1 364 ? -12.374 -5.756 29.515 1.00 91.69 364 GLN A CA 1
ATOM 2899 C C . GLN A 1 364 ? -13.060 -6.607 28.439 1.00 91.69 364 GLN A C 1
ATOM 2901 O O . GLN A 1 364 ? -12.402 -7.405 27.764 1.00 91.69 364 GLN A O 1
ATOM 2906 N N . TYR A 1 365 ? -14.366 -6.411 28.245 1.00 90.94 365 TYR A N 1
ATOM 2907 C CA . TYR A 1 365 ? -15.113 -7.062 27.172 1.00 90.94 365 TYR A CA 1
ATOM 2908 C C . TYR A 1 365 ? -14.577 -6.681 25.784 1.00 90.94 365 TYR A C 1
ATOM 2910 O O . TYR A 1 365 ? -14.211 -7.559 24.999 1.00 90.94 365 TYR A O 1
ATOM 2918 N N . TRP A 1 366 ? -14.432 -5.382 25.519 1.00 94.38 366 TRP A N 1
ATOM 2919 C CA . TRP A 1 366 ? -13.871 -4.825 24.290 1.00 94.38 366 TRP A CA 1
ATOM 2920 C C . TRP A 1 366 ? -12.480 -5.388 23.982 1.00 94.38 366 TRP A C 1
ATOM 2922 O O . TRP A 1 366 ? -12.231 -5.875 22.874 1.00 94.38 366 TRP A O 1
ATOM 2932 N N . LYS A 1 367 ? -11.589 -5.413 24.983 1.00 90.44 367 LYS A N 1
ATOM 2933 C CA . LYS A 1 367 ? -10.239 -5.978 24.864 1.00 90.44 367 LYS A CA 1
ATOM 2934 C C . LYS A 1 367 ? -10.283 -7.434 24.402 1.00 90.44 367 LYS A C 1
ATOM 2936 O O . LYS A 1 367 ? -9.536 -7.829 23.506 1.00 90.44 367 LYS A O 1
ATOM 2941 N N . MET A 1 368 ? -11.161 -8.241 24.991 1.00 87.00 368 MET A N 1
ATOM 2942 C CA . MET A 1 368 ? -11.310 -9.646 24.615 1.00 87.00 368 MET A CA 1
ATOM 2943 C C . MET A 1 368 ? -11.918 -9.818 23.226 1.00 87.00 368 MET A C 1
ATOM 2945 O O . MET A 1 368 ? -11.425 -10.641 22.454 1.00 87.00 368 MET A O 1
ATOM 2949 N N . LYS A 1 369 ? -12.935 -9.023 22.883 1.00 86.19 369 LYS A N 1
ATOM 2950 C CA . LYS A 1 369 ? -13.572 -9.055 21.563 1.00 86.19 369 LYS A CA 1
ATOM 2951 C C . LYS A 1 369 ? -12.571 -8.712 20.455 1.00 86.19 369 LYS A C 1
ATOM 2953 O O . LYS A 1 369 ? -12.454 -9.460 19.484 1.00 86.19 369 LYS A O 1
ATOM 2958 N N . ARG A 1 370 ? -11.749 -7.673 20.642 1.00 86.06 370 ARG A N 1
ATOM 2959 C CA . ARG A 1 370 ? -10.637 -7.355 19.730 1.00 86.06 370 ARG A CA 1
ATOM 2960 C C . ARG A 1 370 ? -9.596 -8.472 19.656 1.00 86.06 370 ARG A C 1
ATOM 2962 O O . ARG A 1 370 ? -9.184 -8.832 18.557 1.00 86.06 370 ARG A O 1
ATOM 2969 N N . LYS A 1 371 ? -9.193 -9.066 20.786 1.00 83.25 371 LYS A N 1
ATOM 2970 C CA . LYS A 1 371 ? -8.243 -10.200 20.806 1.00 83.25 371 LYS A CA 1
ATOM 2971 C C . LYS A 1 371 ? -8.773 -11.413 20.032 1.00 83.25 371 LYS A C 1
ATOM 2973 O O . LYS A 1 371 ? -8.017 -12.015 19.272 1.00 83.25 371 LYS A O 1
ATOM 2978 N N . ALA A 1 372 ? -10.057 -11.740 20.176 1.00 80.94 372 ALA A N 1
ATOM 2979 C CA . ALA A 1 372 ? -10.710 -12.803 19.410 1.00 80.94 372 ALA A CA 1
ATOM 2980 C C . ALA A 1 372 ? -10.758 -12.483 17.903 1.00 80.94 372 ALA A C 1
ATOM 2982 O O . ALA A 1 372 ? -10.618 -13.380 17.076 1.00 80.94 372 ALA A O 1
ATOM 2983 N N . ASN A 1 373 ? -10.861 -11.200 17.546 1.00 79.62 373 ASN A N 1
ATOM 2984 C CA . ASN A 1 373 ? -10.799 -10.707 16.170 1.00 79.62 373 ASN A CA 1
ATOM 2985 C C . ASN A 1 373 ? -9.364 -10.399 15.683 1.00 79.62 373 ASN A C 1
ATOM 2987 O O . ASN A 1 373 ? -9.159 -9.532 14.833 1.00 79.62 373 ASN A O 1
ATOM 2991 N N . TYR A 1 374 ? -8.348 -11.088 16.214 1.00 81.62 374 TYR A N 1
ATOM 2992 C CA . TYR A 1 374 ? -6.938 -10.905 15.832 1.00 81.62 374 TYR A CA 1
ATOM 2993 C C . TYR A 1 374 ? -6.448 -9.448 15.949 1.00 81.62 374 TYR A C 1
ATOM 2995 O O . TYR A 1 374 ? -5.761 -8.949 15.062 1.00 81.62 374 TYR A O 1
ATOM 3003 N N . ASN A 1 375 ? -6.830 -8.769 17.034 1.00 84.31 375 ASN A N 1
ATOM 3004 C CA . ASN A 1 375 ? -6.556 -7.357 17.341 1.00 84.31 375 ASN A CA 1
ATOM 3005 C C . ASN A 1 375 ? -7.147 -6.338 16.349 1.00 84.31 375 ASN A C 1
ATOM 3007 O O . ASN A 1 375 ? -6.858 -5.146 16.458 1.00 84.31 375 ASN A O 1
ATOM 3011 N N . LYS A 1 376 ? -7.983 -6.764 15.394 1.00 80.31 376 LYS A N 1
ATOM 3012 C CA . LYS A 1 376 ? -8.558 -5.843 14.410 1.00 80.31 376 LYS A CA 1
ATOM 3013 C C . LYS A 1 376 ? -9.584 -4.902 15.050 1.00 80.31 376 LYS A C 1
ATOM 3015 O O . LYS A 1 376 ? -10.388 -5.375 15.860 1.00 80.31 376 LYS A O 1
ATOM 3020 N N . PRO A 1 377 ? -9.623 -3.624 14.627 1.00 86.25 377 PRO A N 1
ATOM 3021 C CA . PRO A 1 377 ? -10.663 -2.685 15.027 1.00 86.25 377 PRO A CA 1
ATOM 3022 C C . PRO A 1 377 ? -12.071 -3.222 14.815 1.00 86.25 377 PRO A C 1
ATOM 3024 O O . PRO A 1 377 ? -12.360 -3.824 13.779 1.00 86.25 377 PRO A O 1
ATOM 3027 N N . LEU A 1 378 ? -12.939 -2.998 15.804 1.00 85.62 378 LEU A N 1
ATOM 3028 C CA . LEU A 1 378 ? -14.354 -3.365 15.730 1.00 85.62 378 LEU A CA 1
ATOM 3029 C C . LEU A 1 378 ? -15.170 -2.316 14.970 1.00 85.62 378 LEU A C 1
ATOM 3031 O O . LEU A 1 378 ? -16.215 -2.637 14.414 1.00 85.62 378 LEU A O 1
ATOM 3035 N N . LEU A 1 379 ? -14.664 -1.084 14.901 1.00 83.81 379 LEU A N 1
ATOM 3036 C CA . LEU A 1 379 ? -15.218 -0.015 14.086 1.00 83.81 379 LEU A CA 1
ATOM 3037 C C . LEU A 1 379 ? -14.179 0.537 13.128 1.00 83.81 379 LEU A C 1
ATOM 3039 O O . LEU A 1 379 ? -13.022 0.758 13.478 1.00 83.81 379 LEU A O 1
ATOM 3043 N N . MET A 1 380 ? -14.633 0.837 11.916 1.00 65.44 380 MET A N 1
ATOM 3044 C CA . MET A 1 380 ? -13.848 1.636 10.986 1.00 65.44 380 MET A CA 1
ATOM 3045 C C . MET A 1 380 ? -13.906 3.123 11.394 1.00 65.44 380 MET A C 1
ATOM 3047 O O . MET A 1 380 ? -14.976 3.610 11.781 1.00 65.44 380 MET A O 1
ATOM 3051 N N . PRO A 1 381 ? -12.802 3.885 11.307 1.00 58.22 381 PRO A N 1
ATOM 3052 C CA . PRO A 1 381 ? -12.784 5.317 11.634 1.00 58.22 381 PRO A CA 1
ATOM 3053 C C . PRO A 1 381 ? -13.816 6.128 10.829 1.00 58.22 381 PRO A C 1
ATOM 3055 O O . PRO A 1 381 ? -14.126 5.774 9.688 1.00 58.22 381 PRO A O 1
ATOM 3058 N N . LYS A 1 382 ? -14.382 7.206 11.405 1.00 47.16 382 LYS A N 1
ATOM 3059 C CA . LYS A 1 382 ? -15.260 8.135 10.659 1.00 47.16 382 LYS A CA 1
ATOM 3060 C C . LYS A 1 382 ? -14.409 8.843 9.616 1.00 47.16 382 LYS A C 1
ATOM 3062 O O . LYS A 1 382 ? -13.558 9.649 9.966 1.00 47.16 382 LYS A O 1
ATOM 3067 N N . THR A 1 383 ? -14.666 8.583 8.345 1.00 48.69 383 THR A N 1
ATOM 3068 C CA . THR A 1 383 ? -14.280 9.511 7.284 1.00 48.69 383 THR A CA 1
ATOM 3069 C C . THR A 1 383 ? -15.514 9.686 6.417 1.00 48.69 383 THR A C 1
ATOM 3071 O O . THR A 1 383 ? -16.044 8.703 5.901 1.00 48.69 383 THR A O 1
ATOM 3074 N N . ASP A 1 384 ? -15.984 10.924 6.257 1.00 40.22 384 ASP A N 1
ATOM 3075 C CA . ASP A 1 384 ? -17.171 11.308 5.462 1.00 40.22 384 ASP A CA 1
ATOM 3076 C C . ASP A 1 384 ? -17.067 10.911 3.962 1.00 40.22 384 ASP A C 1
ATOM 3078 O O . ASP A 1 384 ? -17.914 11.221 3.122 1.00 40.22 384 ASP A O 1
ATOM 3082 N N . GLU A 1 385 ? -16.004 10.197 3.600 1.00 42.03 385 GLU A N 1
ATOM 3083 C CA . GLU A 1 385 ? -15.623 9.774 2.262 1.00 42.03 385 GLU A CA 1
ATOM 3084 C C . GLU A 1 385 ? -15.771 8.260 2.049 1.00 42.03 385 GLU A C 1
ATOM 3086 O O . GLU A 1 385 ? -15.923 7.833 0.905 1.00 42.03 385 GLU A O 1
ATOM 3091 N N . VAL A 1 386 ? -15.791 7.444 3.114 1.00 43.28 386 VAL A N 1
ATOM 3092 C CA . VAL A 1 386 ? -15.964 5.979 3.013 1.00 43.28 386 VAL A CA 1
ATOM 3093 C C . VAL A 1 386 ? -17.374 5.617 2.552 1.00 43.28 386 VAL A C 1
ATOM 3095 O O . VAL A 1 386 ? -17.515 4.751 1.690 1.00 43.28 386 VAL A O 1
ATOM 3098 N N . ASP A 1 387 ? -18.397 6.350 2.999 1.00 42.59 387 ASP A N 1
ATOM 3099 C CA . ASP A 1 387 ? -19.771 6.178 2.508 1.00 42.59 387 ASP A CA 1
ATOM 3100 C C . ASP A 1 387 ? -19.892 6.588 1.032 1.00 42.59 387 ASP A C 1
ATOM 3102 O O . ASP A 1 387 ? -20.521 5.896 0.233 1.00 42.59 387 ASP A O 1
ATOM 3106 N N . ASN A 1 388 ? -19.200 7.656 0.621 1.00 40.19 388 ASN A N 1
ATOM 3107 C CA . ASN A 1 388 ? -19.182 8.116 -0.770 1.00 40.19 388 ASN A CA 1
ATOM 3108 C C . ASN A 1 388 ? -18.449 7.142 -1.714 1.00 40.19 388 ASN A C 1
ATOM 3110 O O . ASN A 1 388 ? -18.863 6.955 -2.863 1.00 40.19 388 ASN A O 1
ATOM 3114 N N . LEU A 1 389 ? -17.377 6.499 -1.244 1.00 43.53 389 LEU A N 1
ATOM 3115 C CA . LEU A 1 389 ? -16.604 5.519 -2.011 1.00 43.53 389 LEU A CA 1
ATOM 3116 C C . LEU A 1 389 ? -17.306 4.157 -2.079 1.00 43.53 389 LEU A C 1
ATOM 3118 O O . LEU A 1 389 ? -17.361 3.562 -3.157 1.00 43.53 389 LEU A O 1
ATOM 3122 N N . ALA A 1 390 ? -17.912 3.697 -0.980 1.00 46.19 390 ALA A N 1
ATOM 3123 C CA . ALA A 1 390 ? -18.730 2.485 -0.964 1.00 46.19 390 ALA A CA 1
ATOM 3124 C C . ALA A 1 390 ? -19.958 2.623 -1.886 1.00 46.19 390 ALA A C 1
ATOM 3126 O O . ALA A 1 390 ? -20.261 1.709 -2.660 1.00 46.19 390 ALA A O 1
ATOM 3127 N N . GLN A 1 391 ? -20.598 3.800 -1.890 1.00 42.47 391 GLN A N 1
ATOM 3128 C CA . GLN A 1 391 ? -21.688 4.134 -2.809 1.00 42.47 391 GLN A CA 1
ATOM 3129 C C . GLN A 1 391 ? -21.215 4.145 -4.277 1.00 42.47 391 GLN A C 1
ATOM 3131 O O . GLN A 1 391 ? -21.896 3.606 -5.152 1.00 42.47 391 GLN A O 1
ATOM 3136 N N . GLN A 1 392 ? -20.023 4.688 -4.565 1.00 40.81 392 GLN A N 1
ATOM 3137 C CA . GLN A 1 392 ? -19.434 4.655 -5.911 1.00 40.81 392 GLN A CA 1
ATOM 3138 C C . GLN A 1 392 ? -19.092 3.235 -6.381 1.00 40.81 392 GLN A C 1
ATOM 3140 O O . GLN A 1 392 ? -19.319 2.911 -7.550 1.00 40.81 392 GLN A O 1
ATOM 3145 N N . GLU A 1 393 ? -18.564 2.371 -5.512 1.00 43.66 393 GLU A N 1
ATOM 3146 C CA . GLU A 1 393 ? -18.260 0.981 -5.868 1.00 43.66 393 GLU A CA 1
ATOM 3147 C C . GLU A 1 393 ? -19.532 0.164 -6.140 1.00 43.66 393 GLU A C 1
ATOM 3149 O O . GLU A 1 393 ? -19.578 -0.581 -7.128 1.00 43.66 393 GLU A O 1
ATOM 3154 N N . GLN A 1 394 ? -20.595 0.361 -5.347 1.00 37.12 394 GLN A N 1
ATOM 3155 C CA . GLN A 1 394 ? -21.918 -0.216 -5.616 1.00 37.12 394 GLN A CA 1
ATOM 3156 C C . GLN A 1 394 ? -22.509 0.278 -6.943 1.00 37.12 394 GLN A C 1
ATOM 3158 O O . GLN A 1 394 ? -23.002 -0.535 -7.731 1.00 37.12 394 GLN A O 1
ATOM 3163 N N . ASP A 1 395 ? -22.396 1.571 -7.255 1.00 40.12 395 ASP A N 1
ATOM 3164 C CA . ASP A 1 395 ? -22.872 2.144 -8.519 1.00 40.12 395 ASP A CA 1
ATOM 3165 C C . ASP A 1 395 ? -22.106 1.609 -9.735 1.00 40.12 395 ASP A C 1
ATOM 3167 O O . ASP A 1 395 ? -22.690 1.339 -10.793 1.00 40.12 395 ASP A O 1
ATOM 3171 N N . VAL A 1 396 ? -20.792 1.412 -9.605 1.00 42.88 396 VAL A N 1
ATOM 3172 C CA . VAL A 1 396 ? -19.956 0.816 -10.654 1.00 42.88 396 VAL A CA 1
ATOM 3173 C C . VAL A 1 396 ? -20.314 -0.656 -10.862 1.00 42.88 396 VAL A C 1
ATOM 3175 O O . VAL A 1 396 ? -20.451 -1.088 -12.011 1.00 42.88 396 VAL A O 1
ATOM 3178 N N . LEU A 1 397 ? -20.527 -1.421 -9.787 1.00 38.53 397 LEU A N 1
ATOM 3179 C CA . LEU A 1 397 ? -20.994 -2.809 -9.854 1.00 38.53 397 LEU A CA 1
ATOM 3180 C C . LEU A 1 397 ? -22.379 -2.908 -10.503 1.00 38.53 397 LEU A C 1
ATOM 3182 O O . LEU A 1 397 ? -22.574 -3.740 -11.391 1.00 38.53 397 LEU A O 1
ATOM 3186 N N . TYR A 1 398 ? -23.307 -2.017 -10.152 1.00 38.97 398 TYR A N 1
ATOM 3187 C CA . TYR A 1 398 ? -24.654 -1.970 -10.721 1.00 38.97 398 TYR A CA 1
ATOM 3188 C C . TYR A 1 398 ? -24.652 -1.601 -12.213 1.00 38.97 398 TYR A C 1
ATOM 3190 O O . TYR A 1 398 ? -25.323 -2.248 -13.023 1.00 38.97 398 TYR A O 1
ATOM 3198 N N . ARG A 1 399 ? -23.826 -0.627 -12.629 1.00 41.78 399 ARG A N 1
ATOM 3199 C CA . ARG A 1 399 ? -23.620 -0.294 -14.053 1.00 41.78 399 ARG A CA 1
ATOM 3200 C C . ARG A 1 399 ? -23.009 -1.461 -14.829 1.00 41.78 399 ARG A C 1
ATOM 3202 O O . ARG A 1 399 ? -23.399 -1.712 -15.969 1.00 41.78 399 ARG A O 1
ATOM 3209 N N . ARG A 1 400 ? -22.095 -2.212 -14.209 1.00 38.28 400 ARG A N 1
ATOM 3210 C CA . ARG A 1 400 ? -21.478 -3.405 -14.804 1.00 38.28 400 ARG A CA 1
ATOM 3211 C C . ARG A 1 400 ? -22.487 -4.550 -14.946 1.00 38.28 400 ARG A C 1
ATOM 3213 O O . ARG A 1 400 ? -22.519 -5.188 -15.994 1.00 38.28 400 ARG A O 1
ATOM 3220 N N . LEU A 1 401 ? -23.363 -4.751 -13.958 1.00 36.50 401 LEU A N 1
ATOM 3221 C CA . LEU A 1 401 ? -24.462 -5.724 -14.007 1.00 36.50 401 LEU A CA 1
ATOM 3222 C C . LEU A 1 401 ? -25.495 -5.384 -15.100 1.00 36.50 401 LEU A C 1
ATOM 3224 O O . LEU A 1 401 ? -25.964 -6.277 -15.811 1.00 36.50 401 LEU A O 1
ATOM 3228 N N . LYS A 1 402 ? -25.805 -4.092 -15.290 1.00 38.44 402 LYS A N 1
ATOM 3229 C CA . LYS A 1 402 ? -26.634 -3.604 -16.410 1.00 38.44 402 LYS A CA 1
ATOM 3230 C C . LYS A 1 402 ? -25.999 -3.880 -17.774 1.00 38.44 402 LYS A C 1
ATOM 3232 O O . LYS A 1 402 ? -26.689 -4.272 -18.708 1.00 38.44 402 LYS A O 1
ATOM 3237 N N . LEU A 1 403 ? -24.679 -3.744 -17.884 1.00 38.19 403 LEU A N 1
ATOM 3238 C CA . LEU A 1 403 ? -23.963 -4.066 -19.120 1.00 38.19 403 LEU A CA 1
ATOM 3239 C C . LEU A 1 403 ? -24.054 -5.565 -19.457 1.00 38.19 403 LEU A C 1
ATOM 3241 O O . LEU A 1 403 ? -24.292 -5.927 -20.606 1.00 38.19 403 LEU A O 1
ATOM 3245 N N . PHE A 1 404 ? -23.920 -6.437 -18.452 1.00 36.19 404 PHE A N 1
ATOM 3246 C CA . PHE A 1 404 ? -24.030 -7.890 -18.627 1.00 36.19 404 PHE A CA 1
ATOM 3247 C C . PHE A 1 404 ? -25.452 -8.361 -18.964 1.00 36.19 404 PHE A C 1
ATOM 3249 O O . PHE A 1 404 ? -25.617 -9.303 -19.735 1.00 36.19 404 PHE A O 1
ATOM 3256 N N . THR A 1 405 ? -26.482 -7.701 -18.433 1.00 37.81 405 THR A N 1
ATOM 3257 C CA . THR A 1 405 ? -27.886 -8.001 -18.767 1.00 37.81 405 THR A CA 1
ATOM 3258 C C . THR A 1 405 ? -28.260 -7.540 -20.177 1.00 37.81 405 THR A C 1
ATOM 3260 O O . THR A 1 405 ? -28.955 -8.273 -20.876 1.00 37.81 405 THR A O 1
ATOM 3263 N N . HIS A 1 406 ? -27.728 -6.406 -20.644 1.00 42.31 406 HIS A N 1
ATOM 3264 C CA . HIS A 1 406 ? -27.874 -5.965 -22.038 1.00 42.31 406 HIS A CA 1
ATOM 3265 C C . HIS A 1 406 ? -27.152 -6.897 -23.028 1.00 42.31 406 HIS A C 1
ATOM 3267 O O . HIS A 1 406 ? -27.740 -7.300 -24.027 1.00 42.31 406 HIS A O 1
ATOM 3273 N N . LEU A 1 407 ? -25.923 -7.326 -22.717 1.00 34.91 407 LEU A N 1
ATOM 3274 C CA . LEU A 1 407 ? -25.173 -8.293 -23.536 1.00 34.91 407 LEU A CA 1
ATOM 3275 C C . LEU A 1 407 ? -25.877 -9.655 -23.649 1.00 34.91 407 LEU A C 1
ATOM 3277 O O . LEU A 1 407 ? -25.800 -10.303 -24.689 1.00 34.91 407 LEU A O 1
ATOM 3281 N N . ARG A 1 408 ? -26.591 -10.083 -22.601 1.00 38.03 408 ARG A N 1
ATOM 3282 C CA . ARG A 1 408 ? -27.390 -11.317 -22.613 1.00 38.03 408 ARG A CA 1
ATOM 3283 C C . ARG A 1 408 ? -28.623 -11.203 -23.519 1.00 38.03 408 ARG A C 1
ATOM 3285 O O . ARG A 1 408 ? -28.903 -12.133 -24.263 1.00 38.03 408 ARG A O 1
ATOM 3292 N N . GLN A 1 409 ? -29.297 -10.053 -23.511 1.00 42.34 409 GLN A N 1
ATOM 3293 C CA . GLN A 1 409 ? -30.437 -9.778 -24.396 1.00 42.34 409 GLN A CA 1
ATOM 3294 C C . GLN A 1 409 ? -30.031 -9.658 -25.872 1.00 42.34 409 GLN A C 1
ATOM 3296 O O . GLN A 1 409 ? -30.811 -10.012 -26.752 1.00 42.34 409 GLN A O 1
ATOM 3301 N N . ASP A 1 410 ? -28.818 -9.179 -26.155 1.00 42.47 410 ASP A N 1
ATOM 3302 C CA . ASP A 1 410 ? -28.307 -9.097 -27.526 1.00 42.47 410 ASP A CA 1
ATOM 3303 C C . ASP A 1 410 ? -27.852 -10.462 -28.060 1.00 42.47 410 ASP A C 1
ATOM 3305 O O . ASP A 1 410 ? -28.103 -10.763 -29.226 1.00 42.47 410 ASP A O 1
ATOM 3309 N N . LEU A 1 411 ? -27.290 -11.329 -27.208 1.00 37.47 411 LEU A N 1
ATOM 3310 C CA . LEU A 1 411 ? -26.971 -12.715 -27.575 1.00 37.47 411 LEU A CA 1
ATOM 3311 C C . LEU A 1 411 ? -28.235 -13.548 -27.858 1.00 37.47 411 LEU A C 1
ATOM 3313 O O . LEU A 1 411 ? -28.277 -14.284 -28.842 1.00 37.47 411 LEU A O 1
ATOM 3317 N N . GLU A 1 412 ? -29.302 -13.354 -27.075 1.00 46.06 412 GLU A N 1
ATOM 3318 C CA . GLU A 1 412 ? -30.613 -13.984 -27.306 1.00 46.06 412 GLU A CA 1
ATOM 3319 C C . GLU A 1 412 ? -31.302 -13.482 -28.595 1.00 46.06 412 GLU A C 1
ATOM 3321 O O . GLU A 1 412 ? -32.113 -14.198 -29.181 1.00 46.06 412 GLU A O 1
ATOM 3326 N N . ARG A 1 413 ? -30.957 -12.282 -29.093 1.00 51.69 413 ARG A N 1
ATOM 3327 C CA . ARG A 1 413 ? -31.415 -11.774 -30.403 1.00 51.69 413 ARG A CA 1
ATOM 3328 C C . ARG A 1 413 ? -30.610 -12.330 -31.576 1.00 51.69 413 ARG A C 1
ATOM 3330 O O . ARG A 1 413 ? -31.164 -12.472 -32.664 1.00 51.69 413 ARG A O 1
ATOM 3337 N N . THR A 1 414 ? -29.325 -12.624 -31.381 1.00 45.91 414 THR A N 1
ATOM 3338 C CA . THR A 1 414 ? -28.457 -13.163 -32.441 1.00 45.91 414 THR A CA 1
ATOM 3339 C C . THR A 1 414 ? -28.620 -14.666 -32.663 1.00 45.91 414 THR A C 1
ATOM 3341 O O . THR A 1 414 ? -28.387 -15.118 -33.780 1.00 45.91 414 THR A O 1
ATOM 3344 N N . ASP A 1 415 ? -29.107 -15.417 -31.669 1.00 45.16 415 ASP A N 1
ATOM 3345 C CA . ASP A 1 415 ? -29.452 -16.845 -31.815 1.00 45.16 415 ASP A CA 1
ATOM 3346 C C . ASP A 1 415 ? -30.796 -17.084 -32.547 1.00 45.16 415 ASP A C 1
ATOM 3348 O O . ASP A 1 415 ? -31.156 -18.224 -32.832 1.00 45.16 415 ASP A O 1
ATOM 3352 N N . GLY A 1 416 ? -31.539 -16.024 -32.898 1.00 44.78 416 GLY A N 1
ATOM 3353 C CA . GLY A 1 416 ? -32.830 -16.102 -33.599 1.00 44.78 416 GLY A CA 1
ATOM 3354 C C . GLY A 1 416 ? -32.775 -16.052 -35.135 1.00 44.78 416 GLY A C 1
ATOM 3355 O O . GLY A 1 416 ? -33.829 -15.970 -35.765 1.00 44.78 416 GLY A O 1
ATOM 3356 N N . LEU A 1 417 ? -31.592 -16.058 -35.758 1.00 43.53 417 LEU A N 1
ATOM 3357 C CA . LEU A 1 417 ? -31.445 -15.973 -37.220 1.00 43.53 417 LEU A CA 1
ATOM 3358 C C . LEU A 1 417 ? -30.926 -17.295 -37.811 1.00 43.53 417 LEU A C 1
ATOM 3360 O O . LEU A 1 417 ? -29.728 -17.468 -38.027 1.00 43.53 417 LEU A O 1
ATOM 3364 N N . GLU A 1 418 ? -31.841 -18.222 -38.112 1.00 39.50 418 GLU A N 1
ATOM 3365 C CA . GLU A 1 418 ? -31.551 -19.375 -38.979 1.00 39.50 418 GLU A CA 1
ATOM 3366 C C . GLU A 1 418 ? -31.368 -18.941 -40.456 1.00 39.50 418 GLU A C 1
ATOM 3368 O O . GLU A 1 418 ? -32.047 -18.021 -40.926 1.00 39.50 418 GLU A O 1
ATOM 3373 N N . PRO A 1 419 ? -30.471 -19.593 -41.226 1.00 40.09 419 PRO A N 1
ATOM 3374 C CA . PRO A 1 419 ? -30.204 -19.256 -42.628 1.00 40.09 419 PRO A CA 1
ATOM 3375 C C . PRO A 1 419 ? -31.328 -19.729 -43.579 1.00 40.09 419 PRO A C 1
ATOM 3377 O O . PRO A 1 419 ? -32.050 -20.678 -43.269 1.00 40.09 419 PRO A O 1
ATOM 3380 N N . PRO A 1 420 ? -31.489 -19.113 -44.771 1.00 39.78 420 PRO A N 1
ATOM 3381 C CA . PRO A 1 420 ? -32.680 -19.294 -45.594 1.00 39.78 420 PRO A CA 1
ATOM 3382 C C . PRO A 1 420 ? -32.716 -20.677 -46.257 1.00 39.78 420 PRO A C 1
ATOM 3384 O O . PRO A 1 420 ? -31.886 -21.010 -47.104 1.00 39.78 420 PRO A O 1
ATOM 3387 N N . ILE A 1 421 ? -33.732 -21.468 -45.909 1.00 40.19 421 ILE A N 1
ATOM 3388 C CA . ILE A 1 421 ? -34.056 -22.732 -46.572 1.00 40.19 421 ILE A CA 1
ATOM 3389 C C . ILE A 1 421 ? -34.846 -22.432 -47.852 1.00 40.19 421 ILE A C 1
ATOM 3391 O O . ILE A 1 421 ? -35.983 -21.965 -47.820 1.00 40.19 421 ILE A O 1
ATOM 3395 N N . PHE A 1 422 ? -34.244 -22.763 -48.993 1.00 40.28 422 PHE A N 1
ATOM 3396 C CA . PHE A 1 422 ? -34.924 -22.945 -50.275 1.00 40.28 422 PHE A CA 1
ATOM 3397 C C . PHE A 1 422 ? -36.056 -23.977 -50.131 1.00 40.28 422 PHE A C 1
ATOM 3399 O O . PHE A 1 422 ? -35.769 -25.157 -49.923 1.00 40.28 422 PHE A O 1
ATOM 3406 N N . ARG A 1 423 ? -37.323 -23.586 -50.335 1.00 34.91 423 ARG A N 1
ATOM 3407 C CA . ARG A 1 423 ? -38.360 -24.506 -50.835 1.00 34.91 423 ARG A CA 1
ATOM 3408 C C . ARG A 1 423 ? -39.348 -23.834 -51.784 1.00 34.91 423 ARG A C 1
ATOM 3410 O O . ARG A 1 423 ? -40.011 -22.852 -51.478 1.00 34.91 423 ARG A O 1
ATOM 3417 N N . SER A 1 424 ? -39.423 -24.483 -52.937 1.00 38.59 424 SER A N 1
ATOM 3418 C CA . SER A 1 424 ? -40.443 -24.460 -53.973 1.00 38.59 424 SER A CA 1
ATOM 3419 C C . SER A 1 424 ? -41.883 -24.416 -53.459 1.00 38.59 424 SER A C 1
ATOM 3421 O O . SER A 1 424 ? -42.255 -25.215 -52.600 1.00 38.59 424 SER A O 1
ATOM 3423 N N . SER A 1 425 ? -42.712 -23.618 -54.131 1.00 34.62 425 SER A N 1
ATOM 3424 C CA . SER A 1 425 ? -44.156 -23.839 -54.238 1.00 34.62 425 SER A CA 1
ATOM 3425 C C . SER A 1 425 ? -44.550 -23.754 -55.715 1.00 34.62 425 SER A C 1
ATOM 3427 O O . SER A 1 425 ? -44.550 -22.680 -56.303 1.00 34.62 425 SER A O 1
ATOM 3429 N N . ASN A 1 426 ? -44.841 -24.908 -56.314 1.00 34.66 426 ASN A N 1
ATOM 3430 C CA . ASN A 1 426 ? -45.766 -25.036 -57.450 1.00 34.66 426 ASN A CA 1
ATOM 3431 C C . ASN A 1 426 ? -47.192 -24.702 -56.938 1.00 34.66 426 ASN A C 1
ATOM 3433 O O . ASN A 1 426 ? -47.376 -24.686 -55.717 1.00 34.66 426 ASN A O 1
ATOM 3437 N N . PRO A 1 427 ? -48.262 -24.683 -57.751 1.00 51.56 427 PRO A N 1
ATOM 3438 C CA . PRO A 1 427 ? -48.423 -24.380 -59.178 1.00 51.56 427 PRO A CA 1
ATOM 3439 C C . PRO A 1 427 ? -49.526 -23.310 -59.385 1.00 51.56 427 PRO A C 1
ATOM 3441 O O . PRO A 1 427 ? -50.465 -23.276 -58.610 1.00 51.56 427 PRO A O 1
ATOM 3444 N N . TRP A 1 428 ? -49.440 -22.469 -60.416 1.00 40.12 428 TRP A N 1
ATOM 3445 C CA . TRP A 1 428 ? -50.535 -21.924 -61.250 1.00 40.12 428 TRP A CA 1
ATOM 3446 C C . TRP A 1 428 ? -49.916 -20.803 -62.098 1.00 40.12 428 TRP A C 1
ATOM 3448 O O . TRP A 1 428 ? -49.528 -19.769 -61.556 1.00 40.12 428 TRP A O 1
ATOM 3458 N N . ILE A 1 429 ? -49.918 -21.038 -63.416 1.00 38.66 429 ILE A N 1
ATOM 3459 C CA . ILE A 1 429 ? -49.360 -20.235 -64.525 1.00 38.66 429 ILE A CA 1
ATOM 3460 C C . ILE A 1 429 ? -47.872 -20.472 -64.791 1.00 38.66 429 ILE A C 1
ATOM 3462 O O . ILE A 1 429 ? -47.028 -20.165 -63.923 1.00 38.66 429 ILE A O 1
#

Sequence (429 aa):
MILHCVSHLESLWMNKRTQHLLYLVFLFAKYVVFFRRIIPLLEHSSSKTFPMNLSSSENSDASRTYSQRVCRYDLDEIDACWLELFNMELKEMEKPEMDEFTLERVLEELETVCYENMNVAIETEEGLGIEYDEDVVCDVCRSPEGEDGNEMVFCDKCNVCVHQACYGILKVPLGNWLCRTCALGVQPKCLLCPKRGGALKPTRSGTKWVHVSCALWIPEVSIGCPEKMEPITKISHIPASRWALSCSLCKECTGTCIQCSMPSCITAFHVTCAFEHNLDMRTLLAENDEVKFKSFCLEHSTGATKPPDDVRMEADQGKLDMEKVTLRKQKLQQLEEDFYDLVKPSEVAENLDLTEWLVDFVYQYWKMKRKANYNKPLLMPKTDEVDNLAQQEQDVLYRRLKLFTHLRQDLERTDGLEPPIFRSSNPWI